Protein 6XTU (pdb70)

Radius of gyration: 32.55 Å; Cα contacts (8 Å, |Δi|>4): 1025; chains: 2; bounding box: 68×89×87 Å

Organism: Corynebacterium glutamicum (strain ATCC 13032 / DSM 20300 / JCM 1318 / BCRC 11384 / CCUG 27702 / LMG 3730 / NBRC 12168 / NCIMB 10025 / NRRL B-2784 / 534) (NCBI:txid196627)

Solvent-accessible surface area: 28899 Å² total; per-residue (Å²): 167,28,61,61,95,30,30,73,0,3,15,11,0,32,86,91,12,18,47,119,16,0,8,130,55,60,102,39,59,92,77,30,1,56,108,66,5,114,43,2,5,44,104,15,5,26,2,1,0,8,81,36,138,109,11,129,14,31,80,4,0,17,13,0,4,8,9,7,52,11,50,69,13,5,15,41,9,9,151,13,57,22,56,63,175,123,50,106,10,88,1,39,0,0,1,38,19,39,0,47,30,24,10,0,49,74,1,88,112,86,8,83,86,23,31,32,24,78,43,64,50,86,93,48,81,48,68,108,5,26,26,11,0,70,58,4,53,0,7,0,0,3,2,134,54,48,107,79,12,20,8,8,49,44,48,114,12,5,21,7,52,28,24,3,0,0,9,44,82,19,68,81,70,57,83,79,150,78,158,26,56,26,20,41,0,24,3,3,78,91,31,173,105,212,18,4,114,87,50,48,149,40,144,47,52,240,37,177,70,29,80,36,99,50,8,107,21,24,1,64,10,0,78,174,22,94,0,1,0,47,0,2,45,75,29,0,52,84,15,52,191,66,47,60,2,40,66,24,34,146,121,47,67,66,29,61,5,31,0,0,22,11,98,6,83,4,122,20,0,48,125,0,16,88,8,0,35,86,8,0,112,151,38,26,93,163,139,16,64,44,93,28,3,65,0,1,15,13,0,37,77,94,14,16,36,111,21,0,5,134,58,58,103,34,57,85,63,24,0,52,121,64,2,130,46,0,14,144,116,34,58,117,98,0,0,36,125,95,139,109,13,157,18,47,159,8,0,94,25,0,2,62,8,2,112,29,19,79,75,10,73,59,53,17,138,70,56,14,73,34,29,34,73,115,17,36,9,32,0,0,0,43,20,39,0,49,28,19,8,0,49,68,0,87,109,90,7,80,85,28,78,68,38,68,40,52,49,92,94,40,80,41,70,105,2,39,24,13,0,134,80,5,55,0,16,0,0,5,2,130,63,48,108,80,25,89,39,12,40,37,46,109,10,7,23,6,52,31,20,1,0,0,12,44,83,18,67,83,72,42,75,94,148,76,155,21,68,23,20,28,0,26,2,2,76,89,28,174,106,206,16,3,112,88,41,48,148,40,146,51,54,230,41,151,74,32,81,35,98,52,9,108,22,21,1,64,11,0,80,174,25,96,0,0,0,44,0,2,46,66,28,0,55,86,18,52,192,67,47,62,1,40,63,23,30,139,116,48,71,72,34,58,8,32,0,0,32,10,128,13,130,10,212,38,4,51,126,2,9,86,6,0,34,85,6,0,117,150,28,21,100,165

Foldseek 3Di:
DADVVLLVLLLQLQVQQALVSSCVVVVHDSVVSVVSQVVNCVVVVHRAWDRDGRIDGDLVNLQSQLVNVLVVQVVQVVCCVVVPAFRAAEAEEEEAQQCVPFLQCLLVVLQVPGGNYHYDYHHDDQPVRLVCCSSNVHFKYKHLDQDARPQKDKDWQAKWKWFWKAAPVQQVVQQDPNAGDQLAFEAEDQDDPVVCVVPDDDDRDHHHYDHDNHLVVSLVCRLVGVGIYTHTCRSCVVSVVVSSMDTPDPDIDMGIMMMMGGPHPHPVRVSSVVSRSVSSVVTHHD/DQDLVLLLLLLQLQVQQALVSSCVVVVHDSVVSVVSQVVRCVVVVHRFWDNDGRIDGDPVNVVSNVVSVVVVVVVVVVVVVVVVVVQVDAAEEEEAQQCVPFLQCLLVVLQVPDDNHHHHYDHDDQVVRLVCCQVVVHQKYKHLDQDAHPQKDKDWQAKWKWFWKAFPVQQVVQQDPNAGPVLAFEEEAQDDPVPCVVPDDDDGDDHHYDHDNHLVVSLVCRLVGVGIYTHTCRSCVVCVVVSSMDTPDPDMDMGTMMMMGGDDPDPVVVSSVVSSSVSSVVTHHD

Sequence (572 aa):
HMNPIQLDTLLSIIDEGSFEGASLALSISPSAVSQRVKALEHHVGRVLVSRTQPAKATEAGEVLVQAARKMVLLQAETKAQLSGRLAEIPLTIAINADSLSTWFPPVFNEVASWGGATLTLRLEDEAHTLSLLRRGDVLGAVTREANPVAGCEVVELGTMRHLAIATPSLRDAYMVDGKLDWAAMPVLRFGPDRDLDGRVDGPVGRRRVSIVPSAEGFGEAIRRGLGWGLLPETQAAPMLKAGEVILLDEIPIDTPMYWQRWRLESRSLARLTDAVVDAAIEGLRPHMNPIQLDTLLSIIDEGSFEGASLALSISPSAVSQRVKALEHHVGRVLVSRTQPAKATEAGEVLVQAARKMVLLQAETKAQLSGRLAEIPLTIAINADSLSTWFPPVFNEVASWGGATLTLRLEDEAHTLSLLRRGDVLGAVTREANPVAGCEVVELGTMRHLAIATPSLRDAYMVDGKLDWAAMPVLRFGPDRDLDGRVDGPVGRRRVSIVPSAEGFGEAIRRGLGWGLLPETQAAPMLKAGEVILLDEIPIDTPMYWQRWRLESRSLARLTDAVVDAAIEGLRP

Nearest PDB structures (foldseek):
  6xtv-assembly1_A  TM=9.964E-01  e=2.925E-62  Corynebacterium glutamicum MB001
  6xtu-assembly1_B  TM=7.069E-01  e=3.561E-59  Corynebacterium glutamicum MB001
  6xtv-assembly1_B  TM=7.007E-01  e=4.066E-56  Corynebacterium glutamicum MB001
  3fd3-assembly1_A-2  TM=9.189E-01  e=1.446E-21  Agrobacterium fabrum str. C58
  7d98-assembly1_P  TM=4.976E-01  e=1.369E-15  Cupriavidus necator

B-factor: mean 71.28, std 19.48, range [39.67, 160.09]

Structure (mmCIF, N/CA/C/O backbone):
data_6XTU
#
_entry.id   6XTU
#
_cell.length_a   124.980
_cell.length_b   124.980
_cell.length_c   111.230
_cell.angle_alpha   90.000
_cell.angle_beta   90.000
_cell.angle_gamma   90.000
#
_symmetry.space_group_name_H-M   'P 41 21 2'
#
loop_
_entity.id
_entity.type
_entity.pdbx_description
1 polymer 'Lysine export transcriptional regulatory protein LysG'
2 water water
#
loop_
_atom_site.group_PDB
_atom_site.id
_atom_site.type_symbol
_atom_site.label_atom_id
_atom_site.label_alt_id
_atom_site.label_comp_id
_atom_site.label_asym_id
_atom_site.label_entity_id
_atom_site.label_seq_id
_atom_site.pdbx_PDB_ins_code
_atom_site.Cartn_x
_atom_site.Cartn_y
_atom_site.Cartn_z
_atom_site.occupancy
_atom_site.B_iso_or_equiv
_atom_site.auth_seq_id
_atom_site.auth_comp_id
_atom_site.auth_asym_id
_atom_site.auth_atom_id
_atom_site.pdbx_PDB_model_num
ATOM 1 N N . HIS A 1 20 ? 48.98900 -6.96498 -0.80983 1.000 109.76980 0 HIS A N 1
ATOM 2 C CA . HIS A 1 20 ? 48.32297 -6.57765 -2.05440 1.000 111.19156 0 HIS A CA 1
ATOM 3 C C . HIS A 1 20 ? 46.80305 -6.65821 -1.95207 1.000 102.10198 0 HIS A C 1
ATOM 4 O O . HIS A 1 20 ? 46.27215 -7.44341 -1.16742 1.000 104.17429 0 HIS A O 1
ATOM 11 N N . MET A 1 21 ? 46.10893 -5.87716 -2.78281 1.000 99.86573 1 MET A N 1
ATOM 12 C CA . MET A 1 21 ? 44.64893 -5.81447 -2.77309 1.000 90.63853 1 MET A CA 1
ATOM 13 C C . MET A 1 21 ? 44.03869 -6.79247 -3.77127 1.000 91.66183 1 MET A C 1
ATOM 14 O O . MET A 1 21 ? 44.36207 -6.75670 -4.96173 1.000 91.76733 1 MET A O 1
ATOM 19 N N . ASN A 1 22 ? 43.11366 -7.61433 -3.29799 1.000 84.39035 2 ASN A N 1
ATOM 20 C CA . ASN A 1 22 ? 42.51110 -8.64364 -4.14319 1.000 80.09576 2 ASN A CA 1
ATOM 21 C C . ASN A 1 22 ? 41.69158 -8.02154 -5.26697 1.000 73.66060 2 ASN A C 1
ATOM 22 O O . ASN A 1 22 ? 40.69689 -7.34126 -4.98883 1.000 73.46872 2 ASN A O 1
ATOM 27 N N . PRO A 1 23 ? 42.04413 -8.23145 -6.53662 1.000 68.51475 3 PRO A N 1
ATOM 28 C CA . PRO A 1 23 ? 41.26435 -7.58390 -7.60353 1.000 66.96407 3 PRO A CA 1
ATOM 29 C C . PRO A 1 23 ? 39.83929 -8.10213 -7.69247 1.000 67.62348 3 PRO A C 1
ATOM 30 O O . PRO A 1 23 ? 38.94279 -7.35236 -8.09752 1.000 66.57610 3 PRO A O 1
ATOM 34 N N . ILE A 1 24 ? 39.58840 -9.34699 -7.29302 1.000 74.56052 4 ILE A N 1
ATOM 35 C CA . ILE A 1 24 ? 38.21705 -9.84059 -7.27085 1.000 78.17835 4 ILE A CA 1
ATOM 36 C C . ILE A 1 24 ? 37.37633 -8.99352 -6.33085 1.000 74.98104 4 ILE A C 1
ATOM 37 O O . ILE A 1 24 ? 36.26528 -8.57337 -6.66838 1.000 76.37884 4 ILE A O 1
ATOM 47 N N . GLN A 1 25 ? 37.90018 -8.71710 -5.13850 1.000 70.85666 5 GLN A N 1
ATOM 48 C CA . GLN A 1 25 ? 37.15395 -7.90829 -4.18226 1.000 63.78961 5 GLN A CA 1
ATOM 49 C C . GLN A 1 25 ? 36.89573 -6.49359 -4.71130 1.000 62.74184 5 GLN A C 1
ATOM 50 O O . GLN A 1 25 ? 35.81022 -5.93883 -4.50332 1.000 62.51824 5 GLN A O 1
ATOM 56 N N . LEU A 1 26 ? 37.87868 -5.87966 -5.37837 1.000 61.39383 6 LEU A N 1
ATOM 57 C CA . LEU A 1 26 ? 37.62750 -4.57033 -5.98282 1.000 61.85477 6 LEU A CA 1
ATOM 58 C C . LEU A 1 26 ? 36.49245 -4.62925 -6.99335 1.000 58.92500 6 LEU A C 1
ATOM 59 O O . LEU A 1 26 ? 35.64952 -3.72498 -7.03889 1.000 57.12660 6 LEU A O 1
ATOM 64 N N . ASP A 1 27 ? 36.46293 -5.68366 -7.81835 1.000 60.95561 7 ASP A N 1
ATOM 65 C CA . ASP A 1 27 ? 35.37339 -5.86175 -8.77099 1.000 63.43987 7 ASP A CA 1
ATOM 66 C C . ASP A 1 27 ? 34.03908 -5.91596 -8.05200 1.000 59.31928 7 ASP A C 1
ATOM 67 O O . ASP A 1 27 ? 33.04255 -5.35693 -8.52179 1.000 58.98918 7 ASP A O 1
ATOM 72 N N . THR A 1 28 ? 34.00059 -6.60387 -6.91459 1.000 56.66825 8 THR A N 1
ATOM 73 C CA . THR A 1 28 ? 32.75844 -6.73146 -6.17118 1.000 54.92855 8 THR A CA 1
ATOM 74 C C . THR A 1 28 ? 32.29473 -5.38275 -5.63134 1.000 53.05328 8 THR A C 1
ATOM 75 O O . THR A 1 28 ? 31.11170 -5.03215 -5.74156 1.000 53.89832 8 THR A O 1
ATOM 82 N N . LEU A 1 29 ? 33.20355 -4.62322 -5.01377 1.000 50.49046 9 LEU A N 1
ATOM 83 C CA . LEU A 1 29 ? 32.83141 -3.29090 -4.55227 1.000 47.71296 9 LEU A CA 1
ATOM 84 C C . LEU A 1 29 ? 32.30497 -2.45248 -5.70678 1.000 51.24333 9 LEU A C 1
ATOM 85 O O . LEU A 1 29 ? 31.27283 -1.78768 -5.57930 1.000 52.84015 9 LEU A O 1
ATOM 90 N N . LEU A 1 30 ? 32.97721 -2.49541 -6.85698 1.000 53.09766 10 LEU A N 1
ATOM 91 C CA . LEU A 1 30 ? 32.50426 -1.70301 -7.98594 1.000 54.01962 10 LEU A CA 1
ATOM 92 C C . LEU A 1 30 ? 31.12025 -2.16465 -8.41017 1.000 56.28834 10 LEU A C 1
ATOM 93 O O . LEU A 1 30 ? 30.24267 -1.34358 -8.70186 1.000 58.43599 10 LEU A O 1
ATOM 98 N N . SER A 1 31 ? 30.89047 -3.47738 -8.40706 1.000 54.13855 11 SER A N 1
ATOM 99 C CA . SER A 1 31 ? 29.58720 -3.98811 -8.81107 1.000 54.95430 11 SER A CA 1
ATOM 100 C C . SER A 1 31 ? 28.48808 -3.51577 -7.86852 1.000 53.34503 11 SER A C 1
ATOM 101 O O . SER A 1 31 ? 27.38922 -3.15270 -8.31193 1.000 54.28594 11 SER A O 1
ATOM 104 N N . ILE A 1 32 ? 28.76775 -3.50696 -6.56521 1.000 52.29371 12 ILE A N 1
ATOM 105 C CA . ILE A 1 32 ? 27.79089 -3.01845 -5.60212 1.000 54.17639 12 ILE A CA 1
ATOM 106 C C . ILE A 1 32 ? 27.36498 -1.60962 -5.97283 1.000 56.07139 12 ILE A C 1
ATOM 107 O O . ILE A 1 32 ? 26.17033 -1.28002 -5.99348 1.000 57.90750 12 ILE A O 1
ATOM 117 N N . ILE A 1 33 ? 28.34201 -0.76600 -6.29765 1.000 58.56672 13 ILE A N 1
ATOM 118 C CA . ILE A 1 33 ? 28.05699 0.62395 -6.61696 1.000 60.51154 13 ILE A CA 1
ATOM 119 C C . ILE A 1 33 ? 27.31214 0.73566 -7.94614 1.000 63.27584 13 ILE A C 1
ATOM 120 O O . ILE A 1 33 ? 26.31258 1.45504 -8.05241 1.000 64.95325 13 ILE A O 1
ATOM 130 N N . ASP A 1 34 ? 27.79269 0.04064 -8.98263 1.000 61.70450 14 ASP A N 1
ATOM 131 C CA . ASP A 1 34 ? 27.15817 0.13388 -10.29699 1.000 63.77882 14 ASP A CA 1
ATOM 132 C C . ASP A 1 34 ? 25.73543 -0.40400 -10.27213 1.000 62.00724 14 ASP A C 1
ATOM 133 O O . ASP A 1 34 ? 24.85573 0.13096 -10.95246 1.000 65.20096 14 ASP A O 1
ATOM 138 N N . GLU A 1 35 ? 25.48998 -1.46866 -9.50599 1.000 60.77260 15 GLU A N 1
ATOM 139 C CA . GLU A 1 35 ? 24.17365 -2.09250 -9.45140 1.000 61.96353 15 GLU A CA 1
ATOM 140 C C . GLU A 1 35 ? 23.27089 -1.46621 -8.40651 1.000 61.44688 15 GLU A C 1
ATOM 141 O O . GLU A 1 35 ? 22.04876 -1.63570 -8.48329 1.000 64.27703 15 GLU A O 1
ATOM 147 N N . GLY A 1 36 ? 23.84199 -0.77981 -7.42312 1.000 56.71983 16 GLY A N 1
ATOM 148 C CA . GLY A 1 36 ? 23.08542 -0.01940 -6.46014 1.000 57.44048 16 GLY A CA 1
ATOM 149 C C . GLY A 1 36 ? 22.88391 -0.69047 -5.11909 1.000 57.67059 16 GLY A C 1
ATOM 150 O O . GLY A 1 36 ? 22.47066 -0.01449 -4.17224 1.000 60.72887 16 GLY A O 1
ATOM 151 N N . SER A 1 37 ? 23.17153 -1.98117 -4.99309 1.000 56.04270 17 SER A N 1
ATOM 152 C CA . SER A 1 37 ? 22.96626 -2.66181 -3.72073 1.000 56.07649 17 SER A CA 1
ATOM 153 C C . SER A 1 37 ? 23.83404 -3.90750 -3.67854 1.000 56.37339 17 SER A C 1
ATOM 154 O O . SER A 1 37 ? 24.42017 -4.31439 -4.68457 1.000 56.04056 17 SER A O 1
ATOM 157 N N . PHE A 1 38 ? 23.91157 -4.50608 -2.48608 1.000 58.54648 18 PHE A N 1
ATOM 158 C CA . PHE A 1 38 ? 24.60838 -5.78094 -2.34623 1.000 59.81642 18 PHE A CA 1
ATOM 159 C C . PHE A 1 38 ? 23.90561 -6.87086 -3.14419 1.000 64.28187 18 PHE A C 1
ATOM 160 O O . PHE A 1 38 ? 24.56112 -7.70959 -3.77777 1.000 64.74279 18 PHE A O 1
ATOM 168 N N . GLU A 1 39 ? 22.56889 -6.88120 -3.12252 1.000 66.95307 19 GLU A N 1
ATOM 169 C CA . GLU A 1 39 ? 21.84684 -7.90389 -3.86856 1.000 71.20097 19 GLU A CA 1
ATOM 170 C C . GLU A 1 39 ? 22.07438 -7.75029 -5.36065 1.000 68.54137 19 GLU A C 1
ATOM 171 O O . GLU A 1 39 ? 22.19631 -8.74650 -6.08464 1.000 68.30284 19 GLU A O 1
ATOM 177 N N . GLY A 1 40 ? 22.15626 -6.50536 -5.83483 1.000 65.75182 20 GLY A N 1
ATOM 178 C CA . GLY A 1 40 ? 22.42798 -6.27883 -7.24279 1.000 64.00749 20 GLY A CA 1
ATOM 179 C C . GLY A 1 40 ? 23.76548 -6.84635 -7.67026 1.000 60.18282 20 GLY A C 1
ATOM 180 O O . GLY A 1 40 ? 23.88135 -7.45585 -8.73729 1.000 61.05798 20 GLY A O 1
ATOM 181 N N . ALA A 1 41 ? 24.79665 -6.65530 -6.84420 1.000 57.71040 21 ALA A N 1
ATOM 182 C CA . ALA A 1 41 ? 26.08967 -7.24739 -7.15848 1.000 55.87395 21 ALA A CA 1
ATOM 183 C C . ALA A 1 41 ? 25.98813 -8.76501 -7.16456 1.000 59.48232 21 ALA A C 1
ATOM 184 O O . ALA A 1 41 ? 26.58295 -9.43779 -8.01596 1.000 59.45137 21 ALA A O 1
ATOM 186 N N . SER A 1 42 ? 25.20446 -9.31875 -6.23912 1.000 63.66933 22 SER A N 1
ATOM 187 C CA . SER A 1 42 ? 24.99113 -10.75847 -6.21363 1.000 67.53374 22 SER A CA 1
ATOM 188 C C . SER A 1 42 ? 24.46511 -11.23771 -7.55813 1.000 70.18849 22 SER A C 1
ATOM 189 O O . SER A 1 42 ? 25.05519 -12.11624 -8.19463 1.000 71.49479 22 SER A O 1
ATOM 192 N N . LEU A 1 43 ? 23.35415 -10.65423 -8.01739 1.000 70.42823 23 LEU A N 1
ATOM 193 C CA . LEU A 1 43 ? 22.77331 -11.08672 -9.28601 1.000 71.03172 23 LEU A CA 1
ATOM 194 C C . LEU A 1 43 ? 23.71360 -10.80557 -10.45231 1.000 67.61841 23 LEU A C 1
ATOM 195 O O . LEU A 1 43 ? 23.90164 -11.65679 -11.32838 1.000 69.81370 23 LEU A O 1
ATOM 200 N N . ALA A 1 44 ? 24.32556 -9.62216 -10.47313 1.000 62.31027 24 ALA A N 1
ATOM 201 C CA . ALA A 1 44 ? 25.19310 -9.26043 -11.58915 1.000 60.49773 24 ALA A CA 1
ATOM 202 C C . ALA A 1 44 ? 26.39998 -10.18820 -11.69862 1.000 63.36353 24 ALA A C 1
ATOM 203 O O . ALA A 1 44 ? 26.84297 -10.50424 -12.80938 1.000 65.33790 24 ALA A O 1
ATOM 205 N N . LEU A 1 45 ? 26.96597 -10.61578 -10.56478 1.000 63.68623 25 LEU A N 1
ATOM 206 C CA . LEU A 1 45 ? 28.19001 -11.40665 -10.58654 1.000 63.51002 25 LEU A CA 1
ATOM 207 C C . LEU A 1 45 ? 27.93893 -12.90894 -10.52034 1.000 69.31398 25 LEU A C 1
ATOM 208 O O . LEU A 1 45 ? 28.89745 -13.67993 -10.61779 1.000 70.57413 25 LEU A O 1
ATOM 213 N N . SER A 1 46 ? 26.69006 -13.34330 -10.35340 1.000 69.60539 26 SER A N 1
ATOM 214 C CA . SER A 1 46 ? 26.36622 -14.76074 -10.17216 1.000 73.55488 26 SER A CA 1
ATOM 215 C C . SER A 1 46 ? 27.15529 -15.37823 -9.01535 1.000 70.81086 26 SER A C 1
ATOM 216 O O . SER A 1 46 ? 27.81615 -16.40704 -9.16251 1.000 72.69111 26 SER A O 1
ATOM 219 N N . ILE A 1 47 ? 27.08534 -14.73582 -7.84664 1.000 68.98690 27 ILE A N 1
ATOM 220 C CA . ILE A 1 47 ? 27.63577 -15.29448 -6.61853 1.000 67.78076 27 ILE A CA 1
ATOM 221 C C . ILE A 1 47 ? 26.60832 -15.11812 -5.50668 1.000 66.52133 27 ILE A C 1
ATOM 222 O O . ILE A 1 47 ? 25.72077 -14.26678 -5.57251 1.000 67.36093 27 ILE A O 1
ATOM 232 N N . SER A 1 48 ? 26.72984 -15.95654 -4.48190 1.000 63.17355 28 SER A N 1
ATOM 233 C CA . SER A 1 48 ? 25.80969 -15.90117 -3.36909 1.000 61.41336 28 SER A CA 1
ATOM 234 C C . SER A 1 48 ? 25.88543 -14.54466 -2.67391 1.000 57.80379 28 SER A C 1
ATOM 235 O O . SER A 1 48 ? 26.90263 -13.84255 -2.74110 1.000 57.16901 28 SER A O 1
ATOM 238 N N . PRO A 1 49 ? 24.81611 -14.15588 -1.98433 1.000 57.92660 29 PRO A N 1
ATOM 239 C CA . PRO A 1 49 ? 24.92013 -12.96764 -1.12073 1.000 54.60663 29 PRO A CA 1
ATOM 240 C C . PRO A 1 49 ? 26.01843 -13.09719 -0.07998 1.000 52.82640 29 PRO A C 1
ATOM 241 O O . PRO A 1 49 ? 26.69527 -12.11181 0.24462 1.000 51.18425 29 PRO A O 1
ATOM 245 N N . SER A 1 50 ? 26.23966 -14.30641 0.43400 1.000 56.90553 30 SER A N 1
ATOM 246 C CA . SER A 1 50 ? 27.30380 -14.49652 1.41292 1.000 56.54381 30 SER A CA 1
ATOM 247 C C . SER A 1 50 ? 28.66318 -14.17105 0.81295 1.000 56.72649 30 SER A C 1
ATOM 248 O O . SER A 1 50 ? 29.49277 -13.51253 1.45298 1.000 55.93162 30 SER A O 1
ATOM 251 N N . ALA A 1 51 ? 28.90099 -14.60707 -0.42440 1.000 55.74678 31 ALA A N 1
ATOM 252 C CA . ALA A 1 51 ? 30.15733 -14.28806 -1.08816 1.000 53.48215 31 ALA A CA 1
ATOM 253 C C . ALA A 1 51 ? 30.34656 -12.77722 -1.23450 1.000 53.27055 31 ALA A C 1
ATOM 254 O O . ALA A 1 51 ? 31.44202 -12.26435 -0.98018 1.000 54.21295 31 ALA A O 1
ATOM 256 N N . VAL A 1 52 ? 29.29684 -12.04660 -1.64360 1.000 52.72251 32 VAL A N 1
ATOM 257 C CA . VAL A 1 52 ? 29.37313 -10.58085 -1.71461 1.000 50.13714 32 VAL A CA 1
ATOM 258 C C . VAL A 1 52 ? 29.76293 -9.99626 -0.35818 1.000 48.34176 32 VAL A C 1
ATOM 259 O O . VAL A 1 52 ? 30.70974 -9.20372 -0.24282 1.000 45.60685 32 VAL A O 1
ATOM 269 N N . SER A 1 53 ? 29.02563 -10.37380 0.68823 1.000 49.69146 33 SER A N 1
ATOM 270 C CA . SER A 1 53 ? 29.31710 -9.87818 2.02639 1.000 51.49654 33 SER A CA 1
ATOM 271 C C . SER A 1 53 ? 30.73402 -10.24318 2.45886 1.000 52.14376 33 SER A C 1
ATOM 272 O O . SER A 1 53 ? 31.46430 -9.39847 2.99220 1.000 52.91804 33 SER A O 1
ATOM 275 N N . GLN A 1 54 ? 31.13813 -11.50424 2.25024 1.000 51.23404 34 GLN A N 1
ATOM 276 C CA . GLN A 1 54 ? 32.48650 -11.92273 2.63539 1.000 50.74665 34 GLN A CA 1
ATOM 277 C C . GLN A 1 54 ? 33.54922 -11.10900 1.90753 1.000 51.15299 34 GLN A C 1
ATOM 278 O O . GLN A 1 54 ? 34.54754 -10.69344 2.50948 1.000 52.14222 34 GLN A O 1
ATOM 284 N N . ARG A 1 55 ? 33.36126 -10.87969 0.60827 1.000 50.08333 35 ARG A N 1
ATOM 285 C CA . ARG A 1 55 ? 34.35458 -10.12323 -0.14444 1.000 49.12160 35 ARG A CA 1
ATOM 286 C C . ARG A 1 55 ? 34.45622 -8.68667 0.35735 1.000 50.46166 35 ARG A C 1
ATOM 287 O O . ARG A 1 55 ? 35.56106 -8.13855 0.46387 1.000 51.70576 35 ARG A O 1
ATOM 295 N N . VAL A 1 56 ? 33.31444 -8.05189 0.64459 1.000 49.73048 36 VAL A N 1
ATOM 296 C CA . VAL A 1 56 ? 33.33658 -6.69913 1.19074 1.000 49.74966 36 VAL A CA 1
ATOM 297 C C . VAL A 1 56 ? 34.01611 -6.69815 2.55175 1.000 49.01424 36 VAL A C 1
ATOM 298 O O . VAL A 1 56 ? 34.87484 -5.85257 2.83638 1.000 47.13919 36 VAL A O 1
ATOM 308 N N . LYS A 1 57 ? 33.61595 -7.62767 3.42593 1.000 50.58183 37 LYS A N 1
ATOM 309 C CA . LYS A 1 57 ? 34.24794 -7.72569 4.73701 1.000 52.87261 37 LYS A CA 1
ATOM 310 C C . LYS A 1 57 ? 35.76357 -7.79502 4.59944 1.000 50.49410 37 LYS A C 1
ATOM 311 O O . LYS A 1 57 ? 36.48966 -7.02655 5.23412 1.000 52.90985 37 LYS A O 1
ATOM 317 N N . ALA A 1 58 ? 36.25846 -8.68110 3.73345 1.000 49.85519 38 ALA A N 1
ATOM 318 C CA . ALA A 1 58 ? 37.70325 -8.81393 3.55549 1.000 48.45884 38 ALA A CA 1
ATOM 319 C C . ALA A 1 58 ? 38.31835 -7.51016 3.05525 1.000 50.77724 38 ALA A C 1
ATOM 320 O O . ALA A 1 58 ? 39.31558 -7.02515 3.60509 1.000 50.36019 38 ALA A O 1
ATOM 322 N N . LEU A 1 59 ? 37.75023 -6.93761 1.99441 1.000 50.89772 39 LEU A N 1
ATOM 323 C CA . LEU A 1 59 ? 38.30648 -5.69785 1.46624 1.000 53.13019 39 LEU A CA 1
ATOM 324 C C . LEU A 1 59 ? 38.31560 -4.59932 2.53179 1.000 54.23960 39 LEU A C 1
ATOM 325 O O . LEU A 1 59 ? 39.29517 -3.85564 2.66067 1.000 55.69551 39 LEU A O 1
ATOM 330 N N . GLU A 1 60 ? 37.23229 -4.47914 3.30399 1.000 54.21430 40 GLU A N 1
ATOM 331 C CA . GLU A 1 60 ? 37.18099 -3.46401 4.35293 1.000 52.64899 40 GLU A CA 1
ATOM 332 C C . GLU A 1 60 ? 38.21830 -3.73510 5.43546 1.000 57.99993 40 GLU A C 1
ATOM 333 O O . GLU A 1 60 ? 38.86416 -2.80498 5.93658 1.000 57.89795 40 GLU A O 1
ATOM 339 N N . HIS A 1 61 ? 38.38675 -4.99701 5.82167 1.000 60.21469 41 HIS A N 1
ATOM 340 C CA . HIS A 1 61 ? 39.38626 -5.30906 6.83565 1.000 69.45178 41 HIS A CA 1
ATOM 341 C C . HIS A 1 61 ? 40.79654 -5.06450 6.30911 1.000 60.93053 41 HIS A C 1
ATOM 342 O O . HIS A 1 61 ? 41.69250 -4.69559 7.07900 1.000 57.73790 41 HIS A O 1
ATOM 349 N N . HIS A 1 62 ? 41.01034 -5.25067 5.00394 1.000 60.06005 42 HIS A N 1
ATOM 350 C CA . HIS A 1 62 ? 42.30267 -4.92432 4.41212 1.000 64.63617 42 HIS A CA 1
ATOM 351 C C . HIS A 1 62 ? 42.58088 -3.42754 4.48661 1.000 58.46828 42 HIS A C 1
ATOM 352 O O . HIS A 1 62 ? 43.70518 -3.00440 4.78178 1.000 59.60966 42 HIS A O 1
ATOM 359 N N . VAL A 1 63 ? 41.55929 -2.61149 4.24352 1.000 57.93844 43 VAL A N 1
ATOM 360 C CA . VAL A 1 63 ? 41.75657 -1.17311 4.26066 1.000 57.06829 43 VAL A CA 1
ATOM 361 C C . VAL A 1 63 ? 41.71025 -0.62058 5.67722 1.000 54.27474 43 VAL A C 1
ATOM 362 O O . VAL A 1 63 ? 42.41493 0.34117 5.98497 1.000 54.93483 43 VAL A O 1
ATOM 372 N N . GLY A 1 64 ? 40.88352 -1.18545 6.55000 1.000 53.32996 44 GLY A N 1
ATOM 373 C CA . GLY A 1 64 ? 40.66792 -0.62439 7.87143 1.000 53.19729 44 GLY A CA 1
ATOM 374 C C . GLY A 1 64 ? 39.57840 0.42309 7.93413 1.000 53.67928 44 GLY A C 1
ATOM 375 O O . GLY A 1 64 ? 39.51127 1.17426 8.91517 1.000 54.19305 44 GLY A O 1
ATOM 376 N N . ARG A 1 65 ? 38.71851 0.49467 6.91856 1.000 52.74487 45 ARG A N 1
ATOM 377 C CA . ARG A 1 65 ? 37.63203 1.45556 6.88117 1.000 54.29604 45 ARG A CA 1
ATOM 378 C C . ARG A 1 65 ? 36.42964 0.82312 6.21059 1.000 54.29775 45 ARG A C 1
ATOM 379 O O . ARG A 1 65 ? 36.56167 -0.09163 5.39346 1.000 53.26511 45 ARG A O 1
ATOM 387 N N . VAL A 1 66 ? 35.25111 1.32821 6.55927 1.000 55.83112 46 VAL A N 1
ATOM 388 C CA . VAL A 1 66 ? 34.06015 0.96736 5.81552 1.000 56.69882 46 VAL A CA 1
ATOM 389 C C . VAL A 1 66 ? 34.16529 1.57313 4.42453 1.000 56.98619 46 VAL A C 1
ATOM 390 O O . VAL A 1 66 ? 34.52125 2.74913 4.26447 1.000 58.63755 46 VAL A O 1
ATOM 400 N N . LEU A 1 67 ? 33.86500 0.77184 3.40879 1.000 54.56011 47 LEU A N 1
ATOM 401 C CA . LEU A 1 67 ? 34.08577 1.18883 2.03216 1.000 51.12554 47 LEU A CA 1
ATOM 402 C C . LEU A 1 67 ? 32.81384 1.59147 1.31079 1.000 52.41796 47 LEU A C 1
ATOM 403 O O . LEU A 1 67 ? 32.86649 2.44896 0.42296 1.000 53.88648 47 LEU A O 1
ATOM 408 N N . VAL A 1 68 ? 31.67166 1.02156 1.67844 1.000 49.53924 48 VAL A N 1
ATOM 409 C CA . VAL A 1 68 ? 30.42275 1.27986 0.97510 1.000 51.34930 48 VAL A CA 1
ATOM 410 C C . VAL A 1 68 ? 29.27244 1.29833 1.97881 1.000 51.16266 48 VAL A C 1
ATOM 411 O O . VAL A 1 68 ? 29.27921 0.57025 2.97579 1.000 49.62461 48 VAL A O 1
ATOM 421 N N . SER A 1 69 ? 28.27039 2.13535 1.70072 1.000 55.76380 49 SER A N 1
ATOM 422 C CA . SER A 1 69 ? 27.10622 2.23036 2.57769 1.000 61.43088 49 SER A CA 1
ATOM 423 C C . SER A 1 69 ? 26.22753 0.98839 2.46242 1.000 63.99403 49 SER A C 1
ATOM 424 O O . SER A 1 69 ? 26.07246 0.40629 1.38567 1.000 64.08385 49 SER A O 1
ATOM 427 N N . ARG A 1 70 ? 25.65824 0.57444 3.58664 1.000 68.31369 50 ARG A N 1
ATOM 428 C CA . ARG A 1 70 ? 24.76712 -0.57557 3.61343 1.000 68.58232 50 ARG A CA 1
ATOM 429 C C . ARG A 1 70 ? 23.33392 -0.19935 3.26859 1.000 78.06082 50 ARG A C 1
ATOM 430 O O . ARG A 1 70 ? 22.40971 -0.97046 3.54302 1.000 81.47163 50 ARG A O 1
ATOM 438 N N . THR A 1 71 ? 23.13405 0.97989 2.70987 1.000 75.30573 51 THR A N 1
ATOM 439 C CA . THR A 1 71 ? 21.84429 1.45787 2.25597 1.000 80.58534 51 THR A CA 1
ATOM 440 C C . THR A 1 71 ? 21.73857 1.34036 0.73832 1.000 76.21655 51 THR A C 1
ATOM 441 O O . THR A 1 71 ? 22.65760 0.90017 0.04981 1.000 73.84017 51 THR A O 1
ATOM 448 N N . GLN A 1 72 ? 20.59416 1.75117 0.20827 1.000 81.93099 52 GLN A N 1
ATOM 449 C CA . GLN A 1 72 ? 20.35893 1.68396 -1.21817 1.000 82.86409 52 GLN A CA 1
ATOM 450 C C . GLN A 1 72 ? 19.79301 3.02765 -1.65824 1.000 80.39359 52 GLN A C 1
ATOM 451 O O . GLN A 1 72 ? 18.84190 3.52750 -1.03650 1.000 84.00903 52 GLN A O 1
ATOM 457 N N . PRO A 1 73 ? 20.34167 3.65319 -2.70825 1.000 72.47620 53 PRO A N 1
ATOM 458 C CA . PRO A 1 73 ? 21.46809 3.14565 -3.50116 1.000 67.55067 53 PRO A CA 1
ATOM 459 C C . PRO A 1 73 ? 22.77399 3.14949 -2.72342 1.000 64.65837 53 PRO A C 1
ATOM 460 O O . PRO A 1 73 ? 23.01584 4.06404 -1.93142 1.000 66.21439 53 PRO A O 1
ATOM 464 N N . ALA A 1 74 ? 23.60962 2.14393 -2.97393 1.000 63.66355 54 ALA A N 1
ATOM 465 C CA . ALA A 1 74 ? 24.87329 2.01253 -2.26852 1.000 60.53480 54 ALA A CA 1
ATOM 466 C C . ALA A 1 74 ? 25.79833 3.16319 -2.64385 1.000 62.81273 54 ALA A C 1
ATOM 467 O O . ALA A 1 74 ? 25.91059 3.52694 -3.82044 1.000 62.87921 54 ALA A O 1
ATOM 469 N N . LYS A 1 75 ? 26.42206 3.76832 -1.63601 1.000 62.71103 55 LYS A N 1
ATOM 470 C CA . LYS A 1 75 ? 27.35547 4.86457 -1.83331 1.000 63.98322 55 LYS A CA 1
ATOM 471 C C . LYS A 1 75 ? 28.71446 4.51036 -1.24091 1.000 58.90493 55 LYS A C 1
ATOM 472 O O . LYS A 1 75 ? 28.80248 3.93030 -0.15371 1.000 57.89737 55 LYS A O 1
ATOM 478 N N . ALA A 1 76 ? 29.77259 4.83990 -1.97290 1.000 56.92921 56 ALA A N 1
ATOM 479 C CA . ALA A 1 76 ? 31.12119 4.67659 -1.44880 1.000 55.25348 56 ALA A CA 1
ATOM 480 C C . ALA A 1 76 ? 31.41902 5.72354 -0.37910 1.000 56.46592 56 ALA A C 1
ATOM 481 O O . ALA A 1 76 ? 31.08987 6.90840 -0.52685 1.000 57.50096 56 ALA A O 1
ATOM 483 N N . THR A 1 77 ? 32.05652 5.28399 0.70291 1.000 55.53451 57 THR A N 1
ATOM 484 C CA . THR A 1 77 ? 32.56860 6.22621 1.68097 1.000 55.92250 57 THR A CA 1
ATOM 485 C C . THR A 1 77 ? 33.69294 7.06095 1.07768 1.000 58.21377 57 THR A C 1
ATOM 486 O O . THR A 1 77 ? 34.08221 6.90699 -0.09176 1.000 55.24109 57 THR A O 1
ATOM 493 N N . GLU A 1 78 ? 34.23600 7.95295 1.90841 1.000 60.76740 58 GLU A N 1
ATOM 494 C CA . GLU A 1 78 ? 35.37404 8.74861 1.47475 1.000 65.03690 58 GLU A CA 1
ATOM 495 C C . GLU A 1 78 ? 36.54990 7.84059 1.14016 1.000 59.38144 58 GLU A C 1
ATOM 496 O O . GLU A 1 78 ? 37.14745 7.94628 0.06362 1.000 60.05987 58 GLU A O 1
ATOM 502 N N . ALA A 1 79 ? 36.86540 6.90291 2.03492 1.000 57.55789 59 ALA A N 1
ATOM 503 C CA . ALA A 1 79 ? 37.92237 5.94389 1.73723 1.000 54.37023 59 ALA A CA 1
ATOM 504 C C . ALA A 1 79 ? 37.54514 5.06645 0.55117 1.000 54.37706 59 ALA A C 1
ATOM 505 O O . ALA A 1 79 ? 38.38988 4.76890 -0.30632 1.000 53.94438 59 ALA A O 1
ATOM 507 N N . GLY A 1 80 ? 36.27056 4.65942 0.47751 1.000 54.90220 60 GLY A N 1
ATOM 508 C CA . GLY A 1 80 ? 35.82711 3.80505 -0.61134 1.000 53.64235 60 GLY A CA 1
ATOM 509 C C . GLY A 1 80 ? 35.93586 4.45471 -1.97590 1.000 55.72247 60 GLY A C 1
ATOM 510 O O . GLY A 1 80 ? 36.19757 3.77568 -2.97344 1.000 53.34433 60 GLY A O 1
ATOM 511 N N . GLU A 1 81 ? 35.75722 5.77427 -2.04186 1.000 57.84807 61 GLU A N 1
ATOM 512 C CA . GLU A 1 81 ? 35.86386 6.46113 -3.32260 1.000 61.93990 61 GLU A CA 1
ATOM 513 C C . GLU A 1 81 ? 37.21678 6.21106 -3.98079 1.000 58.39628 61 GLU A C 1
ATOM 514 O O . GLU A 1 81 ? 37.30288 6.10263 -5.21026 1.000 57.65925 61 GLU A O 1
ATOM 520 N N . VAL A 1 82 ? 38.28569 6.11396 -3.18707 1.000 57.78463 62 VAL A N 1
ATOM 521 C CA . VAL A 1 82 ? 39.59357 5.81686 -3.76368 1.000 57.46275 62 VAL A CA 1
ATOM 522 C C . VAL A 1 82 ? 39.53194 4.52287 -4.55933 1.000 58.78572 62 VAL A C 1
ATOM 523 O O . VAL A 1 82 ? 39.92304 4.46818 -5.73326 1.000 57.77498 62 VAL A O 1
ATOM 533 N N . LEU A 1 83 ? 39.06369 3.45067 -3.91994 1.000 56.97483 63 LEU A N 1
ATOM 534 C CA . LEU A 1 83 ? 39.05652 2.15613 -4.59009 1.000 56.57465 63 LEU A CA 1
ATOM 535 C C . LEU A 1 83 ? 38.14836 2.18097 -5.81167 1.000 55.33603 63 LEU A C 1
ATOM 536 O O . LEU A 1 83 ? 38.49878 1.64200 -6.87048 1.000 55.69686 63 LEU A O 1
ATOM 541 N N . VAL A 1 84 ? 36.99630 2.84029 -5.69744 1.000 53.87902 64 VAL A N 1
ATOM 542 C CA . VAL A 1 84 ? 36.07662 2.90301 -6.82612 1.000 54.19723 64 VAL A CA 1
ATOM 543 C C . VAL A 1 84 ? 36.73639 3.59311 -8.00940 1.000 52.52398 64 VAL A C 1
ATOM 544 O O . VAL A 1 84 ? 36.69925 3.09455 -9.14261 1.000 50.52440 64 VAL A O 1
ATOM 554 N N . GLN A 1 85 ? 37.32534 4.76968 -7.76685 1.000 50.73235 65 GLN A N 1
ATOM 555 C CA . GLN A 1 85 ? 38.05625 5.46138 -8.82141 1.000 50.60704 65 GLN A CA 1
ATOM 556 C C . GLN A 1 85 ? 39.09537 4.53161 -9.44424 1.000 49.73114 65 GLN A C 1
ATOM 557 O O . GLN A 1 85 ? 39.15879 4.38130 -10.67039 1.000 50.29676 65 GLN A O 1
ATOM 563 N N . ALA A 1 86 ? 39.88619 3.85626 -8.60357 1.000 48.83758 66 ALA A N 1
ATOM 564 C CA . ALA A 1 86 ? 40.87430 2.90793 -9.11705 1.000 48.32804 66 ALA A CA 1
ATOM 565 C C . ALA A 1 86 ? 40.21945 1.82241 -9.96925 1.000 49.36148 66 ALA A C 1
ATOM 566 O O . ALA A 1 86 ? 40.74046 1.46181 -11.03371 1.000 51.92847 66 ALA A O 1
ATOM 568 N N . ALA A 1 87 ? 39.07244 1.29489 -9.52770 1.000 47.30974 67 ALA A N 1
ATOM 569 C CA . ALA A 1 87 ? 38.41589 0.23404 -10.28528 1.000 48.31119 67 ALA A CA 1
ATOM 570 C C . ALA A 1 87 ? 37.96954 0.72262 -11.66233 1.000 50.90126 67 ALA A C 1
ATOM 571 O O . ALA A 1 87 ? 38.11600 0.00461 -12.65726 1.000 53.53385 67 ALA A O 1
ATOM 573 N N . ARG A 1 88 ? 37.42190 1.93791 -11.74819 1.000 52.98719 68 ARG A N 1
ATOM 574 C CA . ARG A 1 88 ? 37.03017 2.45846 -13.05674 1.000 54.85801 68 ARG A CA 1
ATOM 575 C C . ARG A 1 88 ? 38.23669 2.72563 -13.95078 1.000 55.31222 68 ARG A C 1
ATOM 576 O O . ARG A 1 88 ? 38.11981 2.65712 -15.18275 1.000 55.90608 68 ARG A O 1
ATOM 584 N N . LYS A 1 89 ? 39.38008 3.08439 -13.36018 1.000 54.49628 69 LYS A N 1
ATOM 585 C CA . LYS A 1 89 ? 40.60593 3.19289 -14.14194 1.000 56.53806 69 LYS A CA 1
ATOM 586 C C . LYS A 1 89 ? 40.95037 1.85161 -14.77751 1.000 59.29470 69 LYS A C 1
ATOM 587 O O . LYS A 1 89 ? 41.27052 1.77604 -15.97152 1.000 59.70598 69 LYS A O 1
ATOM 593 N N . MET A 1 90 ? 40.87582 0.77227 -13.99095 1.000 59.52932 70 MET A N 1
ATOM 594 C CA . MET A 1 90 ? 41.20237 -0.53892 -14.53390 1.000 61.38647 70 MET A CA 1
ATOM 595 C C . MET A 1 90 ? 40.22764 -0.92882 -15.63559 1.000 62.17611 70 MET A C 1
ATOM 596 O O . MET A 1 90 ? 40.62348 -1.56072 -16.62687 1.000 63.85450 70 MET A O 1
ATOM 601 N N . VAL A 1 91 ? 38.96308 -0.52050 -15.50686 1.000 58.34144 71 VAL A N 1
ATOM 602 C CA . VAL A 1 91 ? 37.98882 -0.81107 -16.55327 1.000 59.82578 71 VAL A CA 1
ATOM 603 C C . VAL A 1 91 ? 38.38973 -0.12305 -17.85742 1.000 57.75122 71 VAL A C 1
ATOM 604 O O . VAL A 1 91 ? 38.24365 -0.69357 -18.94989 1.000 59.95204 71 VAL A O 1
ATOM 614 N N . LEU A 1 92 ? 38.88532 1.12001 -17.76461 1.000 55.54046 72 LEU A N 1
ATOM 615 C CA . LEU A 1 92 ? 39.33648 1.83892 -18.95443 1.000 53.94684 72 LEU A CA 1
ATOM 616 C C . LEU A 1 92 ? 40.54438 1.15822 -19.59598 1.000 55.20569 72 LEU A C 1
ATOM 617 O O . LEU A 1 92 ? 40.60456 1.01584 -20.82510 1.000 55.42967 72 LEU A O 1
ATOM 622 N N . LEU A 1 93 ? 41.52254 0.73513 -18.78903 1.000 56.57087 73 LEU A N 1
ATOM 623 C CA . LEU A 1 93 ? 42.64859 -0.00247 -19.35443 1.000 59.09008 73 LEU A CA 1
ATOM 624 C C . LEU A 1 93 ? 42.16238 -1.25381 -20.06831 1.000 62.10733 73 LEU A C 1
ATOM 625 O O . LEU A 1 93 ? 42.56554 -1.53268 -21.20543 1.000 62.18739 73 LEU A O 1
ATOM 630 N N . GLN A 1 94 ? 41.27659 -2.01556 -19.41681 1.000 59.55425 74 GLN A N 1
ATOM 631 C CA . GLN A 1 94 ? 40.81734 -3.26966 -20.00374 1.000 63.23756 74 GLN A CA 1
ATOM 632 C C . GLN A 1 94 ? 40.14539 -3.02941 -21.35293 1.000 60.13065 74 GLN A C 1
ATOM 633 O O . GLN A 1 94 ? 40.37194 -3.78206 -22.31035 1.000 61.50908 74 GLN A O 1
ATOM 639 N N . ALA A 1 95 ? 39.32870 -1.97477 -21.45848 1.000 59.75939 75 ALA A N 1
ATOM 640 C CA . ALA A 1 95 ? 38.66611 -1.68869 -22.72919 1.000 61.25415 75 ALA A CA 1
ATOM 641 C C . ALA A 1 95 ? 39.67011 -1.29207 -23.80719 1.000 64.72823 75 ALA A C 1
ATOM 642 O O . ALA A 1 95 ? 39.55891 -1.73706 -24.95662 1.000 67.53837 75 ALA A O 1
ATOM 644 N N . GLU A 1 96 ? 40.65360 -0.45107 -23.46637 1.000 63.26550 76 GLU A N 1
ATOM 645 C CA . GLU A 1 96 ? 41.66274 -0.08842 -24.45739 1.000 64.15258 76 GLU A CA 1
ATOM 646 C C . GLU A 1 96 ? 42.44265 -1.31879 -24.89933 1.000 64.69587 76 GLU A C 1
ATOM 647 O O . GLU A 1 96 ? 42.76536 -1.46843 -26.08608 1.000 66.19431 76 GLU A O 1
ATOM 653 N N . THR A 1 97 ? 42.76211 -2.20771 -23.94919 1.000 64.22029 77 THR A N 1
ATOM 654 C CA . THR A 1 97 ? 43.48010 -3.43620 -24.27894 1.000 65.60899 77 THR A CA 1
ATOM 655 C C . THR A 1 97 ? 42.64693 -4.32533 -25.19425 1.000 67.90336 77 THR A C 1
ATOM 656 O O . THR A 1 97 ? 43.10592 -4.74317 -26.26622 1.000 69.38724 77 THR A O 1
ATOM 663 N N . LYS A 1 98 ? 41.41081 -4.62360 -24.78565 1.000 67.96079 78 LYS A N 1
ATOM 664 C CA . LYS A 1 98 ? 40.52331 -5.40019 -25.64155 1.000 72.10959 78 LYS A CA 1
ATOM 665 C C . LYS A 1 98 ? 40.42963 -4.77888 -27.02754 1.000 71.38467 78 LYS A C 1
ATOM 666 O O . LYS A 1 98 ? 40.46089 -5.48727 -28.03960 1.000 74.19720 78 LYS A O 1
ATOM 672 N N . ALA A 1 99 ? 40.36502 -3.44764 -27.09518 1.000 70.42107 79 ALA A N 1
ATOM 673 C CA . ALA A 1 99 ? 40.24108 -2.78412 -28.38825 1.000 70.54276 79 ALA A CA 1
ATOM 674 C C . ALA A 1 99 ? 41.49032 -2.97500 -29.24192 1.000 74.77098 79 ALA A C 1
ATOM 675 O O . ALA A 1 99 ? 41.38624 -3.15468 -30.46124 1.000 77.01237 79 ALA A O 1
ATOM 677 N N . GLN A 1 100 ? 42.67792 -2.94400 -28.62844 1.000 74.12454 80 GLN A N 1
ATOM 678 C CA . GLN A 1 100 ? 43.90908 -3.11929 -29.39664 1.000 78.51142 80 GLN A CA 1
ATOM 679 C C . GLN A 1 100 ? 43.98419 -4.51128 -30.01196 1.000 78.62894 80 GLN A C 1
ATOM 680 O O . GLN A 1 100 ? 44.27926 -4.65843 -31.20298 1.000 80.08423 80 GLN A O 1
ATOM 686 N N . LEU A 1 101 ? 43.74730 -5.55003 -29.20674 1.000 78.44998 81 LEU A N 1
ATOM 687 C CA . LEU A 1 101 ? 43.74772 -6.91303 -29.73782 1.000 83.72324 81 LEU A CA 1
ATOM 688 C C . LEU A 1 101 ? 42.67379 -7.09286 -30.80333 1.000 91.98380 81 LEU A C 1
ATOM 689 O O . LEU A 1 101 ? 42.89483 -7.76179 -31.81982 1.000 93.44817 81 LEU A O 1
ATOM 694 N N . SER A 1 102 ? 41.50364 -6.49420 -30.57805 1.000 98.51237 82 SER A N 1
ATOM 695 C CA . SER A 1 102 ? 40.34286 -6.69583 -31.43714 1.000 106.87344 82 SER A CA 1
ATOM 696 C C . SER A 1 102 ? 40.62341 -6.37931 -32.90240 1.000 111.69758 82 SER A C 1
ATOM 697 O O . SER A 1 102 ? 40.05447 -7.02142 -33.79135 1.000 115.94059 82 SER A O 1
ATOM 700 N N . GLY A 1 103 ? 41.46921 -5.39655 -33.18229 1.000 101.82512 83 GLY A N 1
ATOM 701 C CA . GLY A 1 103 ? 41.61309 -4.94573 -34.55202 1.000 98.58075 83 GLY A CA 1
ATOM 702 C C . GLY A 1 103 ? 40.46141 -4.06122 -34.98285 1.000 90.25276 83 GLY A C 1
ATOM 703 O O . GLY A 1 103 ? 39.93282 -4.22418 -36.09262 1.000 90.63335 83 GLY A O 1
ATOM 704 N N . ARG A 1 104 ? 40.03744 -3.14184 -34.11441 1.000 85.33632 84 ARG A N 1
ATOM 705 C CA . ARG A 1 104 ? 38.95779 -2.21533 -34.40738 1.000 84.17333 84 ARG A CA 1
ATOM 706 C C . ARG A 1 104 ? 39.14512 -0.97895 -33.54689 1.000 74.68752 84 ARG A C 1
ATOM 707 O O . ARG A 1 104 ? 39.81078 -1.01284 -32.50775 1.000 72.24905 84 ARG A O 1
ATOM 715 N N . LEU A 1 105 ? 38.56191 0.12250 -34.00760 1.000 76.05769 85 LEU A N 1
ATOM 716 C CA . LEU A 1 105 ? 38.63401 1.36648 -33.26776 1.000 73.21011 85 LEU A CA 1
ATOM 717 C C . LEU A 1 105 ? 38.01757 1.16535 -31.88661 1.000 76.21300 85 LEU A C 1
ATOM 718 O O . LEU A 1 105 ? 37.05532 0.41094 -31.71616 1.000 75.31394 85 LEU A O 1
ATOM 723 N N . ALA A 1 106 ? 38.58173 1.85693 -30.89232 1.000 79.14085 86 ALA A N 1
ATOM 724 C CA . ALA A 1 106 ? 38.24909 1.56833 -29.49791 1.000 82.50833 86 ALA A CA 1
ATOM 725 C C . ALA A 1 106 ? 36.77016 1.78546 -29.18314 1.000 89.80555 86 ALA A C 1
ATOM 726 O O . ALA A 1 106 ? 36.10489 0.88729 -28.65420 1.000 90.98584 86 ALA A O 1
ATOM 728 N N . GLU A 1 107 ? 36.22472 2.95110 -29.52985 1.000 92.53856 87 GLU A N 1
ATOM 729 C CA . GLU A 1 107 ? 34.84161 3.28053 -29.17440 1.000 95.80945 87 GLU A CA 1
ATOM 730 C C . GLU A 1 107 ? 34.61244 3.36947 -27.66313 1.000 91.13945 87 GLU A C 1
ATOM 731 O O . GLU A 1 107 ? 33.83319 2.59172 -27.10237 1.000 92.71650 87 GLU A O 1
ATOM 737 N N . ILE A 1 108 ? 35.30523 4.28373 -27.00304 1.000 83.56092 88 ILE A N 1
ATOM 738 C CA . ILE A 1 108 ? 35.31776 4.42012 -25.54556 1.000 78.64873 88 ILE A CA 1
ATOM 739 C C . ILE A 1 108 ? 34.54199 5.68595 -25.16376 1.000 69.05118 88 ILE A C 1
ATOM 740 O O . ILE A 1 108 ? 34.82482 6.75371 -25.71395 1.000 66.02985 88 ILE A O 1
ATOM 750 N N . PRO A 1 109 ? 33.56540 5.61153 -24.25703 1.000 69.75029 89 PRO A N 1
ATOM 751 C CA . PRO A 1 109 ? 32.86366 6.84305 -23.84763 1.000 66.88105 89 PRO A CA 1
ATOM 752 C C . PRO A 1 109 ? 33.71974 7.63019 -22.86168 1.000 67.45458 89 PRO A C 1
ATOM 753 O O . PRO A 1 109 ? 34.15138 7.09835 -21.83573 1.000 69.85610 89 PRO A O 1
ATOM 757 N N . LEU A 1 110 ? 33.93929 8.91020 -23.15734 1.000 63.77083 90 LEU A N 1
ATOM 758 C CA . LEU A 1 110 ? 34.67693 9.80580 -22.27432 1.000 61.26521 90 LEU A CA 1
ATOM 759 C C . LEU A 1 110 ? 33.73457 10.73328 -21.51784 1.000 63.47724 90 LEU A C 1
ATOM 760 O O . LEU A 1 110 ? 32.97448 11.48219 -22.13859 1.000 63.81237 90 LEU A O 1
ATOM 765 N N . THR A 1 111 ? 33.82741 10.73658 -20.19079 1.000 67.91029 91 THR A N 1
ATOM 766 C CA . THR A 1 111 ? 32.97295 11.57827 -19.36023 1.000 69.63788 91 THR A CA 1
ATOM 767 C C . THR A 1 111 ? 33.79677 12.70621 -18.75128 1.000 67.11589 91 THR A C 1
ATOM 768 O O . THR A 1 111 ? 34.78181 12.46176 -18.04534 1.000 67.77355 91 THR A O 1
ATOM 77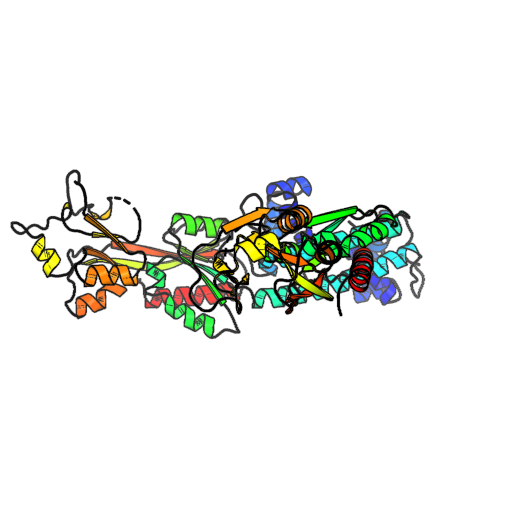5 N N . ILE A 1 112 ? 33.34413 13.93016 -18.97683 1.000 63.62689 92 ILE A N 1
ATOM 776 C CA . ILE A 1 112 ? 34.07345 15.14353 -18.64694 1.000 59.23327 92 ILE A CA 1
ATOM 777 C C . ILE A 1 112 ? 33.15788 16.05400 -17.85234 1.000 54.95311 92 ILE A C 1
ATOM 778 O O . ILE A 1 112 ? 31.97278 16.18840 -18.17754 1.000 55.77205 92 ILE A O 1
ATOM 788 N N . ALA A 1 113 ? 33.70771 16.69053 -16.82245 1.000 50.31526 93 ALA A N 1
ATOM 789 C CA . ALA A 1 113 ? 33.05101 17.81330 -16.17446 1.000 47.19904 93 ALA A CA 1
ATOM 790 C C . ALA A 1 113 ? 33.68803 19.09803 -16.68393 1.000 48.33193 93 ALA A C 1
ATOM 791 O O . ALA A 1 113 ? 34.91922 19.21031 -16.75746 1.000 46.05689 93 ALA A O 1
ATOM 793 N N . ILE A 1 114 ? 32.84407 20.06197 -17.03120 1.000 50.99134 94 ILE A N 1
ATOM 794 C CA . ILE A 1 114 ? 33.28032 21.31272 -17.62673 1.000 54.38463 94 ILE A CA 1
ATOM 795 C C . ILE A 1 114 ? 32.36015 22.40477 -17.09127 1.000 53.03074 94 ILE A C 1
ATOM 796 O O . ILE A 1 114 ? 31.23820 22.14472 -16.65208 1.000 54.27897 94 ILE A O 1
ATOM 806 N N . ASN A 1 115 ? 32.84692 23.63342 -17.11200 1.000 49.73177 95 ASN A N 1
ATOM 807 C CA . ASN A 1 115 ? 32.02164 24.76677 -16.73173 1.000 46.90554 95 ASN A CA 1
ATOM 808 C C . ASN A 1 115 ? 31.46550 25.43353 -17.98398 1.000 46.71763 95 ASN A C 1
ATOM 809 O O . ASN A 1 115 ? 32.02551 25.31656 -19.07801 1.000 46.64116 95 ASN A O 1
ATOM 814 N N . ALA A 1 116 ? 30.33476 26.12637 -17.80773 1.000 44.06190 96 ALA A N 1
ATOM 815 C CA . ALA A 1 116 ? 29.63599 26.73230 -18.93775 1.000 44.20978 96 ALA A CA 1
ATOM 816 C C . ALA A 1 116 ? 30.51143 27.73200 -19.68287 1.000 46.42217 96 ALA A C 1
ATOM 817 O O . ALA A 1 116 ? 30.41581 27.84808 -20.90743 1.000 46.81553 96 ALA A O 1
ATOM 819 N N . ASP A 1 117 ? 31.37586 28.45402 -18.97752 1.000 52.38790 97 ASP A N 1
ATOM 820 C CA . ASP A 1 117 ? 32.19300 29.46667 -19.64151 1.000 57.73689 97 ASP A CA 1
ATOM 821 C C . ASP A 1 117 ? 33.22749 28.84148 -20.57819 1.000 54.92847 97 ASP A C 1
ATOM 822 O O . ASP A 1 117 ? 33.52394 29.40303 -21.64167 1.000 54.96011 97 ASP A O 1
ATOM 827 N N . SER A 1 118 ? 33.78957 27.68296 -20.20808 1.000 53.47468 98 SER A N 1
ATOM 828 C CA . SER A 1 118 ? 34.72107 27.00690 -21.10922 1.000 52.34000 98 SER A CA 1
ATOM 829 C C . SER A 1 118 ? 33.99116 26.41532 -22.31094 1.000 52.19811 98 SER A C 1
ATOM 830 O O . SER A 1 118 ? 34.44284 26.56150 -23.45918 1.000 51.08096 98 SER A O 1
ATOM 833 N N . LEU A 1 119 ? 32.83488 25.78429 -22.06365 1.000 49.85988 99 LEU A N 1
ATOM 834 C CA . LEU A 1 119 ? 32.09140 25.12994 -23.13474 1.000 47.62737 99 LEU A CA 1
ATOM 835 C C . LEU A 1 119 ? 31.64090 26.12564 -24.19865 1.000 50.71138 99 LEU A C 1
ATOM 836 O O . LEU A 1 119 ? 31.63258 25.80697 -25.39413 1.000 52.15404 99 LEU A O 1
ATOM 841 N N . SER A 1 120 ? 31.28209 27.34135 -23.78997 1.000 49.28585 100 SER A N 1
ATOM 842 C CA . SER A 1 120 ? 30.76670 28.33640 -24.71907 1.000 50.58368 100 SER A CA 1
ATOM 843 C C . SER A 1 120 ? 31.85313 29.17604 -25.38725 1.000 50.29883 100 SER A C 1
ATOM 844 O O . SER A 1 120 ? 31.53237 29.97058 -26.27015 1.000 53.68193 100 SER A O 1
ATOM 847 N N . THR A 1 121 ? 33.11721 29.04807 -24.99537 1.000 48.95038 101 THR A N 1
ATOM 848 C CA . THR A 1 121 ? 34.15033 29.85171 -25.64712 1.000 48.71179 101 THR A CA 1
ATOM 849 C C . THR A 1 121 ? 35.16404 28.97479 -26.38178 1.000 49.10416 101 THR A C 1
ATOM 850 O O . THR A 1 121 ? 35.01258 28.73127 -27.58439 1.000 51.55684 101 THR A O 1
ATOM 857 N N . TRP A 1 122 ? 36.19122 28.48651 -25.68170 1.000 46.17974 102 TRP A N 1
ATOM 858 C CA . TRP A 1 122 ? 37.32574 27.85515 -26.34723 1.000 47.18036 102 TRP A CA 1
ATOM 859 C C . TRP A 1 122 ? 37.17926 26.35175 -26.54774 1.000 47.40465 102 TRP A C 1
ATOM 860 O O . TRP A 1 122 ? 37.93125 25.77978 -27.34800 1.000 51.14216 102 TRP A O 1
ATOM 871 N N . PHE A 1 123 ? 36.22401 25.69876 -25.89309 1.000 48.46793 103 PHE A N 1
ATOM 872 C CA . PHE A 1 123 ? 36.24691 24.23583 -25.87609 1.000 45.92268 103 PHE A CA 1
ATOM 873 C C . PHE A 1 123 ? 35.76373 23.56670 -27.16511 1.000 47.54161 103 PHE A C 1
ATOM 874 O O . PHE A 1 123 ? 36.27373 22.49579 -27.51533 1.000 47.35380 103 PHE A O 1
ATOM 882 N N . PRO A 1 124 ? 34.77535 24.11648 -27.87215 1.000 44.91919 104 PRO A N 1
ATOM 883 C CA . PRO A 1 124 ? 34.10948 23.35156 -28.96617 1.000 44.12132 104 PRO A CA 1
ATOM 884 C C . PRO A 1 124 ? 35.07601 22.72881 -29.96520 1.000 45.57157 104 PRO A C 1
ATOM 885 O O . PRO A 1 124 ? 34.76744 21.66965 -30.53084 1.000 47.43738 104 PRO A O 1
ATOM 889 N N . PRO A 1 125 ? 36.24176 23.34468 -30.26113 1.000 47.05859 105 PRO A N 1
ATOM 890 C CA . PRO A 1 125 ? 37.16463 22.69404 -31.21409 1.000 46.06433 105 PRO A CA 1
ATOM 891 C C . PRO A 1 125 ? 37.52145 21.25784 -30.83690 1.000 49.29784 105 PRO A C 1
ATOM 892 O O . PRO A 1 125 ? 37.85336 20.43802 -31.70210 1.000 51.30714 105 PRO A O 1
ATOM 896 N N . VAL A 1 126 ? 37.43623 20.92882 -29.54985 1.000 46.84812 106 VAL A N 1
ATOM 897 C CA . VAL A 1 126 ? 37.64662 19.54818 -29.12400 1.000 49.17292 106 VAL A CA 1
ATOM 898 C C . VAL A 1 126 ? 36.66728 18.60036 -29.81366 1.000 49.85675 106 VAL A C 1
ATOM 899 O O . VAL A 1 126 ? 36.99023 17.43017 -30.05858 1.000 49.94106 106 VAL A O 1
ATOM 909 N N . PHE A 1 127 ? 35.44038 19.06250 -30.08436 1.000 50.18601 107 PHE A N 1
ATOM 910 C CA . PHE A 1 127 ? 34.46276 18.21214 -30.75934 1.000 51.39058 107 PHE A CA 1
ATOM 911 C C . PHE A 1 127 ? 35.00815 17.68262 -32.08316 1.000 54.59822 107 PHE A C 1
ATOM 912 O O . PHE A 1 127 ? 34.83147 16.50066 -32.40710 1.000 56.43637 107 PHE A O 1
ATOM 920 N N . ASN A 1 128 ? 35.64476 18.54897 -32.88042 1.000 54.73118 108 ASN A N 1
ATOM 921 C CA . ASN A 1 128 ? 36.21113 18.09539 -34.14821 1.000 56.31565 108 ASN A CA 1
ATOM 922 C C . ASN A 1 128 ? 37.18771 16.96056 -33.91565 1.000 59.65714 108 ASN A C 1
ATOM 923 O O . ASN A 1 128 ? 37.09401 15.90438 -34.55520 1.000 60.70363 108 ASN A O 1
ATOM 928 N N . GLU A 1 129 ? 38.10726 17.14616 -32.95887 1.000 58.74290 109 GLU A N 1
ATOM 929 C CA . GLU A 1 129 ? 39.14201 16.14536 -32.71357 1.000 63.21716 109 GLU A CA 1
ATOM 930 C C . GLU A 1 129 ? 38.53599 14.81161 -32.31700 1.000 61.01943 109 GLU A C 1
ATOM 931 O O . GLU A 1 129 ? 38.87057 13.76896 -32.89568 1.000 62.13489 109 GLU A O 1
ATOM 937 N N . VAL A 1 130 ? 37.63695 14.82495 -31.33188 1.000 61.69675 110 VAL A N 1
ATOM 938 C CA . VAL A 1 130 ? 37.00566 13.58396 -30.89749 1.000 62.16716 110 VAL A CA 1
ATOM 939 C C . VAL A 1 130 ? 36.28160 12.92163 -32.05904 1.000 65.18775 110 VAL A C 1
ATOM 940 O O . VAL A 1 130 ? 36.35780 11.69994 -32.24080 1.000 66.49950 110 VAL A O 1
ATOM 950 N N . ALA A 1 131 ? 35.58742 13.71428 -32.87771 1.000 63.49672 111 ALA A N 1
ATOM 951 C CA . ALA A 1 131 ? 34.84051 13.13083 -33.98634 1.000 63.31512 111 ALA A CA 1
ATOM 952 C C . ALA A 1 131 ? 35.75491 12.34320 -34.91115 1.000 67.51524 111 ALA A C 1
ATOM 953 O O . ALA A 1 131 ? 35.37497 11.27572 -35.40601 1.000 70.18660 111 ALA A O 1
ATOM 955 N N . SER A 1 132 ? 36.97770 12.82911 -35.13273 1.000 66.48270 112 SER A N 1
ATOM 956 C CA . SER A 1 132 ? 37.83956 12.17510 -36.11095 1.000 68.50047 112 SER A CA 1
ATOM 957 C C . SER A 1 132 ? 38.35263 10.81824 -35.64739 1.000 73.00266 112 SER A C 1
ATOM 958 O O . SER A 1 132 ? 38.85630 10.06000 -36.48153 1.000 75.61660 112 SER A O 1
ATOM 961 N N . TRP A 1 133 ? 38.22467 10.48289 -34.36237 1.000 71.85444 113 TRP A N 1
ATOM 962 C CA . TRP A 1 133 ? 38.76198 9.22213 -33.86179 1.000 76.46704 113 TRP A CA 1
ATOM 963 C C . TRP A 1 133 ? 37.93350 8.04648 -34.35680 1.000 81.39798 113 TRP A C 1
ATOM 964 O O . TRP A 1 133 ? 37.13235 8.19858 -35.28213 1.000 83.35756 113 TRP A O 1
ATOM 975 N N . GLY A 1 134 ? 38.10393 6.87710 -33.75077 1.000 89.92183 114 GLY A N 1
ATOM 976 C CA . GLY A 1 134 ? 37.27917 5.73942 -34.11282 1.000 96.61243 114 GLY A CA 1
ATOM 977 C C . GLY A 1 134 ? 35.79844 5.96923 -33.87872 1.000 100.25039 114 GLY A C 1
ATOM 978 O O . GLY A 1 134 ? 35.09609 6.50314 -34.74097 1.000 101.11922 114 GLY A O 1
ATOM 979 N N . GLY A 1 135 ? 35.30553 5.53767 -32.72395 1.000 101.57728 115 GLY A N 1
ATOM 980 C CA . GLY A 1 135 ? 33.93200 5.80725 -32.35973 1.000 100.64593 115 GLY A CA 1
ATOM 981 C C . GLY A 1 135 ? 33.79502 6.23448 -30.91389 1.000 99.35929 115 GLY A C 1
ATOM 982 O O . GLY A 1 135 ? 32.89711 5.77430 -30.20089 1.000 99.38635 115 GLY A O 1
ATOM 983 N N . ALA A 1 136 ? 34.66885 7.13657 -30.47820 1.000 90.58184 116 ALA A N 1
ATOM 984 C CA . ALA A 1 136 ? 34.60822 7.61665 -29.10997 1.000 85.19667 116 ALA A CA 1
ATOM 985 C C . ALA A 1 136 ? 33.43964 8.58668 -28.96872 1.000 76.01182 116 ALA A C 1
ATOM 986 O O . ALA A 1 136 ? 32.99035 9.20191 -29.93946 1.000 77.21197 116 ALA A O 1
ATOM 988 N N . THR A 1 137 ? 32.91695 8.69535 -27.75577 1.000 73.21318 117 THR A N 1
ATOM 989 C CA . THR A 1 137 ? 31.81464 9.60340 -27.49497 1.000 69.18494 117 THR A CA 1
ATOM 990 C C . THR A 1 137 ? 32.16850 10.45527 -26.29628 1.000 64.61021 117 THR A C 1
ATOM 991 O O . THR A 1 137 ? 32.92216 10.02902 -25.41540 1.000 65.19275 117 THR A O 1
ATOM 998 N N . LEU A 1 138 ? 31.59126 11.65251 -26.26640 1.000 61.12271 118 LEU A N 1
ATOM 999 C CA . LEU A 1 138 ? 31.72381 12.57160 -25.15332 1.000 56.24867 118 LEU A CA 1
ATOM 1000 C C . LEU A 1 138 ? 30.42366 12.60655 -24.37445 1.000 53.29182 118 LEU A C 1
ATOM 1001 O O . LEU A 1 138 ? 29.33648 12.65908 -24.95153 1.000 55.37534 118 LEU A O 1
ATOM 1006 N N . THR A 1 139 ? 30.54905 12.61200 -23.06211 1.000 54.13658 119 THR A N 1
ATOM 1007 C CA . THR A 1 139 ? 29.45765 12.92517 -22.15655 1.000 53.28911 119 THR A CA 1
ATOM 1008 C C . THR A 1 139 ? 29.95076 14.11498 -21.35631 1.000 53.01165 119 THR A C 1
ATOM 1009 O O . THR A 1 139 ? 30.83878 13.96385 -20.51215 1.000 51.63458 119 THR A O 1
ATOM 1016 N N . LEU A 1 140 ? 29.41491 15.29689 -21.64984 1.000 54.07361 120 LEU A N 1
ATOM 1017 C CA . LEU A 1 140 ? 29.80474 16.50419 -20.94249 1.000 53.73172 120 LEU A CA 1
ATOM 1018 C C . LEU A 1 140 ? 28.84644 16.73547 -19.78854 1.000 54.98400 120 LEU A C 1
ATOM 1019 O O . LEU A 1 140 ? 27.62665 16.67653 -19.96352 1.000 56.82310 120 LEU A O 1
ATOM 1024 N N . ARG A 1 141 ? 29.40169 16.98240 -18.61066 1.000 53.33879 121 ARG A N 1
ATOM 1025 C CA . ARG A 1 141 ? 28.62245 17.36076 -17.44454 1.000 55.17870 121 ARG A CA 1
ATOM 1026 C C . ARG A 1 141 ? 28.97146 18.79108 -17.07110 1.000 55.80373 121 ARG A C 1
ATOM 1027 O O . ARG A 1 141 ? 30.15097 19.11803 -16.87966 1.000 56.09533 121 ARG A O 1
ATOM 1035 N N . LEU A 1 142 ? 27.95151 19.64476 -17.02987 1.000 53.96855 122 LEU A N 1
ATOM 1036 C CA . LEU A 1 142 ? 28.08650 21.02308 -16.57781 1.000 53.26596 122 LEU A CA 1
ATOM 1037 C C . LEU A 1 142 ? 27.87761 21.05718 -15.06394 1.000 60.56395 122 LEU A C 1
ATOM 1038 O O . LEU A 1 142 ? 26.76952 20.80961 -14.57874 1.000 60.56074 122 LEU A O 1
ATOM 1043 N N . GLU A 1 143 ? 28.93161 21.37353 -14.31538 1.000 65.44286 123 GLU A N 1
ATOM 1044 C CA . GLU A 1 143 ? 28.89353 21.25852 -12.86493 1.000 72.07658 123 GLU A CA 1
ATOM 1045 C C . GLU A 1 143 ? 29.54206 22.47118 -12.21818 1.000 72.61375 123 GLU A C 1
ATOM 1046 O O . GLU A 1 143 ? 30.44323 23.09104 -12.79253 1.000 70.55100 123 GLU A O 1
ATOM 1052 N N . ASP A 1 144 ? 29.08492 22.79362 -11.00580 1.000 71.28901 124 ASP A N 1
ATOM 1053 C CA . ASP A 1 144 ? 29.78220 23.79428 -10.21434 1.000 72.86966 124 ASP A CA 1
ATOM 1054 C C . ASP A 1 144 ? 31.10670 23.21232 -9.72141 1.000 68.88557 124 ASP A C 1
ATOM 1055 O O . ASP A 1 144 ? 31.38192 22.01686 -9.85750 1.000 69.11869 124 ASP A O 1
ATOM 1060 N N . GLU A 1 145 ? 31.92366 24.07046 -9.11701 1.000 70.43734 125 GLU A N 1
ATOM 1061 C CA . GLU A 1 145 ? 33.27807 23.66640 -8.76200 1.000 69.47187 125 GLU A CA 1
ATOM 1062 C C . GLU A 1 145 ? 33.28111 22.49058 -7.78087 1.000 60.98398 125 GLU A C 1
ATOM 1063 O O . GLU A 1 145 ? 34.09877 21.56908 -7.90657 1.000 59.82519 125 GLU A O 1
ATOM 1069 N N . ALA A 1 146 ? 32.36614 22.49057 -6.80641 1.000 57.68039 126 ALA A N 1
ATOM 1070 C CA . ALA A 1 146 ? 32.41222 21.47329 -5.75759 1.000 53.70853 126 ALA A CA 1
ATOM 1071 C C . ALA A 1 146 ? 32.02598 20.09848 -6.29255 1.000 57.67673 126 ALA A C 1
ATOM 1072 O O . ALA A 1 146 ? 32.75123 19.11887 -6.07904 1.000 57.51980 126 ALA A O 1
ATOM 1074 N N . HIS A 1 147 ? 30.88104 19.99756 -6.98268 1.000 61.87984 127 HIS A N 1
ATOM 1075 C CA . HIS A 1 147 ? 30.46356 18.70537 -7.52874 1.000 68.91388 127 HIS A CA 1
ATOM 1076 C C . HIS A 1 147 ? 31.46660 18.19781 -8.55187 1.000 61.35572 127 HIS A C 1
ATOM 1077 O O . HIS A 1 147 ? 31.73934 16.99380 -8.62225 1.000 60.58950 127 HIS A O 1
ATOM 1084 N N . THR A 1 148 ? 32.02621 19.10675 -9.35140 1.000 59.92411 128 THR A N 1
ATOM 1085 C CA . THR A 1 148 ? 33.02541 18.72733 -10.34006 1.000 57.04246 128 THR A CA 1
ATOM 1086 C C . THR A 1 148 ? 34.15755 17.94015 -9.69685 1.000 56.84322 128 THR A C 1
ATOM 1087 O O . THR A 1 148 ? 34.54538 16.87377 -10.18310 1.000 57.30009 128 THR A O 1
ATOM 1094 N N . LEU A 1 149 ? 34.71229 18.46562 -8.60607 1.000 55.18860 129 LEU A N 1
ATOM 1095 C CA . LEU A 1 149 ? 35.79772 17.77084 -7.92835 1.000 53.08012 129 LEU A CA 1
ATOM 1096 C C . LEU A 1 149 ? 35.31028 16.44725 -7.34909 1.000 56.78191 129 LEU A C 1
ATOM 1097 O O . LEU A 1 149 ? 36.03194 15.44124 -7.38170 1.000 56.67289 129 LEU A O 1
ATOM 1102 N N . SER A 1 150 ? 34.07789 16.42291 -6.82552 1.000 57.43064 130 SER A N 1
ATOM 1103 C CA . SER A 1 150 ? 33.52720 15.17284 -6.31257 1.000 60.31166 130 SER A CA 1
ATOM 1104 C C . SER A 1 150 ? 33.42121 14.11665 -7.40873 1.000 56.56921 130 SER A C 1
ATOM 1105 O O . SER A 1 150 ? 33.76547 12.95102 -7.18699 1.000 58.84545 130 SER A O 1
ATOM 1108 N N . LEU A 1 151 ? 32.93216 14.49855 -8.59427 1.000 53.82778 131 LEU A N 1
ATOM 1109 C CA . LEU A 1 151 ? 32.84851 13.55089 -9.70492 1.000 50.92909 131 LEU A CA 1
ATOM 1110 C C . LEU A 1 151 ? 34.22032 12.96923 -10.02979 1.000 50.58337 131 LEU A C 1
ATOM 1111 O O . LEU A 1 151 ? 34.37373 11.75174 -10.17978 1.000 47.67248 131 LEU A O 1
ATOM 1116 N N . LEU A 1 152 ? 35.23266 13.83642 -10.11395 1.000 51.44793 132 LEU A N 1
ATOM 1117 C CA . LEU A 1 152 ? 36.60702 13.39783 -10.33111 1.000 54.11493 132 LEU A CA 1
ATOM 1118 C C . LEU A 1 152 ? 37.05645 12.42442 -9.23969 1.000 57.17746 132 LEU A C 1
ATOM 1119 O O . LEU A 1 152 ? 37.59210 11.34689 -9.53487 1.000 58.07358 132 LEU A O 1
ATOM 1124 N N . ARG A 1 153 ? 36.87781 12.81081 -7.96883 1.000 56.22710 133 ARG A N 1
ATOM 1125 C CA . ARG A 1 153 ? 37.29686 11.98422 -6.83627 1.000 58.38988 133 ARG A CA 1
ATOM 1126 C C . ARG A 1 153 ? 36.73672 10.56343 -6.92260 1.000 59.20922 133 ARG A C 1
ATOM 1127 O O . ARG A 1 153 ? 37.47152 9.57939 -6.77142 1.000 57.59041 133 ARG A O 1
ATOM 1135 N N . ARG A 1 154 ? 35.42109 10.43481 -7.12172 1.000 61.77575 134 ARG A N 1
ATOM 1136 C CA . ARG A 1 154 ? 34.79870 9.11469 -7.08540 1.000 66.38630 134 ARG A CA 1
ATOM 1137 C C . ARG A 1 154 ? 34.91649 8.36449 -8.40568 1.000 62.57217 134 ARG A C 1
ATOM 1138 O O . ARG A 1 154 ? 34.50932 7.19971 -8.47464 1.000 64.00287 134 ARG A O 1
ATOM 1146 N N . GLY A 1 155 ? 35.43479 9.00378 -9.45082 1.000 60.11417 135 GLY A N 1
ATOM 1147 C CA . GLY A 1 155 ? 35.61112 8.36051 -10.73427 1.000 57.42965 135 GLY A CA 1
ATOM 1148 C C . GLY A 1 155 ? 34.45374 8.48722 -11.69393 1.000 56.59869 135 GLY A C 1
ATOM 1149 O O . GLY A 1 155 ? 34.48805 7.84832 -12.75397 1.000 54.51049 135 GLY A O 1
ATOM 1150 N N . ASP A 1 156 ? 33.43896 9.30390 -11.36634 1.000 57.51977 136 ASP A N 1
ATOM 1151 C CA . ASP A 1 156 ? 32.27948 9.49071 -12.23727 1.000 58.79578 136 ASP A CA 1
ATOM 1152 C C . ASP A 1 156 ? 32.60663 10.31082 -13.47400 1.000 58.02514 136 ASP A C 1
ATOM 1153 O O . ASP A 1 156 ? 31.85779 10.24343 -14.44943 1.000 60.41301 136 ASP A O 1
ATOM 1158 N N . VAL A 1 157 ? 33.69972 11.07258 -13.46013 1.000 54.19677 137 VAL A N 1
ATOM 1159 C CA . VAL A 1 157 ? 34.28279 11.63552 -14.66979 1.000 51.78656 137 VAL A CA 1
ATOM 1160 C C . VAL A 1 157 ? 35.76758 11.30445 -14.64192 1.000 51.62189 137 VAL A C 1
ATOM 1161 O O . VAL A 1 157 ? 36.36092 11.16322 -13.56730 1.000 54.94787 137 VAL A O 1
ATOM 1171 N N . LEU A 1 158 ? 36.35866 11.12684 -15.82913 1.000 50.52781 138 LEU A N 1
ATOM 1172 C CA . LEU A 1 158 ? 37.78906 10.86864 -15.93872 1.000 49.35895 138 LEU A CA 1
ATOM 1173 C C . LEU A 1 158 ? 38.60260 12.13731 -16.19237 1.000 50.93919 138 LEU A C 1
ATOM 1174 O O . LEU A 1 158 ? 39.83618 12.10654 -16.06036 1.000 52.56449 138 LEU A O 1
ATOM 1179 N N . GLY A 1 159 ? 37.94927 13.23647 -16.56893 1.000 49.83354 139 GLY A N 1
ATOM 1180 C CA . GLY A 1 159 ? 38.62949 14.50694 -16.73540 1.000 48.99300 139 GLY A CA 1
ATOM 1181 C C . GLY A 1 159 ? 37.70005 15.64483 -16.37042 1.000 48.64133 139 GLY A C 1
ATOM 1182 O O . GLY A 1 159 ? 36.47479 15.47943 -16.30536 1.000 48.51471 139 GLY A O 1
ATOM 1183 N N . ALA A 1 160 ? 38.29482 16.81099 -16.12356 1.000 48.15477 140 ALA A N 1
ATOM 1184 C CA . ALA A 1 160 ? 37.47899 17.96283 -15.77059 1.000 49.14905 140 ALA A CA 1
ATOM 1185 C C . ALA A 1 160 ? 38.25129 19.24950 -16.01612 1.000 48.77194 140 ALA A C 1
ATOM 1186 O O . ALA A 1 160 ? 39.44394 19.34298 -15.70990 1.000 47.51550 140 ALA A O 1
ATOM 1188 N N . VAL A 1 161 ? 37.55373 20.23103 -16.57169 1.000 49.27231 141 VAL A N 1
ATOM 1189 C CA . VAL A 1 161 ? 38.03721 21.60221 -16.63187 1.000 50.47910 141 VAL A CA 1
ATOM 1190 C C . VAL A 1 161 ? 37.61942 22.30213 -15.34474 1.000 54.35030 141 VAL A C 1
ATOM 1191 O O . VAL A 1 161 ? 36.44695 22.27375 -14.97124 1.000 55.89909 141 VAL A O 1
ATOM 1201 N N . THR A 1 162 ? 38.56316 22.94916 -14.67021 1.000 54.15331 142 THR A N 1
ATOM 1202 C CA . THR A 1 162 ? 38.29623 23.43619 -13.32293 1.000 56.44062 142 THR A CA 1
ATOM 1203 C C . THR A 1 162 ? 39.18104 24.63665 -12.99682 1.000 53.77974 142 THR A C 1
ATOM 1204 O O . THR A 1 162 ? 40.27294 24.79291 -13.55147 1.000 52.45940 142 THR A O 1
ATOM 1211 N N . ARG A 1 163 ? 38.69171 25.48305 -12.08136 1.000 53.10715 143 ARG A N 1
ATOM 1212 C CA . ARG A 1 163 ? 39.47709 26.54864 -11.46432 1.000 56.08876 143 ARG A CA 1
ATOM 1213 C C . ARG A 1 163 ? 40.40378 26.04954 -10.35878 1.000 54.16434 143 ARG A C 1
ATOM 1214 O O . ARG A 1 163 ? 41.22639 26.82572 -9.86139 1.000 53.64973 143 ARG A O 1
ATOM 1222 N N . GLU A 1 164 ? 40.26592 24.79715 -9.93755 1.000 54.67874 144 GLU A N 1
ATOM 1223 C CA . GLU A 1 164 ? 41.05180 24.25336 -8.83932 1.000 59.01418 144 GLU A CA 1
ATOM 1224 C C . GLU A 1 164 ? 42.43285 23.82666 -9.33115 1.000 57.83306 144 GLU A C 1
ATOM 1225 O O . GLU A 1 164 ? 42.54697 22.99713 -10.23914 1.000 58.01234 144 GLU A O 1
ATOM 1231 N N . ALA A 1 165 ? 43.48212 24.36943 -8.72075 1.000 59.64296 145 ALA A N 1
ATOM 1232 C CA . ALA A 1 165 ? 44.83828 24.02545 -9.12603 1.000 58.75350 145 ALA A CA 1
ATOM 1233 C C . ALA A 1 165 ? 45.37437 22.78979 -8.41200 1.000 65.73870 145 ALA A C 1
ATOM 1234 O O . ALA A 1 165 ? 46.23669 22.09507 -8.96531 1.000 64.07189 145 ALA A O 1
ATOM 1236 N N . ASN A 1 166 ? 44.87856 22.47893 -7.20766 1.000 69.47991 146 ASN A N 1
ATOM 1237 C CA . ASN A 1 166 ? 45.42460 21.33520 -6.48528 1.000 77.46470 146 ASN A CA 1
ATOM 1238 C C . ASN A 1 166 ? 44.81195 20.04383 -7.01348 1.000 66.26298 146 ASN A C 1
ATOM 1239 O O . ASN A 1 166 ? 43.59110 19.96146 -7.18341 1.000 66.49579 146 ASN A O 1
ATOM 1244 N N . PRO A 1 167 ? 45.61738 19.02165 -7.27651 1.000 60.37428 147 PRO A N 1
ATOM 1245 C CA . PRO A 1 167 ? 45.08569 17.80818 -7.91410 1.000 54.91968 147 PRO A CA 1
ATOM 1246 C C . PRO A 1 167 ? 44.23810 17.00318 -6.94519 1.000 54.98179 147 PRO A C 1
ATOM 1247 O O . PRO A 1 167 ? 44.65620 16.72854 -5.81749 1.000 56.04712 147 PRO A O 1
ATOM 1251 N N . VAL A 1 168 ? 43.06253 16.57619 -7.40394 1.000 54.28881 148 VAL A N 1
ATOM 1252 C CA . VAL A 1 168 ? 42.28293 15.67768 -6.57100 1.000 54.67047 148 VAL A CA 1
ATOM 1253 C C . VAL A 1 168 ? 42.97286 14.31763 -6.56703 1.000 54.65968 148 VAL A C 1
ATOM 1254 O O . VAL A 1 168 ? 43.70867 13.96474 -7.49936 1.000 53.77824 148 VAL A O 1
ATOM 1264 N N . ALA A 1 169 ? 42.78512 13.57516 -5.47536 1.000 54.05908 149 ALA A N 1
ATOM 1265 C CA . ALA A 1 169 ? 43.40543 12.26597 -5.32307 1.000 52.49488 149 ALA A CA 1
ATOM 1266 C C . ALA A 1 169 ? 43.18156 11.41112 -6.55970 1.000 53.15334 149 ALA A C 1
ATOM 1267 O O . ALA A 1 169 ? 42.06265 11.31794 -7.06797 1.000 50.08324 149 ALA A O 1
ATOM 1269 N N . GLY A 1 170 ? 44.25959 10.79495 -7.05168 1.000 54.61959 150 GLY A N 1
ATOM 1270 C CA . GLY A 1 170 ? 44.18438 9.93431 -8.21524 1.000 56.37556 150 GLY A CA 1
ATOM 1271 C C . GLY A 1 170 ? 44.32173 10.63817 -9.54828 1.000 56.68380 150 GLY A C 1
ATOM 1272 O O . GLY A 1 170 ? 44.25877 9.97743 -10.59039 1.000 58.27338 150 GLY A O 1
ATOM 1273 N N . CYS A 1 171 ? 44.48884 11.94929 -9.55648 1.000 56.16548 151 CYS A N 1
ATOM 1274 C CA . CYS A 1 171 ? 44.50715 12.72523 -10.78518 1.000 56.03746 151 CYS A CA 1
ATOM 1275 C C . CYS A 1 171 ? 45.78971 13.53621 -10.87632 1.000 56.62229 151 CYS A C 1
ATOM 1276 O O . CYS A 1 171 ? 46.49450 13.74301 -9.88541 1.000 57.85475 151 CYS A O 1
ATOM 1279 N N . GLU A 1 172 ? 46.10371 13.94448 -12.09997 1.000 58.43655 152 GLU A N 1
ATOM 1280 C CA . GLU A 1 172 ? 47.18003 14.87559 -12.39014 1.000 61.34602 152 GLU A CA 1
ATOM 1281 C C . GLU A 1 172 ? 46.56004 16.13685 -12.95896 1.000 54.78329 152 GLU A C 1
ATOM 1282 O O . GLU A 1 172 ? 45.43630 16.11364 -13.46592 1.000 53.15156 152 GLU A O 1
ATOM 1288 N N . VAL A 1 173 ? 47.27723 17.24922 -12.82642 1.000 54.36551 153 VAL A N 1
ATOM 1289 C CA . VAL A 1 173 ? 46.74341 18.54847 -13.20982 1.000 54.88731 153 VAL A CA 1
ATOM 1290 C C . VAL A 1 173 ? 47.59831 19.15596 -14.30911 1.000 53.83947 153 VAL A C 1
ATOM 1291 O O . VAL A 1 173 ? 48.82096 19.00050 -14.35034 1.000 54.48893 153 VAL A O 1
ATOM 1301 N N . VAL A 1 174 ? 46.94064 19.91131 -15.16945 1.000 54.95242 154 VAL A N 1
ATOM 1302 C CA . VAL A 1 174 ? 47.58581 20.63639 -16.24789 1.000 56.53796 154 VAL A CA 1
ATOM 1303 C C . VAL A 1 174 ? 47.01723 22.04335 -16.24029 1.000 57.53673 154 VAL A C 1
ATOM 1304 O O . VAL A 1 174 ? 45.79833 22.22494 -16.14700 1.000 55.86923 154 VAL A O 1
ATOM 1314 N N . GLU A 1 175 ? 47.89027 23.03719 -16.30328 1.000 59.12509 155 GLU A N 1
ATOM 1315 C CA . GLU A 1 175 ? 47.41909 24.40866 -16.41747 1.000 61.55715 155 GLU A CA 1
ATOM 1316 C C . GLU A 1 175 ? 47.04146 24.67085 -17.87139 1.000 55.11127 155 GLU A C 1
ATOM 1317 O O . GLU A 1 175 ? 47.79243 24.33734 -18.78675 1.000 53.24395 155 GLU A O 1
ATOM 1323 N N . LEU A 1 176 ? 45.85432 25.21592 -18.09247 1.000 53.71100 156 LEU A N 1
ATOM 1324 C CA . LEU A 1 176 ? 45.40948 25.47600 -19.45085 1.000 51.25194 156 LEU A CA 1
ATOM 1325 C C . LEU A 1 176 ? 45.65062 26.90937 -19.88724 1.000 53.37992 156 LEU A C 1
ATOM 1326 O O . LEU A 1 176 ? 45.77049 27.16946 -21.08795 1.000 55.15521 156 LEU A O 1
ATOM 1331 N N . GLY A 1 177 ? 45.72674 27.83305 -18.95485 1.000 53.39387 157 GLY A N 1
ATOM 1332 C CA . GLY A 1 177 ? 45.73580 29.23265 -19.27927 1.000 53.34078 157 GLY A CA 1
ATOM 1333 C C . GLY A 1 177 ? 44.67509 29.94924 -18.48863 1.000 52.29269 157 GLY A C 1
ATOM 1334 O O . GLY A 1 177 ? 44.03703 29.38886 -17.58901 1.000 52.57275 157 GLY A O 1
ATOM 1335 N N . THR A 1 178 ? 44.47431 31.20931 -18.83250 1.000 50.48029 158 THR A N 1
ATOM 1336 C CA . THR A 1 178 ? 43.70107 32.12092 -18.01689 1.000 49.98232 158 THR A CA 1
ATOM 1337 C C . THR A 1 178 ? 42.47739 32.55609 -18.79332 1.000 48.12202 158 THR A C 1
ATOM 1338 O O . THR A 1 178 ? 42.57393 32.88301 -19.97842 1.000 48.60201 158 THR A O 1
ATOM 1345 N N . MET A 1 179 ? 41.33733 32.53571 -18.11966 1.000 48.73103 159 MET A N 1
ATOM 1346 C CA . MET A 1 179 ? 40.07612 33.03456 -18.63970 1.000 49.01859 159 MET A CA 1
ATOM 1347 C C . MET A 1 179 ? 39.86148 34.44423 -18.10743 1.000 48.84900 159 MET A C 1
ATOM 1348 O O . MET A 1 179 ? 39.95377 34.67342 -16.89610 1.000 48.83726 159 MET A O 1
ATOM 1353 N N . ARG A 1 180 ? 39.57104 35.38210 -19.00096 1.000 49.69113 160 ARG A N 1
ATOM 1354 C CA . ARG A 1 180 ? 39.37433 36.77017 -18.61766 1.000 50.50980 160 ARG A CA 1
ATOM 1355 C C . ARG A 1 180 ? 37.90229 37.13179 -18.71914 1.000 53.92487 160 ARG A C 1
ATOM 1356 O O . ARG A 1 180 ? 37.26771 36.88773 -19.75331 1.000 53.80452 160 ARG A O 1
ATOM 1364 N N . HIS A 1 181 ? 37.36941 37.71027 -17.64111 1.000 52.93400 161 HIS A N 1
ATOM 1365 C CA . HIS A 1 181 ? 36.01274 38.23621 -17.60353 1.000 51.90787 161 HIS A CA 1
ATOM 1366 C C . HIS A 1 181 ? 36.05162 39.75415 -17.58618 1.000 51.91429 161 HIS A C 1
ATOM 1367 O O . HIS A 1 181 ? 36.90566 40.35320 -16.92469 1.000 51.40728 161 HIS A O 1
ATOM 1374 N N . LEU A 1 182 ? 35.10427 40.36969 -18.28676 1.000 52.30893 162 LEU A N 1
ATOM 1375 C CA . LEU A 1 182 ? 34.97369 41.81944 -18.33269 1.000 52.93809 162 LEU A CA 1
ATOM 1376 C C . LEU A 1 182 ? 33.65264 42.23079 -17.70163 1.000 53.04434 162 LEU A C 1
ATOM 1377 O O . LEU A 1 182 ? 32.63885 41.53486 -17.84067 1.000 51.09603 162 LEU A O 1
ATOM 1382 N N . ALA A 1 183 ? 33.67219 43.36656 -17.00798 1.000 53.16328 163 ALA A N 1
ATOM 1383 C CA . ALA A 1 183 ? 32.46613 43.93078 -16.42180 1.000 55.10853 163 ALA A CA 1
ATOM 1384 C C . ALA A 1 183 ? 31.83503 44.84267 -17.46596 1.000 56.49167 163 ALA A C 1
ATOM 1385 O O . ALA A 1 183 ? 32.39525 45.89409 -17.80446 1.000 58.55512 163 ALA A O 1
ATOM 1387 N N . ILE A 1 184 ? 30.68599 44.43142 -18.00065 1.000 57.98894 164 ILE A N 1
ATOM 1388 C CA . ILE A 1 184 ? 30.08462 45.13790 -19.11933 1.000 59.53482 164 ILE A CA 1
ATOM 1389 C C . ILE A 1 184 ? 28.62085 45.43763 -18.82965 1.000 60.22222 164 ILE A C 1
ATOM 1390 O O . ILE A 1 184 ? 27.95859 44.75691 -18.04148 1.000 60.17142 164 ILE A O 1
ATOM 1400 N N . ALA A 1 185 ? 28.11705 46.46010 -19.51607 1.000 50.01380 165 ALA A N 1
ATOM 1401 C CA . ALA A 1 185 ? 26.70295 46.80883 -19.48505 1.000 50.57562 165 ALA A CA 1
ATOM 1402 C C . ALA A 1 185 ? 26.39508 47.63244 -20.72433 1.000 53.91126 165 ALA A C 1
ATOM 1403 O O . ALA A 1 185 ? 27.30078 48.15187 -21.38276 1.000 56.47193 165 ALA A O 1
ATOM 1405 N N . THR A 1 186 ? 25.11241 47.76011 -21.03703 1.000 53.06840 166 THR A N 1
ATOM 1406 C CA . THR A 1 186 ? 24.76071 48.65540 -22.12583 1.000 56.27113 166 THR A CA 1
ATOM 1407 C C . THR A 1 186 ? 24.96448 50.09979 -21.68263 1.000 57.99178 166 THR A C 1
ATOM 1408 O O . THR A 1 186 ? 24.80246 50.42446 -20.50175 1.000 57.97489 166 THR A O 1
ATOM 1415 N N . PRO A 1 187 ? 25.33144 50.98388 -22.60839 1.000 62.06856 167 PRO A N 1
ATOM 1416 C CA . PRO A 1 187 ? 25.40233 52.40992 -22.25210 1.000 65.64002 167 PRO A CA 1
ATOM 1417 C C . PRO A 1 187 ? 24.12489 52.91654 -21.60543 1.000 66.65853 167 PRO A C 1
ATOM 1418 O O . PRO A 1 187 ? 24.19731 53.61412 -20.58701 1.000 69.78923 167 PRO A O 1
ATOM 1422 N N . SER A 1 188 ? 22.95379 52.55712 -22.13970 1.000 67.90679 168 SER A N 1
ATOM 1423 C CA . SER A 1 188 ? 21.71406 53.05618 -21.55637 1.000 68.85609 168 SER A CA 1
ATOM 1424 C C . SER A 1 188 ? 21.55990 52.57307 -20.12151 1.000 64.92394 168 SER A C 1
ATOM 1425 O O . SER A 1 188 ? 21.19574 53.34979 -19.23101 1.000 65.89680 168 SER A O 1
ATOM 1428 N N . LEU A 1 189 ? 21.87544 51.30531 -19.86407 1.000 59.91308 169 LEU A N 1
ATOM 1429 C CA . LEU A 1 189 ? 21.74830 50.80024 -18.50295 1.000 56.84791 169 LEU A CA 1
ATOM 1430 C C . LEU A 1 189 ? 22.69271 51.54093 -17.56067 1.000 57.65111 169 LEU A C 1
ATOM 1431 O O . LEU A 1 189 ? 22.27285 52.03802 -16.50595 1.000 56.92472 169 LEU A O 1
ATOM 1436 N N . ARG A 1 190 ? 23.96838 51.66412 -17.94495 1.000 57.12283 170 ARG A N 1
ATOM 1437 C CA . ARG A 1 190 ? 24.90726 52.43551 -17.13623 1.000 59.76710 170 ARG A CA 1
ATOM 1438 C C . ARG A 1 190 ? 24.37699 53.84639 -16.86233 1.000 62.29633 170 ARG A C 1
ATOM 1439 O O . ARG A 1 190 ? 24.36088 54.30851 -15.71412 1.000 63.58172 170 ARG A O 1
ATOM 1447 N N . ASP A 1 191 ? 23.95156 54.55566 -17.91145 1.000 62.37407 171 ASP A N 1
ATOM 1448 C CA . ASP A 1 191 ? 23.44462 55.91024 -17.70721 1.000 66.17797 171 ASP A CA 1
ATOM 1449 C C . ASP A 1 191 ? 22.26774 55.93377 -16.74335 1.000 66.04760 171 ASP A C 1
ATOM 1450 O O . ASP A 1 191 ? 22.12519 56.88510 -15.96698 1.000 69.15974 171 ASP A O 1
ATOM 1455 N N . ALA A 1 192 ? 21.43502 54.88802 -16.75058 1.000 63.70260 172 ALA A N 1
ATOM 1456 C CA . ALA A 1 192 ? 20.27295 54.87197 -15.86743 1.000 64.35132 172 ALA A CA 1
ATOM 1457 C C . ALA A 1 192 ? 20.67597 54.82758 -14.40067 1.000 67.54803 172 ALA A C 1
ATOM 1458 O O . ALA A 1 192 ? 19.92907 55.30959 -13.54198 1.000 70.47909 172 ALA A O 1
ATOM 1460 N N . TYR A 1 193 ? 21.85224 54.28305 -14.08924 1.000 69.03573 173 TYR A N 1
ATOM 1461 C CA . TYR A 1 193 ? 22.29923 54.15485 -12.70763 1.000 71.44319 173 TYR A CA 1
ATOM 1462 C C . TYR A 1 193 ? 23.47833 55.07272 -12.39639 1.000 77.14472 173 TYR A C 1
ATOM 1463 O O . TYR A 1 193 ? 24.16111 54.89142 -11.38163 1.000 78.85625 173 TYR A O 1
ATOM 1472 N N . MET A 1 194 ? 23.70593 56.07624 -13.24095 1.000 78.94313 174 MET A N 1
ATOM 1473 C CA . MET A 1 194 ? 24.58261 57.18394 -12.89293 1.000 82.67150 174 MET A CA 1
ATOM 1474 C C . MET A 1 194 ? 23.81557 58.13345 -11.98817 1.000 85.01928 174 MET A C 1
ATOM 1475 O O . MET A 1 194 ? 22.67955 58.51350 -12.28866 1.000 86.02617 174 MET A O 1
ATOM 1480 N N . VAL A 1 195 ? 24.43150 58.51102 -10.87473 1.000 85.74744 175 VAL A N 1
ATOM 1481 C CA . VAL A 1 195 ? 23.80661 59.40948 -9.91649 1.000 87.49546 175 VAL A CA 1
ATOM 1482 C C . VAL A 1 195 ? 24.84078 60.44074 -9.50609 1.000 92.61263 175 VAL A C 1
ATOM 1483 O O . VAL A 1 195 ? 25.83614 60.10194 -8.85698 1.000 90.89614 175 VAL A O 1
ATOM 1493 N N . ASP A 1 196 ? 24.62242 61.69076 -9.89504 1.000 93.54368 176 ASP A N 1
ATOM 1494 C CA . ASP A 1 196 ? 25.50408 62.77346 -9.48758 1.000 99.61971 176 ASP A CA 1
ATOM 1495 C C . ASP A 1 196 ? 26.93371 62.53471 -9.96695 1.000 96.31520 176 ASP A C 1
ATOM 1496 O O . ASP A 1 196 ? 27.89832 62.89369 -9.28796 1.000 100.79290 176 ASP A O 1
ATOM 1501 N N . GLY A 1 197 ? 27.07429 61.90933 -11.13317 1.000 93.74540 177 GLY A N 1
ATOM 1502 C CA . GLY A 1 197 ? 28.37073 61.64698 -11.71585 1.000 92.07411 177 GLY A CA 1
ATOM 1503 C C . GLY A 1 197 ? 29.05456 60.39427 -11.22753 1.000 90.45874 177 GLY A C 1
ATOM 1504 O O . GLY A 1 197 ? 30.21543 60.16734 -11.58293 1.000 90.18001 177 GLY A O 1
ATOM 1505 N N . LYS A 1 198 ? 28.38837 59.58181 -10.41150 1.000 88.91357 178 LYS A N 1
ATOM 1506 C CA . LYS A 1 198 ? 28.97225 58.36035 -9.87319 1.000 88.10349 178 LYS A CA 1
ATOM 1507 C C . LYS A 1 198 ? 28.01505 57.19351 -10.09228 1.000 79.62688 178 LYS A C 1
ATOM 1508 O O . LYS A 1 198 ? 26.80766 57.32117 -9.87276 1.000 80.58492 178 LYS A O 1
ATOM 1514 N N . LEU A 1 199 ? 28.54787 56.05491 -10.51976 1.000 74.77359 179 LEU A N 1
ATOM 1515 C CA . LEU A 1 199 ? 27.70461 54.90671 -10.82533 1.000 69.20057 179 LEU A CA 1
ATOM 1516 C C . LEU A 1 199 ? 27.30684 54.19347 -9.53946 1.000 69.90663 179 LEU A C 1
ATOM 1517 O O . LEU A 1 199 ? 28.15444 53.92288 -8.68394 1.000 71.53634 179 LEU A O 1
ATOM 1522 N N . ASP A 1 200 ? 26.00639 53.91998 -9.39317 1.000 68.99973 180 ASP A N 1
ATOM 1523 C CA . ASP A 1 200 ? 25.46163 53.22860 -8.22087 1.000 70.75016 180 ASP A CA 1
ATOM 1524 C C . ASP A 1 200 ? 25.46685 51.72300 -8.48711 1.000 69.68868 180 ASP A C 1
ATOM 1525 O O . ASP A 1 200 ? 24.46991 51.11825 -8.88553 1.000 68.80106 180 ASP A O 1
ATOM 1530 N N . TRP A 1 201 ? 26.62109 51.10798 -8.23505 1.000 70.27564 181 TRP A N 1
ATOM 1531 C CA . TRP A 1 201 ? 26.79513 49.68383 -8.50926 1.000 68.33842 181 TRP A CA 1
ATOM 1532 C C . TRP A 1 201 ? 25.74494 48.83312 -7.79904 1.000 67.76770 181 TRP A C 1
ATOM 1533 O O . TRP A 1 201 ? 25.18288 47.90096 -8.38702 1.000 66.59117 181 TRP A O 1
ATOM 1544 N N . ALA A 1 202 ? 25.49448 49.11363 -6.51759 1.000 68.30928 182 ALA A N 1
ATOM 1545 C CA . ALA A 1 202 ? 24.57929 48.27423 -5.75136 1.000 65.34241 182 ALA A CA 1
ATOM 1546 C C . ALA A 1 202 ? 23.17059 48.30731 -6.33069 1.000 63.46181 182 ALA A C 1
ATOM 1547 O O . ALA A 1 202 ? 22.46869 47.29158 -6.32274 1.000 63.84637 182 ALA A O 1
ATOM 1549 N N . ALA A 1 203 ? 22.73400 49.46690 -6.82824 1.000 63.37429 183 ALA A N 1
ATOM 1550 C CA . ALA A 1 203 ? 21.37259 49.60039 -7.32754 1.000 61.67625 183 ALA A CA 1
ATOM 1551 C C . ALA A 1 203 ? 21.20588 49.04643 -8.73595 1.000 61.44600 183 ALA A C 1
ATOM 1552 O O . ALA A 1 203 ? 20.07795 48.75437 -9.15069 1.000 61.71291 183 ALA A O 1
ATOM 1554 N N . MET A 1 204 ? 22.29035 48.85661 -9.45921 1.000 61.16518 184 MET A N 1
ATOM 1555 C CA . MET A 1 204 ? 22.18471 48.42240 -10.84352 1.000 60.06278 184 MET A CA 1
ATOM 1556 C C . MET A 1 204 ? 21.81243 46.94521 -10.90880 1.000 57.30219 184 MET A C 1
ATOM 1557 O O . MET A 1 204 ? 22.46753 46.11397 -10.26307 1.000 55.78286 184 MET A O 1
ATOM 1562 N N . PRO A 1 205 ? 20.75029 46.57990 -11.62522 1.000 56.41059 185 PRO A N 1
ATOM 1563 C CA . PRO A 1 205 ? 20.42324 45.16374 -11.79720 1.000 52.91175 185 PRO A CA 1
ATOM 1564 C C . PRO A 1 205 ? 21.58085 44.41481 -12.43784 1.000 51.92694 185 PRO A C 1
ATOM 1565 O O . PRO A 1 205 ? 22.24880 44.92526 -13.33755 1.000 51.42427 185 PRO A O 1
ATOM 1569 N N . VAL A 1 206 ? 21.80630 43.18943 -11.97495 1.000 50.41461 186 VAL A N 1
ATOM 1570 C CA . VAL A 1 206 ? 22.94550 42.39251 -12.41131 1.000 50.38292 186 VAL A CA 1
ATOM 1571 C C . VAL A 1 206 ? 22.45225 41.03868 -12.92046 1.000 48.58154 186 VAL A C 1
ATOM 1572 O O . VAL A 1 206 ? 21.41359 40.53273 -12.48231 1.000 50.50019 186 VAL A O 1
ATOM 1582 N N . LEU A 1 207 ? 23.21342 40.44031 -13.84025 1.000 47.51998 187 LEU A N 1
ATOM 1583 C CA . LEU A 1 207 ? 22.92525 39.09682 -14.33625 1.000 47.95894 187 LEU A CA 1
ATOM 1584 C C . LEU A 1 207 ? 23.71055 38.04835 -13.55855 1.000 49.49425 187 LEU A C 1
ATOM 1585 O O . LEU A 1 207 ? 24.86423 38.27485 -13.18825 1.000 49.82659 187 LEU A O 1
ATOM 1590 N N . ARG A 1 208 ? 23.07192 36.90235 -13.30504 1.000 50.50395 188 ARG A N 1
ATOM 1591 C CA . ARG A 1 208 ? 23.70795 35.76967 -12.64383 1.000 51.38437 188 ARG A CA 1
ATOM 1592 C C . ARG A 1 208 ? 23.33036 34.49739 -13.38296 1.000 49.98197 188 ARG A C 1
ATOM 1593 O O . ARG A 1 208 ? 22.22810 34.38605 -13.92446 1.000 50.94584 188 ARG A O 1
ATOM 1601 N N . PHE A 1 209 ? 24.24731 33.52949 -13.37189 1.000 48.37695 189 PHE A N 1
ATOM 1602 C CA . PHE A 1 209 ? 24.02258 32.25765 -14.04625 1.000 48.60633 189 PHE A CA 1
ATOM 1603 C C . PHE A 1 209 ? 23.14681 31.32212 -13.21654 1.000 55.29052 189 PHE A C 1
ATOM 1604 O O . PHE A 1 209 ? 22.44454 30.47627 -13.78132 1.000 56.76465 189 PHE A O 1
ATOM 1612 N N . GLY A 1 210 ? 23.16038 31.46143 -11.89118 1.000 58.34653 190 GLY A N 1
ATOM 1613 C CA . GLY A 1 210 ? 22.33821 30.64874 -11.02649 1.000 64.40284 190 GLY A CA 1
ATOM 1614 C C . GLY A 1 210 ? 22.18088 31.28969 -9.66202 1.000 69.28276 190 GLY A C 1
ATOM 1615 O O . GLY A 1 210 ? 22.71282 32.37391 -9.39920 1.000 70.81588 190 GLY A O 1
ATOM 1616 N N . PRO A 1 211 ? 21.42831 30.63902 -8.76088 1.000 72.57786 191 PRO A N 1
ATOM 1617 C CA . PRO A 1 211 ? 21.30891 31.14598 -7.38931 1.000 73.33995 191 PRO A CA 1
ATOM 1618 C C . PRO A 1 211 ? 22.53564 30.79884 -6.54311 1.000 74.47139 191 PRO A C 1
ATOM 1619 O O . PRO A 1 211 ? 22.96567 31.63151 -5.74622 1.000 74.63373 191 PRO A O 1
ATOM 1623 N N . ASP A 1 217 ? 28.35205 38.31442 -2.25496 1.000 113.92057 197 ASP A N 1
ATOM 1624 C CA . ASP A 1 217 ? 28.29433 39.64895 -2.84879 1.000 108.43617 197 ASP A CA 1
ATOM 1625 C C . ASP A 1 217 ? 29.69202 40.07815 -3.31977 1.000 109.89920 197 ASP A C 1
ATOM 1626 O O . ASP A 1 217 ? 30.02949 41.26869 -3.34213 1.000 110.30870 197 ASP A O 1
ATOM 1631 N N . ARG A 1 218 ? 30.47792 39.07011 -3.71751 1.000 103.97372 198 ARG A N 1
ATOM 1632 C CA . ARG A 1 218 ? 31.87558 39.26277 -4.09634 1.000 103.34012 198 ARG A CA 1
ATOM 1633 C C . ARG A 1 218 ? 32.03755 40.22721 -5.26849 1.000 85.77108 198 ARG A C 1
ATOM 1634 O O . ARG A 1 218 ? 33.06047 40.91246 -5.37000 1.000 86.35082 198 ARG A O 1
ATOM 1642 N N . ASP A 1 219 ? 31.05859 40.28853 -6.17074 1.000 77.31713 199 ASP A N 1
ATOM 1643 C CA . ASP A 1 219 ? 31.25007 41.00341 -7.42971 1.000 68.80691 199 ASP A CA 1
ATOM 1644 C C . ASP A 1 219 ? 31.37527 42.51130 -7.26828 1.000 66.84444 199 ASP A C 1
ATOM 1645 O O . ASP A 1 219 ? 31.72837 43.17893 -8.24379 1.000 64.44758 199 ASP A O 1
ATOM 1650 N N . LEU A 1 220 ? 31.07515 43.07223 -6.09767 1.000 72.68676 200 LEU A N 1
ATOM 1651 C CA . LEU A 1 220 ? 31.23199 44.50436 -5.87418 1.000 73.10361 200 LEU A CA 1
ATOM 1652 C C . LEU A 1 220 ? 32.48808 44.85279 -5.08918 1.000 87.10309 200 LEU A C 1
ATOM 1653 O O . LEU A 1 220 ? 32.75808 46.03942 -4.88633 1.000 92.75891 200 LEU A O 1
ATOM 1658 N N . ASP A 1 221 ? 33.25606 43.86030 -4.63876 1.000 86.95989 201 ASP A N 1
ATOM 1659 C CA . ASP A 1 221 ? 34.49795 44.13869 -3.92824 1.000 94.82417 201 ASP A CA 1
ATOM 1660 C C . ASP A 1 221 ? 35.31777 45.17926 -4.67621 1.000 92.74352 201 ASP A C 1
ATOM 1661 O O . ASP A 1 221 ? 35.53207 45.06702 -5.88483 1.000 90.46034 201 ASP A O 1
ATOM 1666 N N . GLY A 1 222 ? 35.76687 46.20082 -3.95069 1.000 104.98924 202 GLY A N 1
ATOM 1667 C CA . GLY A 1 222 ? 36.51074 47.27906 -4.56902 1.000 108.46691 202 GLY A CA 1
ATOM 1668 C C . GLY A 1 222 ? 35.72206 48.15361 -5.51590 1.000 104.91326 202 GLY A C 1
ATOM 1669 O O . GLY A 1 222 ? 36.31648 48.99210 -6.19983 1.000 107.40962 202 GLY A O 1
ATOM 1670 N N . ARG A 1 223 ? 34.40182 47.99128 -5.57500 1.000 95.28196 203 ARG A N 1
ATOM 1671 C CA . ARG A 1 223 ? 33.52802 48.89706 -6.30687 1.000 84.84745 203 ARG A CA 1
ATOM 1672 C C . ARG A 1 223 ? 32.60733 49.68979 -5.39884 1.000 84.78837 203 ARG A C 1
ATOM 1673 O O . ARG A 1 223 ? 32.16958 50.77773 -5.77556 1.000 83.02541 203 ARG A O 1
ATOM 1681 N N . VAL A 1 224 ? 32.30041 49.16402 -4.21978 1.000 83.41761 204 VAL A N 1
ATOM 1682 C CA . VAL A 1 224 ? 31.49719 49.85639 -3.22832 1.000 88.38930 204 VAL A CA 1
ATOM 1683 C C . VAL A 1 224 ? 32.20928 49.73683 -1.89374 1.000 97.80646 204 VAL A C 1
ATOM 1684 O O . VAL A 1 224 ? 32.82491 48.70594 -1.60118 1.000 97.15827 204 VAL A O 1
ATOM 1694 N N . ASP A 1 225 ? 32.12694 50.79070 -1.08543 1.000 112.47281 205 ASP A N 1
ATOM 1695 C CA . ASP A 1 225 ? 32.74269 50.77614 0.23258 1.000 125.36460 205 ASP A CA 1
ATOM 1696 C C . ASP A 1 225 ? 31.77000 50.20333 1.25301 1.000 124.90166 205 ASP A C 1
ATOM 1697 O O . ASP A 1 225 ? 31.88863 49.03480 1.63654 1.000 126.07471 205 ASP A O 1
ATOM 1702 N N . GLY A 1 226 ? 30.78266 51.00281 1.67124 1.000 121.29397 206 GLY A N 1
ATOM 1703 C CA . GLY A 1 226 ? 29.96018 50.64166 2.78915 1.000 119.08461 206 GLY A CA 1
ATOM 1704 C C . GLY A 1 226 ? 29.11169 49.41097 2.51393 1.000 112.27579 206 GLY A C 1
ATOM 1705 O O . GLY A 1 226 ? 29.20093 48.78016 1.44876 1.000 104.52800 206 GLY A O 1
ATOM 1706 N N . PRO A 1 227 ? 28.27107 49.06019 3.48887 1.000 113.78940 207 PRO A N 1
ATOM 1707 C CA . PRO A 1 227 ? 27.41150 47.87786 3.34200 1.000 108.80240 207 PRO A CA 1
ATOM 1708 C C . PRO A 1 227 ? 26.47753 47.99662 2.15008 1.000 102.85302 207 PRO A C 1
ATOM 1709 O O . PRO A 1 227 ? 25.93691 49.06534 1.85885 1.000 102.67790 207 PRO A O 1
ATOM 1713 N N . VAL A 1 228 ? 26.29858 46.88181 1.45935 1.000 93.34848 208 VAL A N 1
ATOM 1714 C CA . VAL A 1 228 ? 25.49105 46.83095 0.24934 1.000 91.25978 208 VAL A CA 1
ATOM 1715 C C . VAL A 1 228 ? 24.08453 46.38580 0.62386 1.000 87.44864 208 VAL A C 1
ATOM 1716 O O . VAL A 1 228 ? 23.91036 45.40097 1.35058 1.000 87.19400 208 VAL A O 1
ATOM 1726 N N . GLY A 1 229 ? 23.07856 47.09467 0.12422 1.000 96.26868 209 GLY A N 1
ATOM 1727 C CA . GLY A 1 229 ? 21.71463 46.68248 0.36769 1.000 101.01219 209 GLY A CA 1
ATOM 1728 C C . GLY A 1 229 ? 21.36940 45.44307 -0.43900 1.000 100.55570 209 GLY A C 1
ATOM 1729 O O . GLY A 1 229 ? 22.22273 44.79317 -1.04597 1.000 98.51795 209 GLY A O 1
ATOM 1730 N N . ARG A 1 230 ? 20.07857 45.10508 -0.43349 1.000 93.86108 210 ARG A N 1
ATOM 1731 C CA . ARG A 1 230 ? 19.62738 44.08881 -1.36759 1.000 84.32094 210 ARG A CA 1
ATOM 1732 C C . ARG A 1 230 ? 20.00129 44.50949 -2.78210 1.000 76.27940 210 ARG A C 1
ATOM 1733 O O . ARG A 1 230 ? 20.30673 45.67181 -3.06282 1.000 78.61916 210 ARG A O 1
ATOM 1741 N N . ARG A 1 231 ? 19.98434 43.54762 -3.67766 1.000 67.56812 211 ARG A N 1
ATOM 1742 C CA . ARG A 1 231 ? 20.37259 43.79228 -5.04862 1.000 62.27828 211 ARG A CA 1
ATOM 1743 C C . ARG A 1 231 ? 19.34764 43.17986 -5.97151 1.000 61.83062 211 ARG A C 1
ATOM 1744 O O . ARG A 1 231 ? 18.67422 42.20765 -5.62227 1.000 63.69836 211 ARG A O 1
ATOM 1752 N N . ARG A 1 232 ? 19.21374 43.77952 -7.13985 1.000 62.17002 212 ARG A N 1
ATOM 1753 C CA . ARG A 1 232 ? 18.31097 43.26520 -8.15119 1.000 60.44729 212 ARG A CA 1
ATOM 1754 C C . ARG A 1 232 ? 19.09162 42.34547 -9.07513 1.000 59.36791 212 ARG A C 1
ATOM 1755 O O . ARG A 1 232 ? 20.12902 42.73105 -9.63792 1.000 58.63465 212 ARG A O 1
ATOM 1763 N N . VAL A 1 233 ? 18.62325 41.10505 -9.15387 1.000 55.87154 213 VAL A N 1
ATOM 1764 C CA . VAL A 1 233 ? 19.31833 40.01068 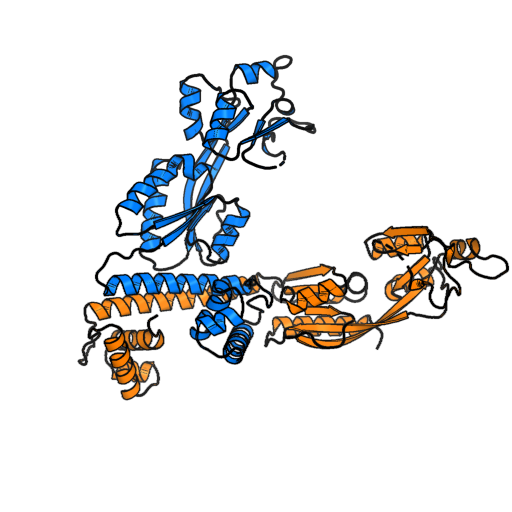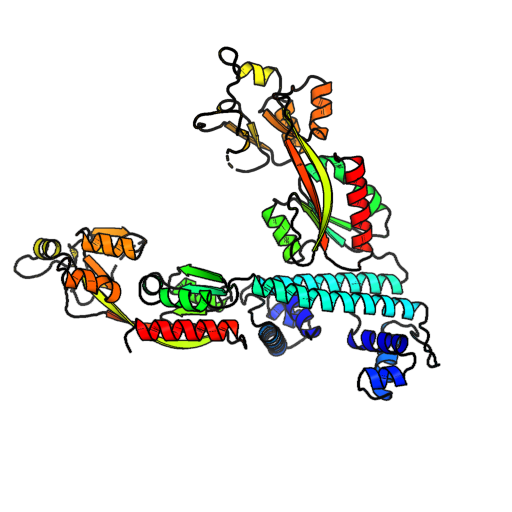-9.80627 1.000 52.32875 213 VAL A CA 1
ATOM 1765 C C . VAL A 1 233 ? 18.36520 39.36852 -10.79273 1.000 49.36588 213 VAL A C 1
ATOM 1766 O O . VAL A 1 233 ? 17.24237 39.00586 -10.42804 1.000 51.57533 213 VAL A O 1
ATOM 1776 N N . SER A 1 234 ? 18.82153 39.19800 -12.02591 1.000 51.38094 214 SER A N 1
ATOM 1777 C CA . SER A 1 234 ? 18.19096 38.28446 -12.96081 1.000 48.31625 214 SER A CA 1
ATOM 1778 C C . SER A 1 234 ? 19.08648 37.06252 -13.10648 1.000 51.42078 214 SER A C 1
ATOM 1779 O O . SER A 1 234 ? 20.32175 37.17067 -13.07471 1.000 49.75941 214 SER A O 1
ATOM 1782 N N . ILE A 1 235 ? 18.45393 35.90084 -13.23085 1.000 49.14800 215 ILE A N 1
ATOM 1783 C CA . ILE A 1 235 ? 19.14536 34.63082 -13.37013 1.000 48.56092 215 ILE A CA 1
ATOM 1784 C C . ILE A 1 235 ? 18.79176 34.04814 -14.72766 1.000 48.72840 215 ILE A C 1
ATOM 1785 O O . ILE A 1 235 ? 17.61612 33.77914 -15.00332 1.000 50.07079 215 ILE A O 1
ATOM 1795 N N . VAL A 1 236 ? 19.81038 33.81515 -15.55228 1.000 49.79852 216 VAL A N 1
ATOM 1796 C CA . VAL A 1 236 ? 19.65802 33.19050 -16.86485 1.000 52.73615 216 VAL A CA 1
ATOM 1797 C C . VAL A 1 236 ? 20.63320 32.02436 -16.92012 1.000 52.84413 216 VAL A C 1
ATOM 1798 O O . VAL A 1 236 ? 21.84737 32.23727 -17.03161 1.000 51.44721 216 VAL A O 1
ATOM 1808 N N . PRO A 1 237 ? 20.14982 30.77958 -16.81048 1.000 57.34568 217 PRO A N 1
ATOM 1809 C CA . PRO A 1 237 ? 21.05805 29.64440 -16.58438 1.000 55.56219 217 PRO A CA 1
ATOM 1810 C C . PRO A 1 237 ? 21.66828 29.07005 -17.85085 1.000 56.64167 217 PRO A C 1
ATOM 1811 O O . PRO A 1 237 ? 21.75239 27.84517 -17.99295 1.000 61.63382 217 PRO A O 1
ATOM 1815 N N . SER A 1 238 ? 22.04650 29.92088 -18.79743 1.000 48.63071 218 SER A N 1
ATOM 1816 C CA . SER A 1 238 ? 22.85803 29.47168 -19.91675 1.000 47.32842 218 SER A CA 1
ATOM 1817 C C . SER A 1 238 ? 23.85423 30.56385 -20.28214 1.000 44.91720 218 SER A C 1
ATOM 1818 O O . SER A 1 238 ? 23.55534 31.76152 -20.19074 1.000 44.90256 218 SER A O 1
ATOM 1821 N N . ALA A 1 239 ? 25.05764 30.14237 -20.65897 1.000 47.13014 219 ALA A N 1
ATOM 1822 C CA . ALA A 1 239 ? 26.09402 31.10797 -20.99051 1.000 45.82850 219 ALA A CA 1
ATOM 1823 C C . ALA A 1 239 ? 25.62239 32.06922 -22.07458 1.000 48.39602 219 ALA A C 1
ATOM 1824 O O . ALA A 1 239 ? 25.89480 33.27667 -22.01142 1.000 49.23746 219 ALA A O 1
ATOM 1826 N N . GLU A 1 240 ? 24.92014 31.55325 -23.08494 1.000 51.17457 220 GLU A N 1
ATOM 1827 C CA . GLU A 1 240 ? 24.53128 32.40539 -24.20084 1.000 52.84349 220 GLU A CA 1
ATOM 1828 C C . GLU A 1 240 ? 23.36389 33.30929 -23.82943 1.000 49.63000 220 GLU A C 1
ATOM 1829 O O . GLU A 1 240 ? 23.35376 34.48497 -24.20645 1.000 49.41361 220 GLU A O 1
ATOM 1835 N N . GLY A 1 241 ? 22.39103 32.80100 -23.06998 1.000 49.72386 221 GLY A N 1
ATOM 1836 C CA . GLY A 1 241 ? 21.30733 33.65917 -22.62196 1.000 49.93041 221 GLY A CA 1
ATOM 1837 C C . GLY A 1 241 ? 21.78827 34.71090 -21.63801 1.000 49.50401 221 GLY A C 1
ATOM 1838 O O . GLY A 1 241 ? 21.31699 35.85758 -21.64866 1.000 50.06936 221 GLY A O 1
ATOM 1839 N N . PHE A 1 242 ? 22.72274 34.32585 -20.76576 1.000 47.44897 222 PHE A N 1
ATOM 1840 C CA . PHE A 1 242 ? 23.39069 35.27389 -19.88707 1.000 47.89399 222 PHE A CA 1
ATOM 1841 C C . PHE A 1 242 ? 23.97653 36.43762 -20.68422 1.000 49.25241 222 PHE A C 1
ATOM 1842 O O . PHE A 1 242 ? 23.73127 37.61008 -20.37451 1.000 47.51409 222 PHE A O 1
ATOM 1850 N N . GLY A 1 243 ? 24.75426 36.12963 -21.72352 1.000 52.81770 223 GLY A N 1
ATOM 1851 C CA . GLY A 1 243 ? 25.29741 37.18846 -22.55463 1.000 55.64807 223 GLY A CA 1
ATOM 1852 C C . GLY A 1 243 ? 24.21199 38.00108 -23.23244 1.000 58.07520 223 GLY A C 1
ATOM 1853 O O . GLY A 1 243 ? 24.31380 39.22495 -23.33905 1.000 60.09490 223 GLY A O 1
ATOM 1854 N N . GLU A 1 244 ? 23.15857 37.32852 -23.70200 1.000 56.79688 224 GLU A N 1
ATOM 1855 C CA . GLU A 1 244 ? 22.06560 38.02615 -24.36685 1.000 57.70467 224 GLU A CA 1
ATOM 1856 C C . GLU A 1 244 ? 21.37021 39.00078 -23.42109 1.000 55.18358 224 GLU A C 1
ATOM 1857 O O . GLU A 1 244 ? 21.00482 40.11023 -23.82548 1.000 54.65677 224 GLU A O 1
ATOM 1863 N N . ALA A 1 245 ? 21.16560 38.59675 -22.16028 1.000 56.31347 225 ALA A N 1
ATOM 1864 C CA . ALA A 1 245 ? 20.51734 39.47416 -21.18438 1.000 55.48670 225 ALA A CA 1
ATOM 1865 C C . ALA A 1 245 ? 21.34849 40.72524 -20.91169 1.000 54.23385 225 ALA A C 1
ATOM 1866 O O . ALA A 1 245 ? 20.80313 41.82902 -20.79138 1.000 53.06612 225 ALA A O 1
ATOM 1868 N N . ILE A 1 246 ? 22.66794 40.57405 -20.79946 1.000 51.57294 226 ILE A N 1
ATOM 1869 C CA . ILE A 1 246 ? 23.53026 41.74136 -20.64226 1.000 51.69189 226 ILE A CA 1
ATOM 1870 C C . ILE A 1 246 ? 23.44591 42.60979 -21.88808 1.000 50.50979 226 ILE A C 1
ATOM 1871 O O . ILE A 1 246 ? 23.23998 43.83076 -21.82203 1.000 48.99034 226 ILE A O 1
ATOM 1881 N N . ARG A 1 247 ? 23.63167 41.97501 -23.04478 1.000 50.94902 227 ARG A N 1
ATOM 1882 C CA . ARG A 1 247 ? 23.58536 42.65210 -24.32718 1.000 52.78583 227 ARG A CA 1
ATOM 1883 C C . ARG A 1 247 ? 22.33220 43.50060 -24.47838 1.000 54.71034 227 ARG A C 1
ATOM 1884 O O . ARG A 1 247 ? 22.35809 44.54096 -25.14857 1.000 56.61806 227 ARG A O 1
ATOM 1892 N N . ARG A 1 248 ? 21.23497 43.08870 -23.84786 1.000 55.99594 228 ARG A N 1
ATOM 1893 C CA . ARG A 1 248 ? 19.93407 43.70707 -24.05258 1.000 56.26658 228 ARG A CA 1
ATOM 1894 C C . ARG A 1 248 ? 19.48341 44.57059 -22.87787 1.000 58.56447 228 ARG A C 1
ATOM 1895 O O . ARG A 1 248 ? 18.30272 44.92737 -22.80549 1.000 60.04935 228 ARG A O 1
ATOM 1903 N N . GLY A 1 249 ? 20.38072 44.89340 -21.94697 1.000 57.41266 229 GLY A N 1
ATOM 1904 C CA . GLY A 1 249 ? 20.09662 45.84470 -20.89505 1.000 58.00119 229 GLY A CA 1
ATOM 1905 C C . GLY A 1 249 ? 19.44584 45.29277 -19.63940 1.000 57.33585 229 GLY A C 1
ATOM 1906 O O . GLY A 1 249 ? 19.21205 46.06486 -18.70151 1.000 59.94521 229 GLY A O 1
ATOM 1907 N N . LEU A 1 250 ? 19.17270 43.98724 -19.56161 1.000 54.10516 230 LEU A N 1
ATOM 1908 C CA . LEU A 1 250 ? 18.51122 43.46526 -18.36705 1.000 52.26501 230 LEU A CA 1
ATOM 1909 C C . LEU A 1 250 ? 19.35807 43.64890 -17.11130 1.000 51.15901 230 LEU A C 1
ATOM 1910 O O . LEU A 1 250 ? 18.81342 43.69808 -16.00130 1.000 52.30326 230 LEU A O 1
ATOM 1915 N N . GLY A 1 251 ? 20.66422 43.78029 -17.26644 1.000 49.22751 231 GLY A N 1
ATOM 1916 C CA . GLY A 1 251 ? 21.55526 43.93288 -16.13608 1.000 48.31900 231 GLY A CA 1
ATOM 1917 C C . GLY A 1 251 ? 22.97871 43.96534 -16.64729 1.000 49.56401 231 GLY A C 1
ATOM 1918 O O . GLY A 1 251 ? 23.25551 43.63408 -17.80634 1.000 50.88331 231 GLY A O 1
ATOM 1919 N N . TRP A 1 252 ? 23.87062 44.42928 -15.78374 1.000 49.17685 232 TRP A N 1
ATOM 1920 C CA . TRP A 1 252 ? 25.27383 44.29341 -16.09997 1.000 48.28776 232 TRP A CA 1
ATOM 1921 C C . TRP A 1 252 ? 25.71775 42.89767 -15.69624 1.000 50.18261 232 TRP A C 1
ATOM 1922 O O . TRP A 1 252 ? 24.96415 42.14305 -15.07339 1.000 52.22307 232 TRP A O 1
ATOM 1933 N N . GLY A 1 253 ? 26.94114 42.54283 -16.06876 1.000 49.68175 233 GLY A N 1
ATOM 1934 C CA . GLY A 1 253 ? 27.47172 41.26088 -15.66610 1.000 49.39673 233 GLY A CA 1
ATOM 1935 C C . GLY A 1 253 ? 28.92658 41.12464 -16.03504 1.000 49.64304 233 GLY A C 1
ATOM 1936 O O . GLY A 1 253 ? 29.46373 41.89241 -16.84138 1.000 50.57984 233 GLY A O 1
ATOM 1937 N N . LEU A 1 254 ? 29.55957 40.13017 -15.41847 1.000 49.91489 234 LEU A N 1
ATOM 1938 C CA . LEU A 1 254 ? 30.91889 39.72113 -15.74001 1.000 47.73609 234 LEU A CA 1
ATOM 1939 C C . LEU A 1 254 ? 30.84633 38.65648 -16.82719 1.000 49.32592 234 LEU A C 1
ATOM 1940 O O . LEU A 1 254 ? 30.40423 37.53282 -16.57193 1.000 50.71024 234 LEU A O 1
ATOM 1945 N N . LEU A 1 255 ? 31.32509 38.99032 -18.02310 1.000 48.48490 235 LEU A N 1
ATOM 1946 C CA . LEU A 1 255 ? 31.19722 38.14276 -19.19809 1.000 46.90493 235 LEU A CA 1
ATOM 1947 C C . LEU A 1 255 ? 32.58288 37.82077 -19.75388 1.000 48.89839 235 LEU A C 1
ATOM 1948 O O . LEU A 1 255 ? 33.45864 38.69625 -19.76508 1.000 50.33259 235 LEU A O 1
ATOM 1953 N N . PRO A 1 256 ? 32.82475 36.58487 -20.20034 1.000 47.34842 236 PRO A N 1
ATOM 1954 C CA . PRO A 1 256 ? 34.14588 36.24928 -20.75911 1.000 48.82570 236 PRO A CA 1
ATOM 1955 C C . PRO A 1 256 ? 34.45911 37.14208 -21.94659 1.000 50.10757 236 PRO A C 1
ATOM 1956 O O . PRO A 1 256 ? 33.60832 37.36386 -22.81055 1.000 52.35450 236 PRO A O 1
ATOM 1960 N N . GLU A 1 257 ? 35.69707 37.64923 -21.99677 1.000 52.59624 237 GLU A N 1
ATOM 1961 C CA . GLU A 1 257 ? 36.03805 38.61832 -23.03626 1.000 54.93449 237 GLU A CA 1
ATOM 1962 C C . GLU A 1 257 ? 35.76402 38.07111 -24.43150 1.000 57.68647 237 GLU A C 1
ATOM 1963 O O . GLU A 1 257 ? 35.43843 38.83462 -25.34568 1.000 59.05696 237 GLU A O 1
ATOM 1969 N N . THR A 1 258 ? 35.89766 36.76171 -24.61948 1.000 60.70762 238 THR A N 1
ATOM 1970 C CA . THR A 1 258 ? 35.51436 36.15073 -25.88667 1.000 63.76353 238 THR A CA 1
ATOM 1971 C C . THR A 1 258 ? 34.05861 36.45738 -26.23723 1.000 64.72229 238 THR A C 1
ATOM 1972 O O . THR A 1 258 ? 33.74975 36.84639 -27.37006 1.000 66.06423 238 THR A O 1
ATOM 1979 N N . GLN A 1 259 ? 33.14093 36.24752 -25.28852 1.000 60.93882 239 GLN A N 1
ATOM 1980 C CA . GLN A 1 259 ? 31.73620 36.54168 -25.55585 1.000 60.62625 239 GLN A CA 1
ATOM 1981 C C . GLN A 1 259 ? 31.50584 38.03451 -25.70397 1.000 57.77512 239 GLN A C 1
ATOM 1982 O O . GLN A 1 259 ? 30.67027 38.46637 -26.50799 1.000 59.18109 239 GLN A O 1
ATOM 1988 N N . ALA A 1 260 ? 32.21010 38.83564 -24.91108 1.000 54.47332 240 ALA A N 1
ATOM 1989 C CA . ALA A 1 260 ? 31.90680 40.25370 -24.86165 1.000 53.87551 240 ALA A CA 1
ATOM 1990 C C . ALA A 1 260 ? 32.48697 40.99750 -26.05414 1.000 58.12222 240 ALA A C 1
ATOM 1991 O O . ALA A 1 260 ? 31.93488 42.02594 -26.47072 1.000 60.76434 240 ALA A O 1
ATOM 1993 N N . ALA A 1 261 ? 33.56998 40.48180 -26.63041 1.000 59.60363 241 ALA A N 1
ATOM 1994 C CA . ALA A 1 261 ? 34.28165 41.21217 -27.67751 1.000 61.97388 241 ALA A CA 1
ATOM 1995 C C . ALA A 1 261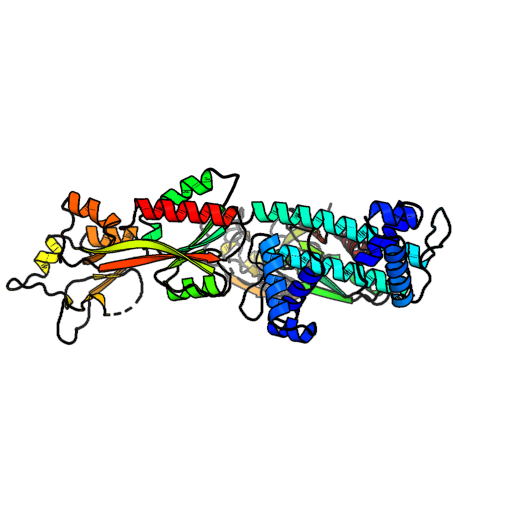 ? 33.37181 41.68605 -28.80177 1.000 62.61929 241 ALA A C 1
ATOM 1996 O O . ALA A 1 261 ? 33.40896 42.88288 -29.12958 1.000 65.47206 241 ALA A O 1
ATOM 1998 N N . PRO A 1 262 ? 32.51922 40.84686 -29.39667 1.000 61.11462 242 PRO A N 1
ATOM 1999 C CA . PRO A 1 262 ? 31.66108 41.34903 -30.48615 1.000 62.17658 242 PRO A CA 1
ATOM 2000 C C . PRO A 1 262 ? 30.68520 42.42593 -30.04095 1.000 61.64261 242 PRO A C 1
ATOM 2001 O O . PRO A 1 262 ? 30.46316 43.38680 -30.78517 1.000 64.00410 242 PRO A O 1
ATOM 2005 N N . MET A 1 263 ? 30.08338 42.29390 -28.85445 1.000 61.79554 243 MET A N 1
ATOM 2006 C CA . MET A 1 263 ? 29.17780 43.33505 -28.37950 1.000 62.09024 243 MET A CA 1
ATOM 2007 C C . MET A 1 263 ? 29.91498 44.65442 -28.19724 1.000 63.84745 243 MET A C 1
ATOM 2008 O O . MET A 1 263 ? 29.39003 45.72038 -28.54565 1.000 66.79831 243 MET A O 1
ATOM 2013 N N . LEU A 1 264 ? 31.13421 44.60900 -27.64684 1.000 59.63829 244 LEU A N 1
ATOM 2014 C CA . LEU A 1 264 ? 31.91327 45.83771 -27.50704 1.000 59.03405 244 LEU A CA 1
ATOM 2015 C C . LEU A 1 264 ? 32.23227 46.42858 -28.87178 1.000 61.07684 244 LEU A C 1
ATOM 2016 O O . LEU A 1 264 ? 32.13626 47.64598 -29.07161 1.000 63.49330 244 LEU A O 1
ATOM 2021 N N . LYS A 1 265 ? 32.60854 45.57994 -29.82843 1.000 62.84231 245 LYS A N 1
ATOM 2022 C CA . LYS A 1 265 ? 32.91296 46.07735 -31.16477 1.000 70.78783 245 LYS A CA 1
ATOM 2023 C C . LYS A 1 265 ? 31.67735 46.68412 -31.82140 1.000 74.26041 245 LYS A C 1
ATOM 2024 O O . LYS A 1 265 ? 31.77439 47.68528 -32.53986 1.000 78.96176 245 LYS A O 1
ATOM 2030 N N . ALA A 1 266 ? 30.50809 46.09838 -31.58499 1.000 77.27727 246 ALA A N 1
ATOM 2031 C CA . ALA A 1 266 ? 29.26670 46.63200 -32.12607 1.000 79.63383 246 ALA A CA 1
ATOM 2032 C C . ALA A 1 266 ? 28.74612 47.82743 -31.34339 1.000 80.55229 246 ALA A C 1
ATOM 2033 O O . ALA A 1 266 ? 27.70950 48.38561 -31.71695 1.000 82.52158 246 ALA A O 1
ATOM 2035 N N . GLY A 1 267 ? 29.42883 48.23481 -30.27634 1.000 74.72527 247 GLY A N 1
ATOM 2036 C CA . GLY A 1 267 ? 28.90985 49.29583 -29.43896 1.000 71.92097 247 GLY A CA 1
ATOM 2037 C C . GLY A 1 267 ? 27.66757 48.92833 -28.65794 1.000 68.86831 247 GLY A C 1
ATOM 2038 O O . GLY A 1 267 ? 27.03198 49.81164 -28.07718 1.000 68.68116 247 GLY A O 1
ATOM 2039 N N . GLU A 1 268 ? 27.30684 47.64531 -28.60514 1.000 67.29641 248 GLU A N 1
ATOM 2040 C CA . GLU A 1 268 ? 26.09562 47.25318 -27.89469 1.000 67.77322 248 GLU A CA 1
ATOM 2041 C C . GLU A 1 268 ? 26.27586 47.37250 -26.38703 1.000 64.28052 248 GLU A C 1
ATOM 2042 O O . GLU A 1 268 ? 25.33787 47.74143 -25.66944 1.000 64.16792 248 GLU A O 1
ATOM 2048 N N . VAL A 1 269 ? 27.47523 47.07986 -25.88934 1.000 64.76688 249 VAL A N 1
ATOM 2049 C CA . VAL A 1 269 ? 27.79120 47.22746 -24.47849 1.000 62.76052 249 VAL A CA 1
ATOM 2050 C C . VAL A 1 269 ? 29.07685 48.03150 -24.34680 1.000 62.64721 249 VAL A C 1
ATOM 2051 O O . VAL A 1 269 ? 29.81330 48.24344 -25.31018 1.000 64.73211 249 VAL A O 1
ATOM 2061 N N . ILE A 1 270 ? 29.34723 48.46540 -23.12132 1.000 58.87313 250 ILE A N 1
ATOM 2062 C CA . ILE A 1 270 ? 30.56308 49.19697 -22.81548 1.000 58.86168 250 ILE A CA 1
ATOM 2063 C C . ILE A 1 270 ? 31.22884 48.54311 -21.61509 1.000 58.50099 250 ILE A C 1
ATOM 2064 O O . ILE A 1 270 ? 30.62103 47.75882 -20.88060 1.000 57.40916 250 ILE A O 1
ATOM 2074 N N . LEU A 1 271 ? 32.50393 48.86345 -21.43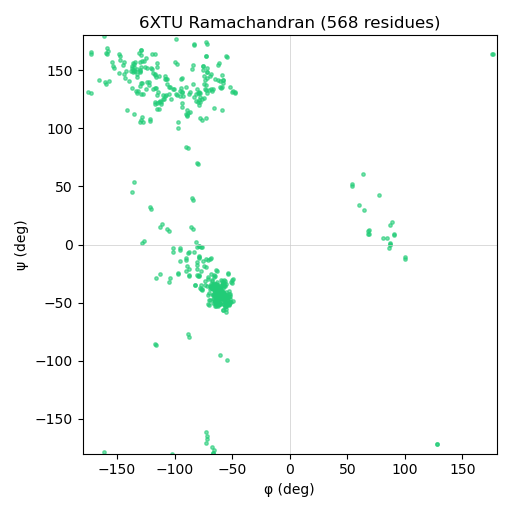592 1.000 60.13510 251 LEU A N 1
ATOM 2075 C CA . LEU A 1 271 ? 33.24233 48.43362 -20.26093 1.000 59.84040 251 LEU A CA 1
ATOM 2076 C C . LEU A 1 271 ? 32.85931 49.32577 -19.08927 1.000 62.14739 251 LEU A C 1
ATOM 2077 O O . LEU A 1 271 ? 32.99516 50.55066 -19.16420 1.000 64.42721 251 LEU A O 1
ATOM 2082 N N . LEU A 1 272 ? 32.37508 48.72001 -18.01271 1.000 61.58461 252 LEU A N 1
ATOM 2083 C CA . LEU A 1 272 ? 32.18928 49.45200 -16.76979 1.000 64.59470 252 LEU A CA 1
ATOM 2084 C C . LEU A 1 272 ? 33.49991 49.68307 -16.04130 1.000 70.84189 252 LEU A C 1
ATOM 2085 O O . LEU A 1 272 ? 33.51284 50.35418 -15.00459 1.000 73.19386 252 LEU A O 1
ATOM 2090 N N . ASP A 1 273 ? 34.60570 49.18041 -16.57331 1.000 76.26073 253 ASP A N 1
ATOM 2091 C CA . ASP A 1 273 ? 35.79847 49.01976 -15.76280 1.000 81.60042 253 ASP A CA 1
ATOM 2092 C C . ASP A 1 273 ? 36.95874 48.59148 -16.64580 1.000 82.63558 253 ASP A C 1
ATOM 2093 O O . ASP A 1 273 ? 36.82902 47.64837 -17.43203 1.000 80.55348 253 ASP A O 1
ATOM 2098 N N . GLU A 1 274 ? 38.09167 49.27769 -16.53070 1.000 82.99087 254 GLU A N 1
ATOM 2099 C CA . GLU A 1 274 ? 39.27673 48.89103 -17.28069 1.000 85.74129 254 GLU A CA 1
ATOM 2100 C C . GLU A 1 274 ? 40.03385 47.74168 -16.62212 1.000 77.70227 254 GLU A C 1
ATOM 2101 O O . GLU A 1 274 ? 41.01557 47.25373 -17.19180 1.000 78.21485 254 GLU A O 1
ATOM 2107 N N . ILE A 1 275 ? 39.57470 47.26963 -15.47117 1.000 74.17285 255 ILE A N 1
ATOM 2108 C CA . ILE A 1 275 ? 40.25849 46.22701 -14.70671 1.000 72.34849 255 ILE A CA 1
ATOM 2109 C C . ILE A 1 275 ? 39.61304 44.88892 -15.04414 1.000 69.14553 255 ILE A C 1
ATOM 2110 O O . ILE A 1 275 ? 38.49187 44.61198 -14.57238 1.000 65.65691 255 ILE A O 1
ATOM 2120 N N . PRO A 1 276 ? 40.25586 44.03390 -15.83336 1.000 68.33604 256 PRO A N 1
ATOM 2121 C CA . PRO A 1 276 ? 39.70173 42.70488 -16.08455 1.000 66.19242 256 PRO A CA 1
ATOM 2122 C C . PRO A 1 276 ? 39.83956 41.82550 -14.85394 1.000 64.10976 256 PRO A C 1
ATOM 2123 O O . PRO A 1 276 ? 40.62756 42.09809 -13.94214 1.000 68.89711 256 PRO A O 1
ATOM 2127 N N . ILE A 1 277 ? 39.05945 40.74917 -14.84884 1.000 60.98696 257 ILE A N 1
ATOM 2128 C CA . ILE A 1 277 ? 39.14579 39.70820 -13.83745 1.000 56.54767 257 ILE A CA 1
ATOM 2129 C C . ILE A 1 277 ? 39.62972 38.44642 -14.52392 1.000 54.78462 257 ILE A C 1
ATOM 2130 O O . ILE A 1 277 ? 38.95244 37.91698 -15.41616 1.000 52.41426 257 ILE A O 1
ATOM 2140 N N . ASP A 1 278 ? 40.80675 37.97531 -14.11873 1.000 57.74840 258 ASP A N 1
ATOM 2141 C CA . ASP A 1 278 ? 41.46034 36.82134 -14.72416 1.000 56.33745 258 ASP A CA 1
ATOM 2142 C C . ASP A 1 278 ? 41.34116 35.60606 -13.81088 1.000 56.73038 258 ASP A C 1
ATOM 2143 O O . ASP A 1 278 ? 41.55136 35.70133 -12.59673 1.000 58.75638 258 ASP A O 1
ATOM 2148 N N . THR A 1 279 ? 41.00574 34.46533 -14.40110 1.000 51.41169 259 THR A N 1
ATOM 2149 C CA . THR A 1 279 ? 40.81068 33.22187 -13.65916 1.000 49.82721 259 THR A CA 1
ATOM 2150 C C . THR A 1 279 ? 41.63818 32.10400 -14.28102 1.000 50.56696 259 THR A C 1
ATOM 2151 O O . THR A 1 279 ? 41.31128 31.64018 -15.39387 1.000 49.37022 259 THR A O 1
ATOM 2158 N N . PRO A 1 280 ? 42.69528 31.63666 -13.61955 1.000 52.12555 260 PRO A N 1
ATOM 2159 C CA . PRO A 1 280 ? 43.45113 30.50138 -14.16121 1.000 53.27993 260 PRO A CA 1
ATOM 2160 C C . PRO A 1 280 ? 42.57600 29.26470 -14.24945 1.000 54.88332 260 PRO A C 1
ATOM 2161 O O . PRO A 1 280 ? 41.76280 28.98962 -13.36391 1.000 56.93857 260 PRO A O 1
ATOM 2165 N N . MET A 1 281 ? 42.76589 28.50956 -15.32484 1.000 54.34375 261 MET A N 1
ATOM 2166 C CA . MET A 1 281 ? 42.01739 27.29258 -15.57019 1.000 53.90532 261 MET A CA 1
ATOM 2167 C C . MET A 1 281 ? 42.96163 26.09949 -15.64699 1.000 53.54590 261 MET A C 1
ATOM 2168 O O . MET A 1 281 ? 44.13651 26.22139 -16.03642 1.000 52.79539 261 MET A O 1
ATOM 2173 N N . TYR A 1 282 ? 42.42457 24.93922 -15.26692 1.000 52.34829 262 TYR A N 1
ATOM 2174 C CA . TYR A 1 282 ? 43.18946 23.70956 -15.19038 1.000 49.42554 262 TYR A CA 1
ATOM 2175 C C . TYR A 1 282 ? 42.39566 22.57308 -15.80998 1.000 49.06840 262 TYR A C 1
ATOM 2176 O O . TYR A 1 282 ? 41.15930 22.57793 -15.81242 1.000 48.67797 262 TYR A O 1
ATOM 2185 N N . TRP A 1 283 ? 43.13477 21.58787 -16.31448 1.000 47.55132 263 TRP A N 1
ATOM 2186 C CA . TRP A 1 283 ? 42.59680 20.32062 -16.78151 1.000 45.82417 263 TRP A CA 1
ATOM 2187 C C . TRP A 1 283 ? 43.09020 19.25253 -15.81603 1.000 45.74436 263 TRP A C 1
ATOM 2188 O O . TRP A 1 283 ? 44.29876 19.13227 -15.58459 1.000 47.47418 263 TRP A O 1
ATOM 2199 N N . GLN A 1 284 ? 42.15920 18.52836 -15.20361 1.000 46.45804 264 GLN A N 1
ATOM 2200 C CA . GLN A 1 284 ? 42.48300 17.45924 -14.26929 1.000 49.36455 264 GLN A CA 1
ATOM 2201 C C . GLN A 1 284 ? 42.02337 16.14808 -14.88007 1.000 50.78636 264 GLN A C 1
ATOM 2202 O O . GLN A 1 284 ? 40.88944 16.04793 -15.35686 1.000 50.41356 264 GLN A O 1
ATOM 2208 N N . ARG A 1 285 ? 42.90410 15.15441 -14.87740 1.000 53.93214 265 ARG A N 1
ATOM 2209 C CA . ARG A 1 285 ? 42.61351 13.86932 -15.49058 1.000 54.49920 265 ARG A CA 1
ATOM 2210 C C . ARG A 1 285 ? 43.09320 12.75198 -14.57353 1.000 56.78025 265 ARG A C 1
ATOM 2211 O O . ARG A 1 285 ? 44.03347 12.92396 -13.78804 1.000 57.41247 265 ARG A O 1
ATOM 2219 N N . TRP A 1 286 ? 42.44691 11.59645 -14.69727 1.000 54.74344 266 TRP A N 1
ATOM 2220 C CA . TRP A 1 286 ? 42.89925 10.40801 -13.99246 1.000 53.90459 266 TRP A CA 1
ATOM 2221 C C . TRP A 1 286 ? 44.37661 10.17283 -14.27164 1.000 53.20486 266 TRP A C 1
ATOM 2222 O O . TRP A 1 286 ? 44.82266 10.29453 -15.41426 1.000 51.20993 266 TRP A O 1
ATOM 2233 N N . ARG A 1 287 ? 45.14492 9.85682 -13.22405 1.000 53.40606 267 ARG A N 1
ATOM 2234 C CA . ARG A 1 287 ? 46.51893 9.39002 -13.40993 1.000 54.52108 267 ARG A CA 1
ATOM 2235 C C . ARG A 1 287 ? 46.44971 7.93399 -13.86800 1.000 54.25593 267 ARG A C 1
ATOM 2236 O O . ARG A 1 287 ? 46.08413 7.04973 -13.08858 1.000 54.75289 267 ARG A O 1
ATOM 2244 N N . LEU A 1 288 ? 46.74233 7.69683 -15.14706 1.000 55.21529 268 LEU A N 1
ATOM 2245 C CA . LEU A 1 288 ? 46.60352 6.39291 -15.78271 1.000 57.27279 268 LEU A CA 1
ATOM 2246 C C . LEU A 1 288 ? 47.34498 6.40937 -17.11797 1.000 61.78175 268 LEU A C 1
ATOM 2247 O O . LEU A 1 288 ? 47.30322 7.41248 -17.83503 1.000 62.33835 268 LEU A O 1
ATOM 2252 N N . GLU A 1 289 ? 47.99727 5.29814 -17.45798 1.000 64.51258 269 GLU A N 1
ATOM 2253 C CA . GLU A 1 289 ? 48.66066 5.14162 -18.75810 1.000 67.03337 269 GLU A CA 1
ATOM 2254 C C . GLU A 1 289 ? 47.61212 4.78055 -19.80845 1.000 63.99973 269 GLU A C 1
ATOM 2255 O O . GLU A 1 289 ? 47.60307 3.68535 -20.37927 1.000 65.83304 269 GLU A O 1
ATOM 2261 N N . SER A 1 290 ? 46.75848 5.76137 -20.09899 1.000 59.15874 270 SER A N 1
ATOM 2262 C CA . SER A 1 290 ? 45.60998 5.60518 -20.98145 1.000 57.70629 270 SER A CA 1
ATOM 2263 C C . SER A 1 290 ? 45.83816 6.37088 -22.27140 1.000 56.43117 270 SER A C 1
ATOM 2264 O O . SER A 1 290 ? 46.08376 7.58400 -22.24287 1.000 56.35077 270 SER A O 1
ATOM 2267 N N . ARG A 1 291 ? 45.72796 5.66895 -23.40054 1.000 57.69373 271 ARG A N 1
ATOM 2268 C CA . ARG A 1 291 ? 45.90574 6.33522 -24.68285 1.000 60.90886 271 ARG A CA 1
ATOM 2269 C C . ARG A 1 291 ? 44.70911 7.21519 -25.03860 1.000 56.22790 271 ARG A C 1
ATOM 2270 O O . ARG A 1 291 ? 44.87930 8.25111 -25.69358 1.000 55.88318 271 ARG A O 1
ATOM 2278 N N . SER A 1 292 ? 43.49956 6.84862 -24.60375 1.000 58.99169 272 SER A N 1
ATOM 2279 C CA . SER A 1 292 ? 42.36002 7.74531 -24.78859 1.000 58.96999 272 SER A CA 1
ATOM 2280 C C . SER A 1 292 ? 42.54057 9.01824 -23.98373 1.000 61.74133 272 SER A C 1
ATOM 2281 O O . SER A 1 292 ? 42.38102 10.12900 -24.50245 1.000 61.91750 272 SER A O 1
ATOM 2284 N N . LEU A 1 293 ? 42.86819 8.86111 -22.70350 1.000 63.67571 273 LEU A N 1
ATOM 2285 C CA . LEU A 1 293 ? 43.04347 9.99527 -21.81016 1.000 62.29497 273 LEU A CA 1
ATOM 2286 C C . LEU A 1 293 ? 44.15129 10.91663 -22.31149 1.000 61.94190 273 LEU A C 1
ATOM 2287 O O . LEU A 1 293 ? 43.99873 12.14220 -22.31617 1.000 61.71210 273 LEU A O 1
ATOM 2292 N N . ALA A 1 294 ? 45.27356 10.34279 -22.74784 1.000 59.76823 274 ALA A N 1
ATOM 2293 C CA . ALA A 1 294 ? 46.34239 11.15359 -23.32498 1.000 55.18200 274 ALA A CA 1
ATOM 2294 C C . ALA A 1 294 ? 45.84938 11.93075 -24.53705 1.000 53.03320 274 ALA A C 1
ATOM 2295 O O . ALA A 1 294 ? 46.18242 13.11023 -24.71101 1.000 52.73145 274 ALA A O 1
ATOM 2297 N N . ARG A 1 295 ? 45.08013 11.26968 -25.40288 1.000 53.75163 275 ARG A N 1
ATOM 2298 C CA . ARG A 1 295 ? 44.57912 11.89814 -26.62035 1.000 55.81415 275 ARG A CA 1
ATOM 2299 C C . ARG A 1 295 ? 43.59091 13.01352 -26.30819 1.000 54.48882 275 ARG A C 1
ATOM 2300 O O . ARG A 1 295 ? 43.66004 14.10237 -26.89125 1.000 53.53452 275 ARG A O 1
ATOM 2308 N N . LEU A 1 296 ? 42.63486 12.73906 -25.41758 1.000 55.45784 276 LEU A N 1
ATOM 2309 C CA . LEU A 1 296 ? 41.68133 13.76079 -25.01138 1.000 55.15309 276 LEU A CA 1
ATOM 2310 C C . LEU A 1 296 ? 42.40280 14.96026 -24.42276 1.000 54.41224 276 LEU A C 1
ATOM 2311 O O . LEU A 1 296 ? 42.09344 16.11033 -24.75148 1.000 55.62899 276 LEU A O 1
ATOM 2316 N N . THR A 1 297 ? 43.37225 14.70482 -23.54290 1.000 52.77904 277 THR A N 1
ATOM 2317 C CA . THR A 1 297 ? 44.13379 15.79099 -22.94581 1.000 51.03427 277 THR A CA 1
ATOM 2318 C C . THR A 1 297 ? 44.76793 16.66916 -24.02637 1.000 54.48745 277 THR A C 1
ATOM 2319 O O . THR A 1 297 ? 44.63969 17.90049 -23.99678 1.000 55.22977 277 THR A O 1
ATOM 2326 N N . ASP A 1 298 ? 45.45521 16.05556 -24.99431 1.000 54.98387 278 ASP A N 1
ATOM 2327 C CA . ASP A 1 298 ? 46.05244 16.83585 -26.07521 1.000 56.38086 278 ASP A CA 1
ATOM 2328 C C . ASP A 1 298 ? 45.02246 17.74096 -26.74638 1.000 53.75663 278 ASP A C 1
ATOM 2329 O O . ASP A 1 298 ? 45.28551 18.92269 -26.99509 1.000 54.28930 278 ASP A O 1
ATOM 2334 N N . ALA A 1 299 ? 43.83714 17.20303 -27.04833 1.000 48.88305 279 ALA A N 1
ATOM 2335 C CA . ALA A 1 299 ? 42.81744 18.01052 -27.70593 1.000 45.87643 279 ALA A CA 1
ATOM 2336 C C . ALA A 1 299 ? 42.41251 19.20542 -26.84432 1.000 46.97261 279 ALA A C 1
ATOM 2337 O O . ALA A 1 299 ? 42.25634 20.32735 -27.34909 1.000 47.58334 279 ALA A O 1
ATOM 2339 N N . VAL A 1 300 ? 42.23151 18.98247 -25.54283 1.000 46.26887 280 VAL A N 1
ATOM 2340 C CA . VAL A 1 300 ? 41.78562 20.05490 -24.66180 1.000 47.03964 280 VAL A CA 1
ATOM 2341 C C . VAL A 1 300 ? 42.86380 21.12628 -24.54729 1.000 46.62677 280 VAL A C 1
ATOM 2342 O O . VAL A 1 300 ? 42.59758 22.31952 -24.71986 1.000 46.11562 280 VAL A O 1
ATOM 2352 N N . VAL A 1 301 ? 44.09616 20.70545 -24.24536 1.000 47.21361 281 VAL A N 1
ATOM 2353 C CA . VAL A 1 301 ? 45.22831 21.62337 -24.13079 1.000 45.33187 281 VAL A CA 1
ATOM 2354 C C . VAL A 1 301 ? 45.39361 22.44201 -25.40699 1.000 46.84794 281 VAL A C 1
ATOM 2355 O O . VAL A 1 301 ? 45.62666 23.65548 -25.35835 1.000 44.15231 281 VAL A O 1
ATOM 2365 N N . ASP A 1 302 ? 45.30971 21.78767 -26.57175 1.000 51.28122 282 ASP A N 1
ATOM 2366 C CA . ASP A 1 302 ? 45.46287 22.51931 -27.82715 1.000 55.89717 282 ASP A CA 1
ATOM 2367 C C . ASP A 1 302 ? 44.36828 23.56292 -27.98630 1.000 52.85611 282 ASP A C 1
ATOM 2368 O O . ASP A 1 302 ? 44.63859 24.69954 -28.39812 1.000 54.04771 282 ASP A O 1
ATOM 2373 N N . ALA A 1 303 ? 43.13085 23.21053 -27.62493 1.000 49.88539 283 ALA A N 1
ATOM 2374 C CA . ALA A 1 303 ? 42.05184 24.18627 -27.69391 1.000 47.09534 283 ALA A CA 1
ATOM 2375 C C . ALA A 1 303 ? 42.30424 25.35290 -26.74473 1.000 45.20199 283 ALA A C 1
ATOM 2376 O O . ALA A 1 303 ? 42.07624 26.51397 -27.11152 1.000 47.59920 283 ALA A O 1
ATOM 2378 N N . ALA A 1 304 ? 42.77561 25.06600 -25.52033 1.000 43.82147 284 ALA A N 1
ATOM 2379 C CA . ALA A 1 304 ? 43.03760 26.13618 -24.56098 1.000 45.09093 284 ALA A CA 1
ATOM 2380 C C . ALA A 1 304 ? 44.21094 26.99802 -24.99744 1.000 48.74839 284 ALA A C 1
ATOM 2381 O O . ALA A 1 304 ? 44.23134 28.20475 -24.72991 1.000 48.95473 284 ALA A O 1
ATOM 2383 N N . ILE A 1 305 ? 45.19994 26.39355 -25.65362 1.000 51.76327 285 ILE A N 1
ATOM 2384 C CA . ILE A 1 305 ? 46.31131 27.16264 -26.19224 1.000 51.42028 285 ILE A CA 1
ATOM 2385 C C . ILE A 1 305 ? 45.79963 28.15179 -27.22640 1.000 54.01964 285 ILE A C 1
ATOM 2386 O O . ILE A 1 305 ? 46.27132 29.29536 -27.30966 1.000 56.74291 285 ILE A O 1
ATOM 2396 N N . GLU A 1 306 ? 44.83044 27.72754 -28.03770 1.000 52.29201 286 GLU A N 1
ATOM 2397 C CA . GLU A 1 306 ? 44.34532 28.59109 -29.10549 1.000 51.59799 286 GLU A CA 1
ATOM 2398 C C . GLU A 1 306 ? 43.35377 29.62889 -28.60872 1.000 52.31606 286 GLU A C 1
ATOM 2399 O O . GLU A 1 306 ? 43.17184 30.64580 -29.27790 1.000 54.84341 286 GLU A O 1
ATOM 2405 N N . GLY A 1 307 ? 42.72090 29.40521 -27.45727 1.000 52.49790 287 GLY A N 1
ATOM 2406 C CA . GLY A 1 307 ? 41.65441 30.28093 -27.01357 1.000 54.38623 287 GLY A CA 1
ATOM 2407 C C . GLY A 1 307 ? 41.73732 30.84536 -25.60580 1.000 55.88930 287 GLY A C 1
ATOM 2408 O O . GLY A 1 307 ? 40.84400 31.58785 -25.20546 1.000 59.85588 287 GLY A O 1
ATOM 2409 N N . LEU A 1 308 ? 42.78026 30.54209 -24.84479 1.000 53.26173 288 LEU A N 1
ATOM 2410 C CA . LEU A 1 308 ? 42.95215 31.13836 -23.52984 1.000 50.39239 288 LEU A CA 1
ATOM 2411 C C . LEU A 1 308 ? 44.22315 31.97638 -23.51224 1.000 53.20452 288 LEU A C 1
ATOM 2412 O O . LEU A 1 308 ? 45.08780 31.85942 -24.38600 1.000 54.28455 288 LEU A O 1
ATOM 2417 N N . ARG A 1 309 ? 44.31680 32.83291 -22.50107 1.000 51.58142 289 ARG A N 1
ATOM 2418 C CA . ARG A 1 309 ? 45.47230 33.68175 -22.30826 1.000 53.16526 289 ARG A CA 1
ATOM 2419 C C . ARG A 1 309 ? 46.56626 32.91688 -21.56714 1.000 54.19900 289 ARG A C 1
ATOM 2420 O O . ARG A 1 309 ? 46.28281 31.94659 -20.86094 1.000 53.01068 289 ARG A O 1
ATOM 2428 N N . PRO A 1 310 ? 47.83483 33.30830 -21.75590 1.000 56.96929 290 PRO A N 1
ATOM 2429 C CA . PRO A 1 310 ? 48.97744 32.68680 -21.08101 1.000 60.61898 290 PRO A CA 1
ATOM 2430 C C . PRO A 1 310 ? 48.67398 32.44435 -19.60271 1.000 66.17877 290 PRO A C 1
ATOM 2431 O O . PRO A 1 310 ? 48.62682 31.30384 -19.12548 1.000 68.01587 290 PRO A O 1
ATOM 2436 N N . HIS B 1 20 ? 36.61893 -9.54739 -18.61271 1.000 107.68270 0 HIS B N 1
ATOM 2437 C CA . HIS B 1 20 ? 37.96902 -9.08427 -18.31712 1.000 106.73531 0 HIS B CA 1
ATOM 2438 C C . HIS B 1 20 ? 38.99098 -10.21715 -18.44396 1.000 103.52935 0 HIS B C 1
ATOM 2439 O O . HIS B 1 20 ? 38.64322 -11.39764 -18.43153 1.000 104.62620 0 HIS B O 1
ATOM 2446 N N . MET B 1 21 ? 40.25087 -9.83620 -18.62408 1.000 103.76581 1 MET B N 1
ATOM 2447 C CA . MET B 1 21 ? 41.35148 -10.78136 -18.72732 1.000 102.02321 1 MET B CA 1
ATOM 2448 C C . MET B 1 21 ? 41.91018 -11.04767 -17.34262 1.000 96.14446 1 MET B C 1
ATOM 2449 O O . MET B 1 21 ? 42.10714 -10.11657 -16.55671 1.000 94.89393 1 MET B O 1
ATOM 2454 N N . ASN B 1 22 ? 42.16526 -12.31279 -17.04562 1.000 87.00273 2 ASN B N 1
ATOM 2455 C CA . ASN B 1 22 ? 42.66406 -12.66880 -15.72324 1.000 80.82486 2 ASN B CA 1
ATOM 2456 C C . ASN B 1 22 ? 43.98244 -11.94711 -15.44652 1.000 76.24315 2 ASN B C 1
ATOM 2457 O O . ASN B 1 22 ? 44.97567 -12.20097 -16.14115 1.000 76.59478 2 ASN B O 1
ATOM 2462 N N . PRO B 1 23 ? 44.04129 -11.05547 -14.45488 1.000 76.41184 3 PRO B N 1
ATOM 2463 C CA . PRO B 1 23 ? 45.28800 -10.30468 -14.23798 1.000 73.81431 3 PRO B CA 1
ATOM 2464 C C . PRO B 1 23 ? 46.42975 -11.17324 -13.74290 1.000 73.49683 3 PRO B C 1
ATOM 2465 O O . PRO B 1 23 ? 47.59647 -10.80663 -13.93256 1.000 74.01814 3 PRO B O 1
ATOM 2469 N N . ILE B 1 24 ? 46.13195 -12.29623 -13.08556 1.000 72.21633 4 ILE B N 1
ATOM 2470 C CA . ILE B 1 24 ? 47.18383 -13.23039 -12.69387 1.000 73.25866 4 ILE B CA 1
ATOM 2471 C C . ILE B 1 24 ? 47.90204 -13.75585 -13.92944 1.000 71.06253 4 ILE B C 1
ATOM 2472 O O . ILE B 1 24 ? 49.13632 -13.83779 -13.96990 1.000 72.05547 4 ILE B O 1
ATOM 2482 N N . GLN B 1 25 ? 47.13356 -14.14457 -14.94943 1.000 69.68215 5 GLN B N 1
ATOM 2483 C CA . GLN B 1 25 ? 47.73886 -14.62475 -16.18593 1.000 66.70205 5 GLN B CA 1
ATOM 2484 C C . GLN B 1 25 ? 48.58133 -13.54025 -16.85186 1.000 65.16546 5 GLN B C 1
ATOM 2485 O O . GLN B 1 25 ? 49.68823 -13.81144 -17.33614 1.000 64.31328 5 GLN B O 1
ATOM 2491 N N . LEU B 1 26 ? 48.08668 -12.30056 -16.86792 1.000 62.13436 6 LEU B N 1
ATOM 2492 C CA . LEU B 1 26 ? 48.88027 -11.21231 -17.42016 1.000 61.35457 6 LEU B CA 1
ATOM 2493 C C . LEU B 1 26 ? 50.21885 -11.09963 -16.70258 1.000 63.28566 6 LEU B C 1
ATOM 2494 O O . LEU B 1 26 ? 51.26004 -10.91868 -17.34953 1.000 63.43973 6 LEU B O 1
ATOM 2499 N N . ASP B 1 27 ? 50.21894 -11.23350 -15.36770 1.000 64.09544 7 ASP B N 1
ATOM 2500 C CA . ASP B 1 27 ? 51.47931 -11.23875 -14.62240 1.000 70.41851 7 ASP B CA 1
ATOM 2501 C C . ASP B 1 27 ? 52.39813 -12.35865 -15.08413 1.000 63.11884 7 ASP B C 1
ATOM 2502 O O . ASP B 1 27 ? 53.61641 -12.16759 -15.18992 1.000 62.92897 7 ASP B O 1
ATOM 2507 N N . THR B 1 28 ? 51.83524 -13.54034 -15.34280 1.000 60.08483 8 THR B N 1
ATOM 2508 C CA . THR B 1 28 ? 52.64840 -14.66745 -15.77870 1.000 59.26119 8 THR B CA 1
ATOM 2509 C C . THR B 1 28 ? 53.27515 -14.38314 -17.13676 1.000 59.93550 8 THR B C 1
ATOM 2510 O O . THR B 1 28 ? 54.48509 -14.55833 -17.32310 1.000 61.32004 8 THR B O 1
ATOM 2517 N N . LEU B 1 29 ? 52.46970 -13.91612 -18.09494 1.000 58.29160 9 LEU B N 1
ATOM 2518 C CA . LEU B 1 29 ? 53.02736 -13.51876 -19.38346 1.000 58.86242 9 LEU B CA 1
ATOM 2519 C C . LEU B 1 29 ? 54.10145 -12.45546 -19.20407 1.000 58.41292 9 LEU B C 1
ATOM 2520 O O . LEU B 1 29 ? 55.17385 -12.53630 -19.81292 1.000 59.42962 9 LEU B O 1
ATOM 2525 N N . LEU B 1 30 ? 53.83749 -11.45224 -18.36241 1.000 59.32081 10 LEU B N 1
ATOM 2526 C CA . LEU B 1 30 ? 54.83491 -10.40759 -18.14832 1.000 59.91902 10 LEU B CA 1
ATOM 2527 C C . LEU B 1 30 ? 56.09681 -10.98597 -17.52781 1.000 60.70622 10 LEU B C 1
ATOM 2528 O O . LEU B 1 30 ? 57.21237 -10.64463 -17.93792 1.000 64.20223 10 LEU B O 1
ATOM 2533 N N . SER B 1 31 ? 55.94138 -11.89410 -16.56262 1.000 56.56535 11 SER B N 1
ATOM 2534 C CA . SER B 1 31 ? 57.11635 -12.45503 -15.91003 1.000 56.43385 11 SER B CA 1
ATOM 2535 C C . SER B 1 31 ? 57.96033 -13.26868 -16.88697 1.000 58.41494 11 SER B C 1
ATOM 2536 O O . SER B 1 31 ? 59.19446 -13.22457 -16.83178 1.000 60.37289 11 SER B O 1
ATOM 2539 N N . ILE B 1 32 ? 57.31381 -14.02288 -17.78157 1.000 58.50973 12 ILE B N 1
ATOM 2540 C CA . ILE B 1 32 ? 58.04761 -14.78072 -18.79285 1.000 61.18741 12 ILE B CA 1
ATOM 2541 C C . ILE B 1 32 ? 58.93104 -13.84987 -19.61133 1.000 65.98445 12 ILE B C 1
ATOM 2542 O O . ILE B 1 32 ? 60.10441 -14.14360 -19.87593 1.000 66.24874 12 ILE B O 1
ATOM 2552 N N . ILE B 1 33 ? 58.37046 -12.72164 -20.04809 1.000 65.05126 13 ILE B N 1
ATOM 2553 C CA . ILE B 1 33 ? 59.14738 -11.79585 -20.86168 1.000 70.64697 13 ILE B CA 1
ATOM 2554 C C . ILE B 1 33 ? 60.22494 -11.13269 -20.01586 1.000 70.70944 13 ILE B C 1
ATOM 2555 O O . ILE B 1 33 ? 61.39677 -11.08740 -20.40358 1.000 70.93284 13 ILE B O 1
ATOM 2565 N N . ASP B 1 34 ? 59.85109 -10.63430 -18.83297 1.000 71.99722 14 ASP B N 1
ATOM 2566 C CA . ASP B 1 34 ? 60.82703 -9.94788 -17.99150 1.000 78.23046 14 ASP B CA 1
ATOM 2567 C C . ASP B 1 34 ? 61.95567 -10.88529 -17.57788 1.000 77.05116 14 ASP B C 1
ATOM 2568 O O . ASP B 1 34 ? 63.11233 -10.46277 -17.47085 1.000 78.42037 14 ASP B O 1
ATOM 2573 N N . GLU B 1 35 ? 61.64031 -12.15762 -17.32660 1.000 77.94518 15 GLU B N 1
ATOM 2574 C CA . GLU B 1 35 ? 62.65090 -13.10938 -16.88723 1.000 79.44992 15 GLU B CA 1
ATOM 2575 C C . GLU B 1 35 ? 63.33287 -13.82920 -18.04230 1.000 81.11461 15 GLU B C 1
ATOM 2576 O O . GLU B 1 35 ? 64.46855 -14.29233 -17.88179 1.000 83.78633 15 GLU B O 1
ATOM 2582 N N . GLY B 1 36 ? 62.69507 -13.91306 -19.20533 1.000 77.21492 16 GLY B N 1
ATOM 2583 C CA . GLY B 1 36 ? 63.34747 -14.44298 -20.38133 1.000 78.40619 16 GLY B CA 1
ATOM 2584 C C . GLY B 1 36 ? 63.01919 -15.88280 -20.71492 1.000 76.91112 16 GLY B C 1
ATOM 2585 O O . GLY B 1 36 ? 63.40329 -16.34927 -21.79370 1.000 78.79210 16 GLY B O 1
ATOM 2586 N N . SER B 1 37 ? 62.35721 -16.61056 -19.82067 1.000 73.69252 17 SER B N 1
ATOM 2587 C CA . SER B 1 37 ? 62.01410 -17.99710 -20.09905 1.000 76.15903 17 SER B CA 1
ATOM 2588 C C . SER B 1 37 ? 60.84074 -18.39713 -19.22212 1.000 74.31844 17 SER B C 1
ATOM 2589 O O . SER B 1 37 ? 60.49398 -17.71411 -18.25485 1.000 75.18894 17 SER B O 1
ATOM 2592 N N . PHE B 1 38 ? 60.24015 -19.53411 -19.56715 1.000 77.66812 18 PHE B N 1
ATOM 2593 C CA . PHE B 1 38 ? 59.17869 -20.07486 -18.73152 1.000 74.23977 18 PHE B CA 1
ATOM 2594 C C . PHE B 1 38 ? 59.70499 -20.46686 -17.36158 1.000 79.73920 18 PHE B C 1
ATOM 2595 O O . PHE B 1 38 ? 59.05797 -20.19424 -16.34411 1.000 75.57887 18 PHE B O 1
ATOM 2603 N N . GLU B 1 39 ? 60.88098 -21.10345 -17.30833 1.000 87.04752 19 GLU B N 1
ATOM 2604 C CA . GLU B 1 39 ? 61.41834 -21.48725 -16.00879 1.000 90.61763 19 GLU B CA 1
ATOM 2605 C C . GLU B 1 39 ? 61.78911 -20.26712 -15.17731 1.000 82.59452 19 GLU B C 1
ATOM 2606 O O . GLU B 1 39 ? 61.66556 -20.29941 -13.94767 1.000 82.42646 19 GLU B O 1
ATOM 2612 N N . GLY B 1 40 ? 62.25604 -19.19381 -15.81683 1.000 73.46155 20 GLY B N 1
ATOM 2613 C CA . GLY B 1 40 ? 62.51304 -17.97119 -15.07595 1.000 68.19095 20 GLY B CA 1
ATOM 2614 C C . GLY B 1 40 ? 61.26058 -17.41409 -14.42356 1.000 62.69596 20 GLY B C 1
ATOM 2615 O O . GLY B 1 40 ? 61.29130 -16.96728 -13.27326 1.000 61.03957 20 GLY B O 1
ATOM 2616 N N . ALA B 1 41 ? 60.13957 -17.42162 -15.14928 1.000 66.02003 21 ALA B N 1
ATOM 2617 C CA . ALA B 1 41 ? 58.88660 -16.96887 -14.55078 1.000 65.84907 21 ALA B CA 1
ATOM 2618 C C . ALA B 1 41 ? 58.47214 -17.87734 -13.40341 1.000 67.40918 21 ALA B C 1
ATOM 2619 O O . ALA B 1 41 ? 57.91575 -17.41198 -12.39854 1.000 67.58416 21 ALA B O 1
ATOM 2621 N N . SER B 1 42 ? 58.72302 -19.18022 -13.54361 1.000 66.44525 22 SER B N 1
ATOM 2622 C CA . SER B 1 42 ? 58.41687 -20.12358 -12.47577 1.000 64.32686 22 SER B CA 1
ATOM 2623 C C . SER B 1 42 ? 59.08554 -19.70886 -11.17187 1.000 67.25111 22 SER B C 1
ATOM 2624 O O . SER B 1 42 ? 58.41572 -19.47021 -10.16296 1.000 65.15385 22 SER B O 1
ATOM 2627 N N . LEU B 1 43 ? 60.41395 -19.59058 -11.18311 1.000 72.43933 23 LEU B N 1
ATOM 2628 C CA . LEU B 1 43 ? 61.12139 -19.23887 -9.95753 1.000 77.03639 23 LEU B CA 1
ATOM 2629 C C . LEU B 1 43 ? 60.72572 -17.84750 -9.47195 1.000 73.90441 23 LEU B C 1
ATOM 2630 O O . LEU B 1 43 ? 60.53902 -17.63605 -8.26787 1.000 74.98096 23 LEU B O 1
ATOM 2635 N N . ALA B 1 44 ? 60.57766 -16.88738 -10.38926 1.000 69.34821 24 ALA B N 1
ATOM 2636 C CA . ALA B 1 44 ? 60.21762 -15.53426 -9.97188 1.000 67.52218 24 ALA B CA 1
ATOM 2637 C C . ALA B 1 44 ? 58.87187 -15.51672 -9.25112 1.000 66.10534 24 ALA B C 1
ATOM 2638 O O . ALA B 1 44 ? 58.69173 -14.77549 -8.27837 1.000 66.04473 24 ALA B O 1
ATOM 2640 N N . LEU B 1 45 ? 57.92025 -16.33296 -9.70439 1.000 70.15046 25 LEU B N 1
ATOM 2641 C CA . LEU B 1 45 ? 56.56729 -16.36134 -9.16280 1.000 69.21576 25 LEU B CA 1
ATOM 2642 C C . LEU B 1 45 ? 56.35525 -17.44017 -8.10198 1.000 72.37125 25 LEU B C 1
ATOM 2643 O O . LEU B 1 45 ? 55.25984 -17.52229 -7.52983 1.000 72.33773 25 LEU B O 1
ATOM 2648 N N . SER B 1 46 ? 57.35722 -18.27059 -7.82562 1.000 71.88634 26 SER B N 1
ATOM 2649 C CA . SER B 1 46 ? 57.19513 -19.38891 -6.89598 1.000 72.01033 26 SER B CA 1
ATOM 2650 C C . SER B 1 46 ? 56.01633 -20.26813 -7.30349 1.000 70.43544 26 SER B C 1
ATOM 2651 O O . SER B 1 46 ? 55.14109 -20.59245 -6.49741 1.000 72.16438 26 SER B O 1
ATOM 2654 N N . ILE B 1 47 ? 55.99311 -20.65992 -8.57655 1.000 66.82415 27 ILE B N 1
ATOM 2655 C CA . ILE B 1 47 ? 54.99316 -21.59616 -9.06740 1.000 64.70211 27 ILE B CA 1
ATOM 2656 C C . ILE B 1 47 ? 55.67470 -22.61673 -9.96020 1.000 64.86410 27 ILE B C 1
ATOM 2657 O O . ILE B 1 47 ? 56.74615 -22.37591 -10.51880 1.000 64.57327 27 ILE B O 1
ATOM 2667 N N . SER B 1 48 ? 55.03543 -23.77181 -10.08303 1.000 70.62832 28 SER B N 1
ATOM 2668 C CA . SER B 1 48 ? 55.59083 -24.84324 -10.88832 1.000 74.95204 28 SER B CA 1
ATOM 2669 C C . SER B 1 48 ? 55.71582 -24.41434 -12.35111 1.000 73.36704 28 SER B C 1
ATOM 2670 O O . SER B 1 48 ? 54.98174 -23.53634 -12.81753 1.000 73.21848 28 SER B O 1
ATOM 2673 N N . PRO B 1 49 ? 56.63602 -25.02325 -13.10188 1.000 71.15540 29 PRO B N 1
ATOM 2674 C CA . PRO B 1 49 ? 56.63136 -24.81238 -14.55954 1.000 69.91106 29 PRO B CA 1
ATOM 2675 C C . PRO B 1 49 ? 55.30142 -25.19210 -15.18806 1.000 69.22828 29 PRO B C 1
ATOM 2676 O O . PRO B 1 49 ? 54.86826 -24.56890 -16.16957 1.000 66.46237 29 PRO B O 1
ATOM 2680 N N . SER B 1 50 ? 54.63679 -26.20830 -14.63404 1.000 73.67548 30 SER B N 1
ATOM 2681 C CA . SER B 1 50 ? 53.30006 -26.56849 -15.09048 1.000 75.30527 30 SER B CA 1
ATOM 2682 C C . SER B 1 50 ? 52.31399 -25.42263 -14.86605 1.000 73.09784 30 SER B C 1
ATOM 2683 O O . SER B 1 50 ? 51.50911 -25.09639 -15.74833 1.000 73.67373 30 SER B O 1
ATOM 2686 N N . ALA B 1 51 ? 52.37331 -24.78576 -13.69602 1.000 69.59380 31 ALA B N 1
ATOM 2687 C CA . ALA B 1 51 ? 51.48018 -23.66497 -13.42764 1.000 66.67741 31 ALA B CA 1
ATOM 2688 C C . ALA B 1 51 ? 51.69777 -22.53348 -14.42777 1.000 66.58247 31 ALA B C 1
ATOM 2689 O O . ALA B 1 51 ? 50.73377 -21.95536 -14.94455 1.000 65.65842 31 ALA B O 1
ATOM 2691 N N . VAL B 1 52 ? 52.95905 -22.20308 -14.71502 1.000 68.89441 32 VAL B N 1
ATOM 2692 C CA . VAL B 1 52 ? 53.24977 -21.18499 -15.72299 1.000 66.57814 32 VAL B CA 1
ATOM 2693 C C . VAL B 1 52 ? 52.59743 -21.55764 -17.04821 1.000 68.43635 32 VAL B C 1
ATOM 2694 O O . VAL B 1 52 ? 51.88439 -20.75175 -17.66328 1.000 67.72369 32 VAL B O 1
ATOM 2704 N N . SER B 1 53 ? 52.83325 -22.79242 -17.50219 1.000 67.13533 33 SER B N 1
ATOM 2705 C CA . SER B 1 53 ? 52.27778 -23.24603 -18.77190 1.000 68.33559 33 SER B CA 1
ATOM 2706 C C . SER B 1 53 ? 50.75298 -23.19426 -18.77623 1.000 68.52564 33 SER B C 1
ATOM 2707 O O . SER B 1 53 ? 50.14812 -22.76738 -19.76690 1.000 68.25026 33 SER B O 1
ATOM 2710 N N . GLN B 1 54 ? 50.11296 -23.64065 -17.68818 1.000 71.23535 34 GLN B N 1
ATOM 2711 C CA . GLN B 1 54 ? 48.65114 -23.62490 -17.61947 1.000 74.34961 34 GLN B CA 1
ATOM 2712 C C . GLN B 1 54 ? 48.10820 -22.21678 -17.81159 1.000 73.80876 34 GLN B C 1
ATOM 2713 O O . GLN B 1 54 ? 47.14955 -22.00237 -18.56522 1.000 75.83994 34 GLN B O 1
ATOM 2719 N N . ARG B 1 55 ? 48.71679 -21.23903 -17.13549 1.000 70.73957 35 ARG B N 1
ATOM 2720 C CA . ARG B 1 55 ? 48.24129 -19.86369 -17.22243 1.000 68.55214 35 ARG B CA 1
ATOM 2721 C C . ARG B 1 55 ? 48.43505 -19.29756 -18.62234 1.000 69.86072 35 ARG B C 1
ATOM 2722 O O . ARG B 1 55 ? 47.54246 -18.62958 -19.16382 1.000 70.78680 35 ARG B O 1
ATOM 2730 N N . VAL B 1 56 ? 49.59423 -19.55634 -19.22665 1.000 71.23189 36 VAL B N 1
ATOM 2731 C CA . VAL B 1 56 ? 49.84556 -19.04077 -20.56453 1.000 73.51599 36 VAL B CA 1
ATOM 2732 C C . VAL B 1 56 ? 48.84162 -19.62098 -21.54747 1.000 74.59862 36 VAL B C 1
ATOM 2733 O O . VAL B 1 56 ? 48.15978 -18.88599 -22.26929 1.000 74.30902 36 VAL B O 1
ATOM 2743 N N . LYS B 1 57 ? 48.72804 -20.95193 -21.58189 1.000 77.02417 37 LYS B N 1
ATOM 2744 C CA . LYS B 1 57 ? 47.77228 -21.58296 -22.48642 1.000 80.04049 37 LYS B CA 1
ATOM 2745 C C . LYS B 1 57 ? 46.36963 -21.02622 -22.26366 1.000 79.64975 37 LYS B C 1
ATOM 2746 O O . LYS B 1 57 ? 45.66171 -20.69981 -23.22415 1.000 82.58980 37 LYS B O 1
ATOM 2752 N N . ALA B 1 58 ? 45.95591 -20.89826 -20.99872 1.000 73.97804 38 ALA B N 1
ATOM 2753 C CA . ALA B 1 58 ? 44.64583 -20.33086 -20.69688 1.000 72.38594 38 ALA B CA 1
ATOM 2754 C C . ALA B 1 58 ? 44.51654 -18.92244 -21.27183 1.000 74.33198 38 ALA B C 1
ATOM 2755 O O . ALA B 1 58 ? 43.55308 -18.61206 -21.98431 1.000 75.67150 38 ALA B O 1
ATOM 2757 N N . LEU B 1 59 ? 45.48912 -18.05476 -20.97904 1.000 74.03843 39 LEU B N 1
ATOM 2758 C CA . LEU B 1 59 ? 45.45099 -16.69705 -21.51294 1.000 76.90638 39 LEU B CA 1
ATOM 2759 C C . LEU B 1 59 ? 45.38140 -16.69969 -23.03510 1.000 81.32149 39 LEU B C 1
ATOM 2760 O O . LEU B 1 59 ? 44.61620 -15.93143 -23.63027 1.000 83.85615 39 LEU B O 1
ATOM 2765 N N . GLU B 1 60 ? 46.16352 -17.56860 -23.68147 1.000 86.35439 40 GLU B N 1
ATOM 2766 C CA . GLU B 1 60 ? 46.20620 -17.59632 -25.14045 1.000 88.44850 40 GLU B CA 1
ATOM 2767 C C . GLU B 1 60 ? 44.85321 -17.96858 -25.73578 1.000 95.43377 40 GLU B C 1
ATOM 2768 O O . GLU B 1 60 ? 44.39118 -17.33322 -26.69182 1.000 96.24925 40 GLU B O 1
ATOM 2774 N N . HIS B 1 61 ? 44.20006 -18.99821 -25.19015 1.000 95.81267 41 HIS B N 1
ATOM 2775 C CA . HIS B 1 61 ? 42.90382 -19.38197 -25.73714 1.000 102.86244 41 HIS B CA 1
ATOM 2776 C C . HIS B 1 61 ? 41.81959 -18.36552 -25.41377 1.000 99.40648 41 HIS B C 1
ATOM 2777 O O . HIS B 1 61 ? 40.86434 -18.22831 -26.18520 1.000 100.31821 41 HIS B O 1
ATOM 2784 N N . HIS B 1 62 ? 41.93247 -17.65678 -24.28725 1.000 97.52108 42 HIS B N 1
ATOM 2785 C CA . HIS B 1 62 ? 40.98620 -16.58049 -24.00613 1.000 100.38636 42 HIS B CA 1
ATOM 2786 C C . HIS B 1 62 ? 41.08716 -15.48103 -25.05606 1.000 102.04146 42 HIS B C 1
ATOM 2787 O O . HIS B 1 62 ? 40.07583 -14.88705 -25.45150 1.000 104.26209 42 HIS B O 1
ATOM 2794 N N . VAL B 1 63 ? 42.30681 -15.19114 -25.50731 1.000 99.93616 43 VAL B N 1
ATOM 2795 C CA . VAL B 1 63 ? 42.53022 -14.15561 -26.50838 1.000 100.84010 43 VAL B CA 1
ATOM 2796 C C . VAL B 1 63 ? 42.28202 -14.68782 -27.91506 1.000 104.43861 43 VAL B C 1
ATOM 2797 O O . VAL B 1 63 ? 41.79016 -13.96109 -28.78521 1.000 106.33385 43 VAL B O 1
ATOM 2807 N N . GLY B 1 64 ? 42.61431 -15.95223 -28.16396 1.000 106.84472 44 GLY B N 1
ATOM 2808 C CA . GLY B 1 64 ? 42.58064 -16.48635 -29.50898 1.000 113.37068 44 GLY B CA 1
ATOM 2809 C C . GLY B 1 64 ? 43.86362 -16.30433 -30.28562 1.000 115.39956 44 GLY B C 1
ATOM 2810 O O . GLY B 1 64 ? 43.84088 -16.37647 -31.51903 1.000 120.13451 44 GLY B O 1
ATOM 2811 N N . ARG B 1 65 ? 44.98326 -16.06735 -29.60518 1.000 114.23529 45 ARG B N 1
ATOM 2812 C CA . ARG B 1 65 ? 46.26796 -15.83607 -30.24731 1.000 113.55113 45 ARG B CA 1
ATOM 2813 C C . ARG B 1 65 ? 47.36346 -16.48699 -29.42033 1.000 109.16578 45 ARG B C 1
ATOM 2814 O O . ARG B 1 65 ? 47.26061 -16.57615 -28.19445 1.000 106.51469 45 ARG B O 1
ATOM 2822 N N . VAL B 1 66 ? 48.42334 -16.92986 -30.09482 1.000 102.91710 46 VAL B N 1
ATOM 2823 C CA . VAL B 1 66 ? 49.64315 -17.29050 -29.38508 1.000 96.48131 46 VAL B CA 1
ATOM 2824 C C . VAL B 1 66 ? 50.32762 -16.01353 -28.91701 1.000 88.08150 46 VAL B C 1
ATOM 2825 O O . VAL B 1 66 ? 50.48105 -15.05472 -29.68573 1.000 88.18991 46 VAL B O 1
ATOM 2835 N N . LEU B 1 67 ? 50.75589 -15.99598 -27.65671 1.000 83.43747 47 LEU B N 1
ATOM 2836 C CA . LEU B 1 67 ? 51.26163 -14.77364 -27.04885 1.000 79.44387 47 LEU B CA 1
ATOM 2837 C C . LEU B 1 67 ? 52.77243 -14.72192 -26.89110 1.000 80.32171 47 LEU B C 1
ATOM 2838 O O . LEU B 1 67 ? 53.35115 -13.63595 -26.98874 1.000 78.89332 47 LEU B O 1
ATOM 2843 N N . VAL B 1 68 ? 53.43430 -15.85544 -26.67246 1.000 81.10123 48 VAL B N 1
ATOM 2844 C CA . VAL B 1 68 ? 54.87039 -15.84745 -26.42964 1.000 82.08172 48 VAL B CA 1
ATOM 2845 C C . VAL B 1 68 ? 55.47271 -17.13310 -26.98332 1.000 86.07634 48 VAL B C 1
ATOM 2846 O O . VAL B 1 68 ? 54.82282 -18.18263 -27.01681 1.000 85.84000 48 VAL B O 1
ATOM 2856 N N . SER B 1 69 ? 56.71587 -17.03994 -27.44812 1.000 88.51782 49 SER B N 1
ATOM 2857 C CA . SER B 1 69 ? 57.41756 -18.22630 -27.91998 1.000 92.99987 49 SER B CA 1
ATOM 2858 C C . SER B 1 69 ? 57.84591 -19.08629 -26.73569 1.000 94.08321 49 SER B C 1
ATOM 2859 O O . SER B 1 69 ? 58.19364 -18.57538 -25.66430 1.000 93.88921 49 SER B O 1
ATOM 2862 N N . ARG B 1 70 ? 57.81257 -20.40202 -26.92662 1.000 97.11975 50 ARG B N 1
ATOM 2863 C CA . ARG B 1 70 ? 58.27765 -21.31269 -25.89101 1.000 92.67509 50 ARG B CA 1
ATOM 2864 C C . ARG B 1 70 ? 59.79161 -21.50754 -25.94576 1.000 99.25853 50 ARG B C 1
ATOM 2865 O O . ARG B 1 70 ? 60.31554 -22.40488 -25.27797 1.000 100.20644 50 ARG B O 1
ATOM 2873 N N . THR B 1 71 ? 60.50271 -20.66746 -26.69961 1.000 96.29907 51 THR B N 1
ATOM 2874 C CA . THR B 1 71 ? 61.95246 -20.72062 -26.78554 1.000 96.95798 51 THR B CA 1
ATOM 2875 C C . THR B 1 71 ? 62.54607 -19.66869 -25.85403 1.000 97.51523 51 THR B C 1
ATOM 2876 O O . THR B 1 71 ? 61.83547 -18.86937 -25.24172 1.000 94.89356 51 THR B O 1
ATOM 2883 N N . GLN B 1 72 ? 63.87286 -19.63884 -25.78406 1.000 99.16690 52 GLN B N 1
ATOM 2884 C CA . GLN B 1 72 ? 64.57830 -18.76132 -24.86641 1.000 101.24518 52 GLN B CA 1
ATOM 2885 C C . GLN B 1 72 ? 65.69349 -18.02190 -25.59733 1.000 96.66006 52 GLN B C 1
ATOM 2886 O O . GLN B 1 72 ? 66.47174 -18.65158 -26.33312 1.000 102.22880 52 GLN B O 1
ATOM 2892 N N . PRO B 1 73 ? 65.80858 -16.69210 -25.43365 1.000 93.57596 53 PRO B N 1
ATOM 2893 C CA . PRO B 1 73 ? 64.93025 -15.87648 -24.57755 1.000 85.42605 53 PRO B CA 1
ATOM 2894 C C . PRO B 1 73 ? 63.50491 -15.76998 -25.12113 1.000 82.86825 53 PRO B C 1
ATOM 2895 O O . PRO B 1 73 ? 63.29076 -15.78739 -26.33634 1.000 84.58003 53 PRO B O 1
ATOM 2899 N N . ALA B 1 74 ? 62.53606 -15.69367 -24.21356 1.000 82.02881 54 ALA B N 1
ATOM 2900 C CA . ALA B 1 74 ? 61.13857 -15.62902 -24.61460 1.000 82.90068 54 ALA B CA 1
ATOM 2901 C C . ALA B 1 74 ? 60.85142 -14.30955 -25.32061 1.000 81.50783 54 ALA B C 1
ATOM 2902 O O . ALA B 1 74 ? 61.22724 -13.23700 -24.83666 1.000 82.26873 54 ALA B O 1
ATOM 2904 N N . LYS B 1 75 ? 60.17609 -14.38828 -26.46459 1.000 85.76886 55 LYS B N 1
ATOM 2905 C CA . LYS B 1 75 ? 59.79460 -13.21453 -27.23705 1.000 84.45308 55 LYS B CA 1
ATOM 2906 C C . LYS B 1 75 ? 58.28000 -13.15945 -27.33214 1.000 84.64299 55 LYS B C 1
ATOM 2907 O O . LYS B 1 75 ? 57.63142 -14.17291 -27.61388 1.000 84.99842 55 LYS B O 1
ATOM 2913 N N . ALA B 1 76 ? 57.72595 -11.97639 -27.09496 1.000 82.77233 56 ALA B N 1
ATOM 2914 C CA . ALA B 1 76 ? 56.29643 -11.77314 -27.25237 1.000 80.93441 56 ALA B CA 1
ATOM 2915 C C . ALA B 1 76 ? 55.93255 -11.69908 -28.72688 1.000 85.41018 56 ALA B C 1
ATOM 2916 O O . ALA B 1 76 ? 56.64407 -11.09066 -29.52669 1.000 89.17939 56 ALA B O 1
ATOM 2918 N N . THR B 1 77 ? 54.83327 -12.34852 -29.09192 1.000 88.27145 57 THR B N 1
ATOM 2919 C CA . THR B 1 77 ? 54.25609 -12.13493 -30.40701 1.000 93.41308 57 THR B CA 1
ATOM 2920 C C . THR B 1 77 ? 53.72380 -10.70826 -30.49354 1.000 94.13503 57 THR B C 1
ATOM 2921 O O . THR B 1 77 ? 53.80619 -9.92292 -29.54423 1.000 91.61810 57 THR B O 1
ATOM 2928 N N . GLU B 1 78 ? 53.14377 -10.36878 -31.64203 1.000 97.20000 58 GLU B N 1
ATOM 2929 C CA . GLU B 1 78 ? 52.54338 -9.04692 -31.78417 1.000 98.73377 58 GLU B CA 1
ATOM 2930 C C . GLU B 1 78 ? 51.42888 -8.84205 -30.76153 1.000 90.74634 58 GLU B C 1
ATOM 2931 O O . GLU B 1 78 ? 51.38875 -7.82299 -30.05958 1.000 87.25987 58 GLU B O 1
ATOM 2937 N N . ALA B 1 79 ? 50.51947 -9.81566 -30.65523 1.000 88.37475 59 ALA B N 1
ATOM 2938 C CA . ALA B 1 79 ? 49.46084 -9.74157 -29.65592 1.000 82.61141 59 ALA B CA 1
ATOM 2939 C C . ALA B 1 79 ? 50.03180 -9.80090 -28.24723 1.000 79.97103 59 ALA B C 1
ATOM 2940 O O . ALA B 1 79 ? 49.54915 -9.10270 -27.34589 1.000 77.61623 59 ALA B O 1
ATOM 2942 N N . GLY B 1 80 ? 51.04307 -10.64607 -28.03023 1.000 76.90414 60 GLY B N 1
ATOM 2943 C CA . GLY B 1 80 ? 51.64843 -10.73381 -26.71199 1.000 72.08788 60 GLY B CA 1
ATOM 2944 C C . GLY B 1 80 ? 52.32051 -9.44223 -26.29070 1.000 71.87193 60 GLY B C 1
ATOM 2945 O O . GLY B 1 80 ? 52.34385 -9.10582 -25.10593 1.000 68.08272 60 GLY B O 1
ATOM 2946 N N . GLU B 1 81 ? 52.89203 -8.70710 -27.24370 1.000 75.73345 61 GLU B N 1
ATOM 2947 C CA . GLU B 1 81 ? 53.45918 -7.40945 -26.90212 1.000 79.30911 61 GLU B CA 1
ATOM 2948 C C . GLU B 1 81 ? 52.38560 -6.48611 -26.33459 1.000 74.05957 61 GLU B C 1
ATOM 2949 O O . GLU B 1 81 ? 52.64618 -5.70333 -25.41211 1.000 72.15561 61 GLU B O 1
ATOM 2955 N N . VAL B 1 82 ? 51.16630 -6.57526 -26.87032 1.000 74.95541 62 VAL B N 1
ATOM 2956 C CA . VAL B 1 82 ? 50.04574 -5.78972 -26.35413 1.000 72.37917 62 VAL B CA 1
ATOM 2957 C C . VAL B 1 82 ? 49.81867 -6.08908 -24.87564 1.000 70.80283 62 VAL B C 1
ATOM 2958 O O . VAL B 1 82 ? 49.82119 -5.18558 -24.02931 1.000 68.31946 62 VAL B O 1
ATOM 2968 N N . LEU B 1 83 ? 49.60906 -7.37160 -24.54791 1.000 68.22893 63 LEU B N 1
ATOM 2969 C CA . LEU B 1 83 ? 49.28073 -7.74969 -23.17574 1.000 65.29329 63 LEU B CA 1
ATOM 2970 C C . LEU B 1 83 ? 50.41547 -7.40314 -22.22956 1.000 63.61706 63 LEU B C 1
ATOM 2971 O O . LEU B 1 83 ? 50.17800 -7.00998 -21.08266 1.000 61.69892 63 LEU B O 1
ATOM 2976 N N . VAL B 1 84 ? 51.65812 -7.56416 -22.68291 1.000 68.13027 64 VAL B N 1
ATOM 2977 C CA . VAL B 1 84 ? 52.79441 -7.16258 -21.86224 1.000 71.54794 64 VAL B CA 1
ATOM 2978 C C . VAL B 1 84 ? 52.71841 -5.67179 -21.56085 1.000 73.86184 64 VAL B C 1
ATOM 2979 O O . VAL B 1 84 ? 52.83279 -5.24600 -20.40665 1.000 71.57853 64 VAL B O 1
ATOM 2989 N N . GLN B 1 85 ? 52.53487 -4.85456 -22.60006 1.000 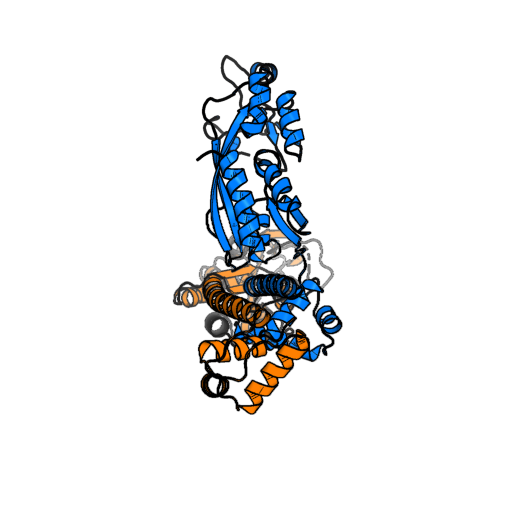81.40270 65 GLN B N 1
ATOM 2990 C CA . GLN B 1 85 ? 52.35662 -3.42246 -22.39510 1.000 85.38029 65 GLN B CA 1
ATOM 2991 C C . GLN B 1 85 ? 51.22903 -3.15968 -21.39856 1.000 77.70681 65 GLN B C 1
ATOM 2992 O O . GLN B 1 85 ? 51.39170 -2.39855 -20.43678 1.000 74.98440 65 GLN B O 1
ATOM 2998 N N . ALA B 1 86 ? 50.08061 -3.81180 -21.59953 1.000 72.87971 66 ALA B N 1
ATOM 2999 C CA . ALA B 1 86 ? 48.96400 -3.64841 -20.67332 1.000 68.31107 66 ALA B CA 1
ATOM 3000 C C . ALA B 1 86 ? 49.35221 -4.04996 -19.25418 1.000 62.00593 66 ALA B C 1
ATOM 3001 O O . ALA B 1 86 ? 48.98628 -3.37027 -18.28418 1.000 61.09358 66 ALA B O 1
ATOM 3003 N N . ALA B 1 87 ? 50.09720 -5.15180 -19.11562 1.000 60.61757 67 ALA B N 1
ATOM 3004 C CA . ALA B 1 87 ? 50.48602 -5.63136 -17.79479 1.000 57.63293 67 ALA B CA 1
ATOM 3005 C C . ALA B 1 87 ? 51.36530 -4.61652 -17.07358 1.000 58.18727 67 ALA B C 1
ATOM 3006 O O . ALA B 1 87 ? 51.21431 -4.40092 -15.86447 1.000 58.40796 67 ALA B O 1
ATOM 3008 N N . ARG B 1 88 ? 52.29596 -3.98342 -17.79229 1.000 60.41966 68 ARG B N 1
ATOM 3009 C CA . ARG B 1 88 ? 53.11619 -2.96591 -17.14827 1.000 59.34240 68 ARG B CA 1
ATOM 3010 C C . ARG B 1 88 ? 52.28702 -1.74676 -16.75153 1.000 61.06158 68 ARG B C 1
ATOM 3011 O O . ARG B 1 88 ? 52.56363 -1.12141 -15.72122 1.000 61.03411 68 ARG B O 1
ATOM 3019 N N . LYS B 1 89 ? 51.27239 -1.39531 -17.54985 1.000 61.14205 69 LYS B N 1
ATOM 3020 C CA . LYS B 1 89 ? 50.36051 -0.32254 -17.16342 1.000 60.23419 69 LYS B CA 1
ATOM 3021 C C . LYS B 1 89 ? 49.61445 -0.67983 -15.88345 1.000 58.32248 69 LYS B C 1
ATOM 3022 O O . LYS B 1 89 ? 49.47763 0.14646 -14.97112 1.000 56.44002 69 LYS B O 1
ATOM 3028 N N . MET B 1 90 ? 49.10626 -1.90825 -15.80513 1.000 60.24293 70 MET B N 1
ATOM 3029 C CA . MET B 1 90 ? 48.36234 -2.30354 -14.61725 1.000 62.18882 70 MET B CA 1
ATOM 3030 C C . MET B 1 90 ? 49.24992 -2.35640 -13.38021 1.000 63.92860 70 MET B C 1
ATOM 3031 O O . MET B 1 90 ? 48.78760 -2.04711 -12.27498 1.000 64.82632 70 MET B O 1
ATOM 3036 N N . VAL B 1 91 ? 50.51864 -2.73371 -13.53697 1.000 63.71786 71 VAL B N 1
ATOM 3037 C CA . VAL B 1 91 ? 51.42824 -2.71953 -12.39531 1.000 63.99449 71 VAL B CA 1
ATOM 3038 C C . VAL B 1 91 ? 51.61470 -1.29922 -11.87516 1.000 59.33847 71 VAL B C 1
ATOM 3039 O O . VAL B 1 91 ? 51.62175 -1.06279 -10.66113 1.000 58.77832 71 VAL B O 1
ATOM 3049 N N . LEU B 1 92 ? 51.76435 -0.33082 -12.77756 1.000 59.15772 72 LEU B N 1
ATOM 3050 C CA . LEU B 1 92 ? 51.94249 1.04668 -12.32852 1.000 57.62653 72 LEU B CA 1
ATOM 3051 C C . LEU B 1 92 ? 50.69770 1.56493 -11.61418 1.000 57.56729 72 LEU B C 1
ATOM 3052 O O . LEU B 1 92 ? 50.80226 2.20823 -10.56094 1.000 57.22680 72 LEU B O 1
ATOM 3057 N N . LEU B 1 93 ? 49.51211 1.27680 -12.16343 1.000 56.32838 73 LEU B N 1
ATOM 3058 C CA . LEU B 1 93 ? 48.26929 1.67862 -11.51694 1.000 55.69687 73 LEU B CA 1
ATOM 3059 C C . LEU B 1 93 ? 48.19000 1.11311 -10.10623 1.000 57.28380 73 LEU B C 1
ATOM 3060 O O . LEU B 1 93 ? 47.87673 1.83324 -9.15004 1.000 56.94709 73 LEU B O 1
ATOM 3065 N N . GLN B 1 94 ? 48.49499 -0.17728 -9.95433 1.000 59.14615 74 GLN B N 1
ATOM 3066 C CA . GLN B 1 94 ? 48.36797 -0.81192 -8.64771 1.000 60.06517 74 GLN B CA 1
ATOM 3067 C C . GLN B 1 94 ? 49.26164 -0.13597 -7.61921 1.000 56.09826 74 GLN B C 1
ATOM 3068 O O . GLN B 1 94 ? 48.82692 0.13935 -6.49485 1.000 56.62129 74 GLN B O 1
ATOM 3074 N N . ALA B 1 95 ? 50.50473 0.17465 -7.99362 1.000 50.76469 75 ALA B N 1
ATOM 3075 C CA . ALA B 1 95 ? 51.40991 0.82107 -7.05341 1.000 47.36297 75 ALA B CA 1
ATOM 3076 C C . ALA B 1 95 ? 50.93517 2.23185 -6.71240 1.000 51.29079 75 ALA B C 1
ATOM 3077 O O . ALA B 1 95 ? 50.97299 2.64344 -5.54603 1.000 53.30842 75 ALA B O 1
ATOM 3079 N N . GLU B 1 96 ? 50.50643 2.99817 -7.71738 1.000 54.23335 76 GLU B N 1
ATOM 3080 C CA . GLU B 1 96 ? 50.02369 4.35254 -7.45753 1.000 56.67081 76 GLU B CA 1
ATOM 3081 C C . GLU B 1 96 ? 48.76615 4.34038 -6.59248 1.000 57.30414 76 GLU B C 1
ATOM 3082 O O . GLU B 1 96 ? 48.62091 5.16737 -5.68399 1.000 59.33159 76 GLU B O 1
ATOM 3088 N N . THR B 1 97 ? 47.86488 3.38560 -6.83341 1.000 56.00780 77 THR B N 1
ATOM 3089 C CA . THR B 1 97 ? 46.64935 3.28461 -6.03116 1.000 55.99197 77 THR B CA 1
ATOM 3090 C C . THR B 1 97 ? 46.98095 3.04173 -4.56445 1.000 58.35212 77 THR B C 1
ATOM 3091 O O . THR B 1 97 ? 46.46469 3.72753 -3.67453 1.000 60.16438 77 THR B O 1
ATOM 3098 N N . LYS B 1 98 ? 47.82013 2.04345 -4.29449 1.000 58.82715 78 LYS B N 1
ATOM 3099 C CA . LYS B 1 98 ? 48.25007 1.77028 -2.92886 1.000 58.54001 78 LYS B CA 1
ATOM 3100 C C . LYS B 1 98 ? 48.81036 3.02212 -2.25450 1.000 60.75112 78 LYS B C 1
ATOM 3101 O O . LYS B 1 98 ? 48.51824 3.28870 -1.08270 1.000 63.12456 78 LYS B O 1
ATOM 3107 N N . ALA B 1 99 ? 49.62409 3.80102 -2.97690 1.000 55.57437 79 ALA B N 1
ATOM 3108 C CA . ALA B 1 99 ? 50.17062 5.02955 -2.40310 1.000 53.63327 79 ALA B CA 1
ATOM 3109 C C . ALA B 1 99 ? 49.08007 6.07928 -2.20185 1.000 55.74700 79 ALA B C 1
ATOM 3110 O O . ALA B 1 99 ? 49.08533 6.80351 -1.20102 1.000 56.24243 79 ALA B O 1
ATOM 3112 N N . GLN B 1 100 ? 48.13809 6.17700 -3.14341 1.000 59.53055 80 GLN B N 1
ATOM 3113 C CA . GLN B 1 100 ? 47.05785 7.15171 -3.01661 1.000 68.24024 80 GLN B CA 1
ATOM 3114 C C . GLN B 1 100 ? 46.17627 6.82977 -1.81569 1.000 61.53268 80 GLN B C 1
ATOM 3115 O O . GLN B 1 100 ? 45.86328 7.70440 -0.99847 1.000 59.80692 80 GLN B O 1
ATOM 3121 N N . LEU B 1 101 ? 45.77023 5.56834 -1.68802 1.000 61.06340 81 LEU B N 1
ATOM 3122 C CA . LEU B 1 101 ? 44.92922 5.19682 -0.55972 1.000 60.61642 81 LEU B CA 1
ATOM 3123 C C . LEU B 1 101 ? 45.62630 5.49437 0.76074 1.000 61.45076 81 LEU B C 1
ATOM 3124 O O . LEU B 1 101 ? 45.01839 6.03893 1.69239 1.000 64.19928 81 LEU B O 1
ATOM 3129 N N . SER B 1 102 ? 46.90771 5.15582 0.85569 1.000 58.58733 82 SER B N 1
ATOM 3130 C CA . SER B 1 102 ? 47.60754 5.34644 2.11326 1.000 58.32489 82 SER B CA 1
ATOM 3131 C C . SER B 1 102 ? 47.59900 6.81705 2.51681 1.000 59.37064 82 SER B C 1
ATOM 3132 O O . SER B 1 102 ? 47.43097 7.15138 3.69532 1.000 58.22237 82 SER B O 1
ATOM 3135 N N . GLY B 1 103 ? 47.73375 7.71114 1.54672 1.000 52.98821 83 GLY B N 1
ATOM 3136 C CA . GLY B 1 103 ? 47.80173 9.11906 1.85910 1.000 56.49002 83 GLY B CA 1
ATOM 3137 C C . GLY B 1 103 ? 46.43287 9.68013 2.17880 1.000 56.10786 83 GLY B C 1
ATOM 3138 O O . GLY B 1 103 ? 46.28413 10.52906 3.06757 1.000 58.13945 83 GLY B O 1
ATOM 3139 N N . ARG B 1 104 ? 45.41803 9.20864 1.44932 1.000 57.02681 84 ARG B N 1
ATOM 3140 C CA . ARG B 1 104 ? 44.05944 9.67099 1.70255 1.000 56.18685 84 ARG B CA 1
ATOM 3141 C C . ARG B 1 104 ? 43.57143 9.23076 3.07639 1.000 54.60637 84 ARG B C 1
ATOM 3142 O O . ARG B 1 104 ? 42.90387 10.00414 3.77133 1.000 51.77750 84 ARG B O 1
ATOM 3150 N N . LEU B 1 105 ? 43.90678 8.00068 3.49477 1.000 55.65394 85 LEU B N 1
ATOM 3151 C CA . LEU B 1 105 ? 43.50809 7.54279 4.82585 1.000 55.16140 85 LEU B CA 1
ATOM 3152 C C . LEU B 1 105 ? 44.05816 8.45730 5.91431 1.000 57.61456 85 LEU B C 1
ATOM 3153 O O . LEU B 1 105 ? 43.36823 8.74491 6.90069 1.000 57.93378 85 LEU B O 1
ATOM 3158 N N . ALA B 1 106 ? 45.30453 8.91262 5.76172 1.000 57.79668 86 ALA B N 1
ATOM 3159 C CA . ALA B 1 106 ? 45.88649 9.80722 6.75506 1.000 57.35737 86 ALA B CA 1
ATOM 3160 C C . ALA B 1 106 ? 45.06181 11.08514 6.86787 1.000 57.19561 86 ALA B C 1
ATOM 3161 O O . ALA B 1 106 ? 44.89074 11.63065 7.96507 1.000 58.06981 86 ALA B O 1
ATOM 3163 N N . GLU B 1 107 ? 44.60310 11.60919 5.72491 1.000 57.19445 87 GLU B N 1
ATOM 3164 C CA . GLU B 1 107 ? 43.82337 12.83804 5.64938 1.000 57.56910 87 GLU B CA 1
ATOM 3165 C C . GLU B 1 107 ? 42.37934 12.66867 6.09895 1.000 54.78578 87 GLU B C 1
ATOM 3166 O O . GLU B 1 107 ? 41.71684 13.67063 6.36787 1.000 53.15590 87 GLU B O 1
ATOM 3172 N N . ILE B 1 108 ? 41.87461 11.44720 6.23279 1.000 56.71251 88 ILE B N 1
ATOM 3173 C CA . ILE B 1 108 ? 40.42652 11.31997 6.37516 1.000 57.10439 88 ILE B CA 1
ATOM 3174 C C . ILE B 1 108 ? 40.04764 11.24273 7.84968 1.000 58.37154 88 ILE B C 1
ATOM 3175 O O . ILE B 1 108 ? 40.56858 10.40603 8.59781 1.000 59.37104 88 ILE B O 1
ATOM 3185 N N . PRO B 1 109 ? 39.12759 12.08685 8.29279 1.000 53.53304 89 PRO B N 1
ATOM 3186 C CA . PRO B 1 109 ? 38.74078 12.08327 9.70907 1.000 53.62478 89 PRO B CA 1
ATOM 3187 C C . PRO B 1 109 ? 37.88988 10.88110 10.07072 1.000 53.40421 89 PRO B C 1
ATOM 3188 O O . PRO B 1 109 ? 37.06031 10.42114 9.28112 1.000 54.50874 89 PRO B O 1
ATOM 3192 N N . LEU B 1 110 ? 38.14205 10.35025 11.26600 1.000 53.52712 90 LEU B N 1
ATOM 3193 C CA . LEU B 1 110 ? 37.27349 9.33758 11.84357 1.000 53.81176 90 LEU B CA 1
ATOM 3194 C C . LEU B 1 110 ? 35.96481 10.00301 12.27493 1.000 54.29467 90 LEU B C 1
ATOM 3195 O O . LEU B 1 110 ? 35.98045 11.03468 12.95082 1.000 54.49301 90 LEU B O 1
ATOM 3200 N N . THR B 1 111 ? 34.83066 9.42852 11.87160 1.000 56.39194 91 THR B N 1
ATOM 3201 C CA . THR B 1 111 ? 33.51926 10.03371 12.09175 1.000 59.87997 91 THR B CA 1
ATOM 3202 C C . THR B 1 111 ? 32.75547 9.33401 13.20733 1.000 60.91272 91 THR B C 1
ATOM 3203 O O . THR B 1 111 ? 32.61439 8.10648 13.20720 1.000 62.76258 91 THR B O 1
ATOM 3210 N N . ILE B 1 112 ? 32.25277 10.12377 14.14133 1.000 61.10438 92 ILE B N 1
ATOM 3211 C CA . ILE B 1 112 ? 31.60415 9.62982 15.34093 1.000 63.47726 92 ILE B CA 1
ATOM 3212 C C . ILE B 1 112 ? 30.25547 10.32034 15.46134 1.000 61.47188 92 ILE B C 1
ATOM 3213 O O . ILE B 1 112 ? 30.13983 11.52171 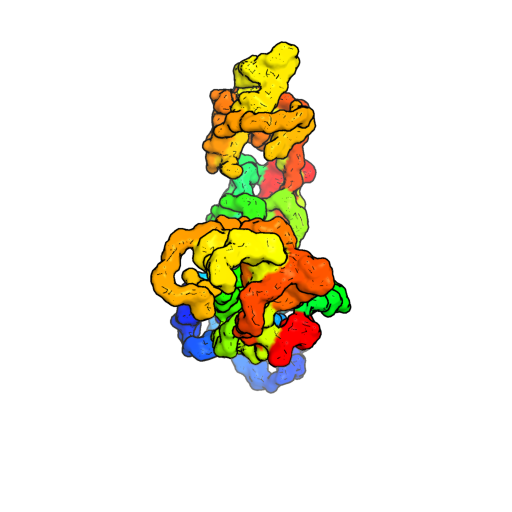15.19216 1.000 62.12233 92 ILE B O 1
ATOM 3223 N N . ALA B 1 113 ? 29.23838 9.56167 15.85419 1.000 59.50965 93 ALA B N 1
ATOM 3224 C CA . ALA B 1 113 ? 27.97066 10.12146 16.29010 1.000 58.61029 93 ALA B CA 1
ATOM 3225 C C . ALA B 1 113 ? 27.93700 10.09446 17.81251 1.000 59.02181 93 ALA B C 1
ATOM 3226 O O . ALA B 1 113 ? 28.28891 9.08284 18.43213 1.000 59.94497 93 ALA B O 1
ATOM 3228 N N . ILE B 1 114 ? 27.53179 11.21575 18.40719 1.000 58.03321 94 ILE B N 1
ATOM 3229 C CA . ILE B 1 114 ? 27.56846 11.40934 19.84861 1.000 57.15063 94 ILE B CA 1
ATOM 3230 C C . ILE B 1 114 ? 26.39907 12.30770 20.22308 1.000 55.98135 94 ILE B C 1
ATOM 3231 O O . ILE B 1 114 ? 25.84449 13.02235 19.38418 1.000 55.72929 94 ILE B O 1
ATOM 3241 N N . ASN B 1 115 ? 25.99647 12.24867 21.48210 1.000 53.24610 95 ASN B N 1
ATOM 3242 C CA . ASN B 1 115 ? 24.95288 13.13447 21.97007 1.000 53.43538 95 ASN B CA 1
ATOM 3243 C C . ASN B 1 115 ? 25.57027 14.31202 22.72671 1.000 51.01747 95 ASN B C 1
ATOM 3244 O O . ASN B 1 115 ? 26.69505 14.24387 23.22669 1.000 52.55326 95 ASN B O 1
ATOM 3249 N N . ALA B 1 116 ? 24.81718 15.40779 22.80046 1.000 49.86298 96 ALA B N 1
ATOM 3250 C CA . ALA B 1 116 ? 25.35207 16.61035 23.42637 1.000 48.85722 96 ALA B CA 1
ATOM 3251 C C . ALA B 1 116 ? 25.77805 16.36480 24.87271 1.000 54.08680 96 ALA B C 1
ATOM 3252 O O . ALA B 1 116 ? 26.74753 16.97341 25.33533 1.000 55.24339 96 ALA B O 1
ATOM 3254 N N . ASP B 1 117 ? 25.08064 15.48979 25.60638 1.000 58.65848 97 ASP B N 1
ATOM 3255 C CA . ASP B 1 117 ? 25.41107 15.29840 27.02206 1.000 62.74361 97 ASP B CA 1
ATOM 3256 C C . ASP B 1 117 ? 26.75991 14.61232 27.21260 1.000 60.92113 97 ASP B C 1
ATOM 3257 O O . ASP B 1 117 ? 27.49857 14.93572 28.15081 1.000 61.34860 97 ASP B O 1
ATOM 3262 N N . SER B 1 118 ? 27.10742 13.67314 26.33479 1.000 57.77306 98 SER B N 1
ATOM 3263 C CA . SER B 1 118 ? 28.43673 13.08549 26.40926 1.000 55.63665 98 SER B CA 1
ATOM 3264 C C . SER B 1 118 ? 29.50326 14.09164 25.98660 1.000 53.02944 98 SER B C 1
ATOM 3265 O O . SER B 1 118 ? 30.56342 14.18400 26.61833 1.000 52.61399 98 SER B O 1
ATOM 3268 N N . LEU B 1 119 ? 29.23243 14.86406 24.92686 1.000 52.79003 99 LEU B N 1
ATOM 3269 C CA . LEU B 1 119 ? 30.22689 15.80307 24.42131 1.000 51.87724 99 LEU B CA 1
ATOM 3270 C C . LEU B 1 119 ? 30.57913 16.86047 25.46085 1.000 53.67012 99 LEU B C 1
ATOM 3271 O O . LEU B 1 119 ? 31.74137 17.28332 25.54189 1.000 52.25310 99 LEU B O 1
ATOM 3276 N N . SER B 1 120 ? 29.60402 17.28223 26.27510 1.000 54.76714 100 SER B N 1
ATOM 3277 C CA . SER B 1 120 ? 29.82118 18.34282 27.25139 1.000 56.28514 100 SER B CA 1
ATOM 3278 C C . SER B 1 120 ? 30.32677 17.84254 28.59832 1.000 57.37359 100 SER B C 1
ATOM 3279 O O . SER B 1 120 ? 30.67544 18.66666 29.44762 1.000 59.80734 100 SER B O 1
ATOM 3282 N N . THR B 1 121 ? 30.38414 16.53122 28.83065 1.000 54.95763 101 THR B N 1
ATOM 3283 C CA . THR B 1 121 ? 30.84337 16.09610 30.14154 1.000 55.11207 101 THR B CA 1
ATOM 3284 C C . THR B 1 121 ? 32.14776 15.31118 30.06047 1.000 54.88361 101 THR B C 1
ATOM 3285 O O . THR B 1 121 ? 33.22990 15.88895 30.20219 1.000 55.79219 101 THR B O 1
ATOM 3292 N N . TRP B 1 122 ? 32.06319 14.00070 29.83509 1.000 54.74690 102 TRP B N 1
ATOM 3293 C CA . TRP B 1 122 ? 33.21022 13.11636 29.99664 1.000 55.97876 102 TRP B CA 1
ATOM 3294 C C . TRP B 1 122 ? 34.04561 12.95385 28.72896 1.000 56.98579 102 TRP B C 1
ATOM 3295 O O . TRP B 1 122 ? 35.16053 12.42545 28.80509 1.000 58.59381 102 TRP B O 1
ATOM 3306 N N . PHE B 1 123 ? 33.55642 13.39816 27.57904 1.000 56.68294 103 PHE B N 1
ATOM 3307 C CA . PHE B 1 123 ? 34.19610 13.05345 26.31490 1.000 56.31503 103 PHE B CA 1
ATOM 3308 C C . PHE B 1 123 ? 35.45614 13.85261 25.98503 1.000 56.95044 103 PHE B C 1
ATOM 3309 O O . PHE B 1 123 ? 36.40509 13.27992 25.43708 1.000 58.55270 103 PHE B O 1
ATOM 3317 N N . PRO B 1 124 ? 35.52348 15.14554 26.29063 1.000 54.95680 104 PRO B N 1
ATOM 3318 C CA . PRO B 1 124 ? 36.62331 15.98907 25.76296 1.000 55.70225 104 PRO B CA 1
ATOM 3319 C C . PRO B 1 124 ? 38.01006 15.39560 25.98202 1.000 57.28550 104 PRO B C 1
ATOM 3320 O O . PRO B 1 124 ? 38.90746 15.60641 25.15119 1.000 57.28514 104 PRO B O 1
ATOM 3324 N N . PRO B 1 125 ? 38.25865 14.66190 27.08622 1.000 58.82416 105 PRO B N 1
ATOM 3325 C CA . PRO B 1 125 ? 39.59092 14.04159 27.25067 1.000 60.00644 105 PRO B CA 1
ATOM 3326 C C . PRO B 1 125 ? 40.03291 13.17621 26.07062 1.000 59.08643 105 PRO B C 1
ATOM 3327 O O . PRO B 1 125 ? 41.23552 12.96907 25.87119 1.000 60.77888 105 PRO B O 1
ATOM 3331 N N . VAL B 1 126 ? 39.07436 12.65514 25.29777 1.000 58.22184 106 VAL B N 1
ATOM 3332 C CA . VAL B 1 126 ? 39.40180 11.90844 24.08479 1.000 57.71591 106 VAL B CA 1
ATOM 3333 C C . VAL B 1 126 ? 40.21161 12.77293 23.12771 1.000 57.94042 106 VAL B C 1
ATOM 3334 O O . VAL B 1 126 ? 41.08241 12.27419 22.40189 1.000 57.68119 106 VAL B O 1
ATOM 3344 N N . PHE B 1 127 ? 39.91663 14.07564 23.08867 1.000 56.58051 107 PHE B N 1
ATOM 3345 C CA . PHE B 1 127 ? 40.65557 14.98564 22.21696 1.000 55.91182 107 PHE B CA 1
ATOM 3346 C C . PHE B 1 127 ? 42.15465 14.91704 22.48094 1.000 57.46142 107 PHE B C 1
ATOM 3347 O O . PHE B 1 127 ? 42.95364 14.90406 21.54054 1.000 57.64733 107 PHE B O 1
ATOM 3355 N N . ASN B 1 128 ? 42.55657 14.89044 23.75616 1.000 61.85912 108 ASN B N 1
ATOM 3356 C CA . ASN B 1 128 ? 43.97842 14.79603 24.08675 1.000 64.15718 108 ASN B CA 1
ATOM 3357 C C . ASN B 1 128 ? 44.61161 13.57491 23.44082 1.000 67.06778 108 ASN B C 1
ATOM 3358 O O . ASN B 1 128 ? 45.71215 13.65385 22.87817 1.000 66.83787 108 ASN B O 1
ATOM 3363 N N . GLU B 1 129 ? 43.94063 12.42586 23.54740 1.000 67.50664 109 GLU B N 1
ATOM 3364 C CA . GLU B 1 129 ? 44.49442 11.18150 23.02423 1.000 70.79208 109 GLU B CA 1
ATOM 3365 C C . GLU B 1 129 ? 44.67673 11.26058 21.51263 1.000 66.01259 109 GLU B C 1
ATOM 3366 O O . GLU B 1 129 ? 45.75566 10.96443 20.98758 1.000 67.71126 109 GLU B O 1
ATOM 3372 N N . VAL B 1 130 ? 43.62701 11.66311 20.79525 1.000 63.26242 110 VAL B N 1
ATOM 3373 C CA . VAL B 1 130 ? 43.71864 11.80186 19.34297 1.000 60.71746 110 VAL B CA 1
ATOM 3374 C C . VAL B 1 130 ? 44.81840 12.79023 18.95992 1.000 62.25537 110 VAL B C 1
ATOM 3375 O O . VAL B 1 130 ? 45.57757 12.56143 18.00703 1.000 61.66147 110 VAL B O 1
ATOM 3385 N N . ALA B 1 131 ? 44.91384 13.90925 19.68541 1.000 60.92235 111 ALA B N 1
ATOM 3386 C CA . ALA B 1 131 ? 45.91545 14.92256 19.35621 1.000 60.51692 111 ALA B CA 1
ATOM 3387 C C . ALA B 1 131 ? 47.31939 14.33514 19.37043 1.000 62.33326 111 ALA B C 1
ATOM 3388 O O . ALA B 1 131 ? 48.17138 14.73266 18.57007 1.000 64.09371 111 ALA B O 1
ATOM 3390 N N . SER B 1 132 ? 47.58320 13.39909 20.28485 1.000 59.46210 112 SER B N 1
ATOM 3391 C CA . SER B 1 132 ? 48.91640 12.82963 20.44264 1.000 61.90074 112 SER B CA 1
ATOM 3392 C C . SER B 1 132 ? 49.30889 11.87781 19.31743 1.000 59.53269 112 SER B C 1
ATOM 3393 O O . SER B 1 132 ? 50.47613 11.48596 19.25225 1.000 62.28235 112 SER B O 1
ATOM 3396 N N . TRP B 1 133 ? 48.37684 11.46104 18.46386 1.000 62.96498 113 TRP B N 1
ATOM 3397 C CA . TRP B 1 133 ? 48.72023 10.54582 17.37935 1.000 69.02730 113 TRP B CA 1
ATOM 3398 C C . TRP B 1 133 ? 49.51597 11.27889 16.30994 1.000 77.00717 113 TRP B C 1
ATOM 3399 O O . TRP B 1 133 ? 50.07563 12.34726 16.57008 1.000 79.93058 113 TRP B O 1
ATOM 3410 N N . GLY B 1 134 ? 49.58621 10.72084 15.10962 1.000 84.25792 114 GLY B N 1
ATOM 3411 C CA . GLY B 1 134 ? 50.21064 11.45071 14.02395 1.000 86.16496 114 GLY B CA 1
ATOM 3412 C C . GLY B 1 134 ? 49.59205 12.81896 13.81482 1.000 83.78859 114 GLY B C 1
ATOM 3413 O O . GLY B 1 134 ? 49.89930 13.76973 14.53373 1.000 88.25900 114 GLY B O 1
ATOM 3414 N N . GLY B 1 135 ? 48.70878 12.92738 12.83554 1.000 72.98043 115 GLY B N 1
ATOM 3415 C CA . GLY B 1 135 ? 47.98047 14.15613 12.56371 1.000 64.56108 115 GLY B CA 1
ATOM 3416 C C . GLY B 1 135 ? 46.53025 13.78657 12.33227 1.000 57.58402 115 GLY B C 1
ATOM 3417 O O . GLY B 1 135 ? 45.97004 14.06280 11.26921 1.000 56.54923 115 GLY B O 1
ATOM 3418 N N . ALA B 1 136 ? 45.95001 13.06120 13.28592 1.000 55.36440 116 ALA B N 1
ATOM 3419 C CA . ALA B 1 136 ? 44.60069 12.53612 13.14917 1.000 54.16561 116 ALA B CA 1
ATOM 3420 C C . ALA B 1 136 ? 43.53916 13.61897 13.34175 1.000 53.87055 116 ALA B C 1
ATOM 3421 O O . ALA B 1 136 ? 43.75702 14.63035 14.02096 1.000 54.61868 116 ALA B O 1
ATOM 3423 N N . THR B 1 137 ? 42.38042 13.39846 12.71888 1.000 53.23014 117 THR B N 1
ATOM 3424 C CA . THR B 1 137 ? 41.25024 14.31213 12.80330 1.000 53.23683 117 THR B CA 1
ATOM 3425 C C . THR B 1 137 ? 39.98672 13.54452 13.15917 1.000 52.15637 117 THR B C 1
ATOM 3426 O O . THR B 1 137 ? 39.84083 12.36452 12.83239 1.000 51.88774 117 THR B O 1
ATOM 3433 N N . LEU B 1 138 ? 39.09289 14.22924 13.86398 1.000 54.51139 118 LEU B N 1
ATOM 3434 C CA . LEU B 1 138 ? 37.77723 13.73473 14.22714 1.000 53.55918 118 LEU B CA 1
ATOM 3435 C C . LEU B 1 138 ? 36.70904 14.55065 13.52544 1.000 55.98632 118 LEU B C 1
ATOM 3436 O O . LEU B 1 138 ? 36.85826 15.76057 13.32189 1.000 56.43686 118 LEU B O 1
ATOM 3441 N N . THR B 1 139 ? 35.63222 13.87982 13.15539 1.000 55.27480 119 THR B N 1
ATOM 3442 C CA . THR B 1 139 ? 34.39640 14.55035 12.77705 1.000 56.83410 119 THR B CA 1
ATOM 3443 C C . THR B 1 139 ? 33.29382 14.06253 13.70714 1.000 56.71186 119 THR B C 1
ATOM 3444 O O . THR B 1 139 ? 32.85877 12.90961 13.59741 1.000 57.71126 119 THR B O 1
ATOM 3451 N N . LEU B 1 140 ? 32.85482 14.92900 14.62744 1.000 57.31556 120 LEU B N 1
ATOM 3452 C CA . LEU B 1 140 ? 31.76987 14.59990 15.54699 1.000 57.60304 120 LEU B CA 1
ATOM 3453 C C . LEU B 1 140 ? 30.43717 15.07392 14.97726 1.000 58.40844 120 LEU B C 1
ATOM 3454 O O . LEU B 1 140 ? 30.30395 16.22985 14.56466 1.000 59.07170 120 LEU B O 1
ATOM 3459 N N . ARG B 1 141 ? 29.44758 14.18970 14.98115 1.000 57.55951 121 ARG B N 1
ATOM 3460 C CA . ARG B 1 141 ? 28.07861 14.52869 14.60755 1.000 57.69421 121 ARG B CA 1
ATOM 3461 C C . ARG B 1 141 ? 27.22134 14.40852 15.85338 1.000 55.62444 121 ARG B C 1
ATOM 3462 O O . ARG B 1 141 ? 27.22575 13.35843 16.50269 1.000 57.85101 121 ARG B O 1
ATOM 3470 N N . LEU B 1 142 ? 26.53190 15.49103 16.20981 1.000 55.22795 122 LEU B N 1
ATOM 3471 C CA . LEU B 1 142 ? 25.61329 15.49861 17.34228 1.000 54.36134 122 LEU B CA 1
ATOM 3472 C C . LEU B 1 142 ? 24.25498 15.01669 16.85366 1.000 59.29620 122 LEU B C 1
ATOM 3473 O O . LEU B 1 142 ? 23.60507 15.68508 16.04650 1.000 59.38407 122 LEU B O 1
ATOM 3478 N N . GLU B 1 143 ? 23.82023 13.86241 17.34203 1.000 61.56170 123 GLU B N 1
ATOM 3479 C CA . GLU B 1 143 ? 22.63713 13.22506 16.79362 1.000 67.12580 123 GLU B CA 1
ATOM 3480 C C . GLU B 1 143 ? 21.75932 12.72374 17.92786 1.000 69.91313 123 GLU B C 1
ATOM 3481 O O . GLU B 1 143 ? 22.24980 12.39315 19.01008 1.000 67.09118 123 GLU B O 1
ATOM 3487 N N . ASP B 1 144 ? 20.45293 12.68443 17.67910 1.000 74.16327 124 ASP B N 1
ATOM 3488 C CA . ASP B 1 144 ? 19.57156 12.01886 18.62461 1.000 81.19852 124 ASP B CA 1
ATOM 3489 C C . ASP B 1 144 ? 19.76796 10.50719 18.52980 1.000 77.33428 124 ASP B C 1
ATOM 3490 O O . ASP B 1 144 ? 20.49874 9.99983 17.67089 1.000 76.65525 124 ASP B O 1
ATOM 3495 N N . GLU B 1 145 ? 19.10937 9.77985 19.43262 1.000 77.30694 125 GLU B N 1
ATOM 3496 C CA . GLU B 1 145 ? 19.33764 8.34100 19.49970 1.000 76.98826 125 GLU B CA 1
ATOM 3497 C C . GLU B 1 145 ? 19.00594 7.66391 18.17565 1.000 74.31259 125 GLU B C 1
ATOM 3498 O O . GLU B 1 145 ? 19.75883 6.80087 17.70938 1.000 73.58509 125 GLU B O 1
ATOM 3504 N N . ALA B 1 146 ? 17.91552 8.07795 17.52490 1.000 76.90020 126 ALA B N 1
ATOM 3505 C CA . ALA B 1 146 ? 17.46581 7.37681 16.32422 1.000 77.38294 126 ALA B CA 1
ATOM 3506 C C . ALA B 1 146 ? 18.41843 7.60473 15.15188 1.000 77.28003 126 ALA B C 1
ATOM 3507 O O . ALA B 1 146 ? 18.87267 6.64724 14.51363 1.000 76.34825 126 ALA B O 1
ATOM 3509 N N . HIS B 1 147 ? 18.73547 8.86562 14.84853 1.000 76.22726 127 HIS B N 1
ATOM 3510 C CA . HIS B 1 147 ? 19.64510 9.13235 13.73812 1.000 75.48864 127 HIS B CA 1
ATOM 3511 C C . HIS B 1 147 ? 21.02065 8.53799 14.00601 1.000 71.25804 127 HIS B C 1
ATOM 3512 O O . HIS B 1 147 ? 21.69790 8.06819 13.08200 1.000 69.31876 127 HIS B O 1
ATOM 3519 N N . THR B 1 148 ? 21.46170 8.57657 15.26284 1.000 68.43863 128 THR B N 1
ATOM 3520 C CA . THR B 1 148 ? 22.74670 7.99083 15.61627 1.000 65.86193 128 THR B CA 1
ATOM 3521 C C . THR B 1 148 ? 22.83231 6.53237 15.16920 1.000 68.58948 128 THR B C 1
ATOM 3522 O O . THR B 1 148 ? 23.78049 6.13601 14.48019 1.000 68.17301 128 THR B O 1
ATOM 3529 N N . LEU B 1 149 ? 21.83772 5.71632 15.53650 1.000 68.89592 129 LEU B N 1
ATOM 3530 C CA . LEU B 1 149 ? 21.88731 4.30542 15.15848 1.000 68.74818 129 LEU B CA 1
ATOM 3531 C C . LEU B 1 149 ? 21.80420 4.12043 13.64606 1.000 72.71883 129 LEU B C 1
ATOM 3532 O O . LEU B 1 149 ? 22.48434 3.24906 13.08880 1.000 74.61688 129 LEU B O 1
ATOM 3537 N N . SER B 1 150 ? 20.97337 4.91171 12.95834 1.000 71.64244 130 SER B N 1
ATOM 3538 C CA . SER B 1 150 ? 20.91770 4.79705 11.50189 1.000 73.12107 130 SER B CA 1
ATOM 3539 C C . SER B 1 150 ? 22.25838 5.16168 10.87247 1.000 65.15225 130 SER B C 1
ATOM 3540 O O . SER B 1 150 ? 22.73241 4.46389 9.97095 1.000 64.24395 130 SER B O 1
ATOM 3543 N N . LEU B 1 151 ? 22.89577 6.24026 11.33978 1.000 64.18862 131 LEU B N 1
ATOM 3544 C CA . LEU B 1 151 ? 24.22171 6.57188 10.82389 1.000 61.98173 131 LEU B CA 1
ATOM 3545 C C . LEU B 1 151 ? 25.18169 5.39824 10.99424 1.000 63.37922 131 LEU B C 1
ATOM 3546 O O . LEU B 1 151 ? 25.92444 5.05814 10.06653 1.000 63.24096 131 LEU B O 1
ATOM 3551 N N . LEU B 1 152 ? 25.18758 4.76583 12.17539 1.000 64.60827 132 LEU B N 1
ATOM 3552 C CA . LEU B 1 152 ? 26.00049 3.56396 12.34862 1.000 64.84585 132 LEU B CA 1
ATOM 3553 C C . LEU B 1 152 ? 25.61195 2.48792 11.34672 1.000 67.84067 132 LEU B C 1
ATOM 3554 O O . LEU B 1 152 ? 26.44766 2.03790 10.55323 1.000 66.73816 132 LEU B O 1
ATOM 3559 N N . ARG B 1 153 ? 24.32321 2.10999 11.33449 1.000 68.21300 133 ARG B N 1
ATOM 3560 C CA . ARG B 1 153 ? 23.84634 1.01649 10.48843 1.000 70.55483 133 ARG B CA 1
ATOM 3561 C C . ARG B 1 153 ? 24.32392 1.19135 9.05806 1.000 68.36411 133 ARG B C 1
ATOM 3562 O O . ARG B 1 153 ? 24.89278 0.27192 8.46187 1.000 68.56453 133 ARG B O 1
ATOM 3570 N N . ARG B 1 154 ? 24.15209 2.39192 8.51326 1.000 72.57850 134 ARG B N 1
ATOM 3571 C CA . ARG B 1 154 ? 24.42168 2.64726 7.10911 1.000 76.04847 134 ARG B CA 1
ATOM 3572 C C . ARG B 1 154 ? 25.90543 2.81431 6.81558 1.000 73.87329 134 ARG B C 1
ATOM 3573 O O . ARG B 1 154 ? 26.29243 2.76338 5.64222 1.000 73.16886 134 ARG B O 1
ATOM 3581 N N . GLY B 1 155 ? 26.74194 2.93276 7.84774 1.000 69.78976 135 GLY B N 1
ATOM 3582 C CA . GLY B 1 155 ? 28.16970 3.10306 7.68030 1.000 66.50379 135 GLY B CA 1
ATOM 3583 C C . GLY B 1 155 ? 28.63337 4.53770 7.58958 1.000 63.34942 135 GLY B C 1
ATOM 3584 O O . GLY B 1 155 ? 29.80543 4.77193 7.26990 1.000 62.78806 135 GLY B O 1
ATOM 3585 N N . ASP B 1 156 ? 27.74947 5.50604 7.84750 1.000 63.03416 136 ASP B N 1
ATOM 3586 C CA . ASP B 1 156 ? 28.10959 6.91612 7.75648 1.000 62.76734 136 ASP B CA 1
ATOM 3587 C C . ASP B 1 156 ? 28.97427 7.38934 8.91985 1.000 59.87750 136 ASP B C 1
ATOM 3588 O O . ASP B 1 156 ? 29.61726 8.43814 8.80626 1.000 58.76329 136 ASP B O 1
ATOM 3593 N N . VAL B 1 157 ? 28.99688 6.66293 10.03480 1.000 60.88137 137 VAL B N 1
ATOM 3594 C CA . VAL B 1 157 ? 29.97520 6.89248 11.09105 1.000 59.21339 137 VAL B CA 1
ATOM 3595 C C . VAL B 1 157 ? 30.59632 5.55037 11.44701 1.000 60.41120 137 VAL B C 1
ATOM 3596 O O . VAL B 1 157 ? 29.95510 4.49937 11.33052 1.000 62.52434 137 VAL B O 1
ATOM 3606 N N . LEU B 1 158 ? 31.85631 5.58427 11.88460 1.000 56.83961 138 LEU B N 1
ATOM 3607 C CA . LEU B 1 158 ? 32.53000 4.34255 12.24320 1.000 56.01412 138 LEU B CA 1
ATOM 3608 C C . LEU B 1 158 ? 32.31454 3.96336 13.69941 1.000 55.09678 138 LEU B C 1
ATOM 3609 O O . LEU B 1 158 ? 32.47675 2.78837 14.05139 1.000 55.67685 138 LEU B O 1
ATOM 3614 N N . GLY B 1 159 ? 31.90237 4.91865 14.53138 1.000 54.65754 139 GLY B N 1
ATOM 3615 C CA . GLY B 1 159 ? 31.62545 4.65654 15.93222 1.000 55.74329 139 GLY B CA 1
ATOM 3616 C C . GLY B 1 159 ? 30.51687 5.55798 16.42719 1.000 55.32766 139 GLY B C 1
ATOM 3617 O O . GLY B 1 159 ? 30.17428 6.56658 15.79747 1.000 54.98028 139 GLY B O 1
ATOM 3618 N N . ALA B 1 160 ? 29.95060 5.18762 17.56993 1.000 56.69796 140 ALA B N 1
ATOM 3619 C CA . ALA B 1 160 ? 28.84239 5.97698 18.07965 1.000 56.90100 140 ALA B CA 1
ATOM 3620 C C . ALA B 1 160 ? 28.66055 5.71069 19.56306 1.000 57.70587 140 ALA B C 1
ATOM 3621 O O . ALA B 1 160 ? 28.80238 4.57496 20.01870 1.000 57.67176 140 ALA B O 1
ATOM 3623 N N . VAL B 1 161 ? 28.38038 6.77829 20.30415 1.000 58.77921 141 VAL B N 1
ATOM 3624 C CA . VAL B 1 161 ? 27.90609 6.69242 21.67835 1.000 61.71306 141 VAL B CA 1
ATOM 3625 C C . VAL B 1 161 ? 26.39161 6.54848 21.63904 1.000 64.28583 141 VAL B C 1
ATOM 3626 O O . VAL B 1 161 ? 25.71075 7.30672 20.93749 1.000 63.84413 141 VAL B O 1
ATOM 3636 N N . THR B 1 162 ? 25.86044 5.57784 22.38228 1.000 66.53682 142 THR B N 1
ATOM 3637 C CA . THR B 1 162 ? 24.45690 5.21898 22.24046 1.000 69.32451 142 THR B CA 1
ATOM 3638 C C . THR B 1 162 ? 23.90494 4.63055 23.53219 1.000 70.63615 142 THR B C 1
ATOM 3639 O O . THR B 1 162 ? 24.63084 4.02269 24.32374 1.000 70.91800 142 THR B O 1
ATOM 3646 N N . ARG B 1 163 ? 22.59936 4.81283 23.72779 1.000 67.53756 143 ARG B N 1
ATOM 3647 C CA . ARG B 1 163 ? 21.88768 4.10019 24.77510 1.000 70.99052 143 ARG B CA 1
ATOM 3648 C C . ARG B 1 163 ? 21.55933 2.67102 24.36676 1.000 69.27614 143 ARG B C 1
ATOM 3649 O O . ARG B 1 163 ? 21.16576 1.87254 25.21904 1.000 68.41126 143 ARG B O 1
ATOM 3657 N N . GLU B 1 164 ? 21.73089 2.32978 23.09349 1.000 72.08138 144 GLU B N 1
ATOM 3658 C CA . GLU B 1 164 ? 21.32343 1.03101 22.57660 1.000 79.50487 144 GLU B CA 1
ATOM 3659 C C . GLU B 1 164 ? 22.36886 -0.01845 22.93609 1.000 81.37395 144 GLU B C 1
ATOM 3660 O O . GLU B 1 164 ? 23.53892 0.11151 22.56222 1.000 79.45701 144 GLU B O 1
ATOM 3666 N N . ALA B 1 165 ? 21.94214 -1.07127 23.63848 1.000 83.13717 145 ALA B N 1
ATOM 3667 C CA . ALA B 1 165 ? 22.86387 -2.10499 24.09417 1.000 82.03179 145 ALA B CA 1
ATOM 3668 C C . ALA B 1 165 ? 23.08706 -3.22040 23.07742 1.000 84.79368 145 ALA B C 1
ATOM 3669 O O . ALA B 1 165 ? 24.13932 -3.86914 23.11235 1.000 81.77384 145 ALA B O 1
ATOM 3671 N N . ASN B 1 166 ? 22.12210 -3.48863 22.18946 1.000 83.82369 146 ASN B N 1
ATOM 3672 C CA . ASN B 1 166 ? 22.34268 -4.58440 21.24982 1.000 89.43991 146 ASN B CA 1
ATOM 3673 C C . ASN B 1 166 ? 23.15199 -4.10891 20.04382 1.000 83.00036 146 ASN B C 1
ATOM 3674 O O . ASN B 1 166 ? 22.91074 -3.01403 19.52743 1.000 82.02261 146 ASN B O 1
ATOM 3679 N N . PRO B 1 167 ? 24.11826 -4.90981 19.58491 1.000 85.15418 147 PRO B N 1
ATOM 3680 C CA . PRO B 1 167 ? 25.03088 -4.44693 18.52548 1.000 83.01494 147 PRO B CA 1
ATOM 3681 C C . PRO B 1 167 ? 24.31496 -4.31858 17.18947 1.000 84.99943 147 PRO B C 1
ATOM 3682 O O . PRO B 1 167 ? 23.58441 -5.21769 16.76913 1.000 90.97908 147 PRO B O 1
ATOM 3686 N N . VAL B 1 168 ? 24.53661 -3.19093 16.51611 1.000 81.62511 148 VAL B N 1
ATOM 3687 C CA . VAL B 1 168 ? 23.99620 -3.01711 15.17468 1.000 78.79023 148 VAL B CA 1
ATOM 3688 C C . VAL B 1 168 ? 24.81016 -3.84306 14.18246 1.000 71.92895 148 VAL B C 1
ATOM 3689 O O . VAL B 1 168 ? 26.01898 -4.06061 14.35876 1.000 72.29065 148 VAL B O 1
ATOM 3699 N N . ALA B 1 169 ? 24.15092 -4.28515 13.11137 1.000 70.83809 149 ALA B N 1
ATOM 3700 C CA . ALA B 1 169 ? 24.82851 -5.08228 12.09602 1.000 65.45704 149 ALA B CA 1
ATOM 3701 C C . ALA B 1 169 ? 26.14687 -4.42985 11.70780 1.000 67.23475 149 ALA B C 1
ATOM 3702 O O . ALA B 1 169 ? 26.21026 -3.22382 11.45458 1.000 64.66708 149 ALA B O 1
ATOM 3704 N N . GLY B 1 170 ? 27.20326 -5.23640 11.69557 1.000 68.02723 150 GLY B N 1
ATOM 3705 C CA . GLY B 1 170 ? 28.53773 -4.80965 11.34162 1.000 67.22174 150 GLY B CA 1
ATOM 3706 C C . GLY B 1 170 ? 29.35348 -4.23315 12.47751 1.000 69.94055 150 GLY B C 1
ATOM 3707 O O . GLY B 1 170 ? 30.53203 -3.91087 12.26766 1.000 68.44579 150 GLY B O 1
ATOM 3708 N N . CYS B 1 171 ? 28.78215 -4.10695 13.67658 1.000 72.03020 151 CYS B N 1
ATOM 3709 C CA . CYS B 1 171 ? 29.44856 -3.41933 14.77346 1.000 74.50083 151 CYS B CA 1
ATOM 3710 C C . CYS B 1 171 ? 29.50493 -4.28757 16.02414 1.000 78.21913 151 CYS B C 1
ATOM 3711 O O . CYS B 1 171 ? 28.71003 -5.21024 16.21098 1.000 80.66263 151 CYS B O 1
ATOM 3714 N N . GLU B 1 172 ? 30.45628 -3.95579 16.88919 1.000 78.57196 152 GLU B N 1
ATOM 3715 C CA . GLU B 1 172 ? 30.58899 -4.55254 18.20403 1.000 82.26861 152 GLU B CA 1
ATOM 3716 C C . GLU B 1 172 ? 30.36361 -3.48105 19.26416 1.000 77.91601 152 GLU B C 1
ATOM 3717 O O . GLU B 1 172 ? 30.64090 -2.29437 19.04375 1.000 74.66148 152 GLU B O 1
ATOM 3723 N N . VAL B 1 173 ? 29.89999 -3.91768 20.43302 1.000 79.73877 153 VAL B N 1
ATOM 3724 C CA . VAL B 1 173 ? 29.46033 -3.01990 21.49108 1.000 79.85161 153 VAL B CA 1
ATOM 3725 C C . VAL B 1 173 ? 30.32972 -3.19405 22.72376 1.000 78.13052 153 VAL B C 1
ATOM 3726 O O . VAL B 1 173 ? 30.79210 -4.29179 23.04886 1.000 78.36062 153 VAL B O 1
ATOM 3736 N N . VAL B 1 174 ? 30.52432 -2.08562 23.42408 1.000 77.40112 154 VAL B N 1
ATOM 3737 C CA . VAL B 1 174 ? 31.23519 -2.05140 24.69071 1.000 80.67219 154 VAL B CA 1
ATOM 3738 C C . VAL B 1 174 ? 30.44452 -1.14922 25.62145 1.000 79.65916 154 VAL B C 1
ATOM 3739 O O . VAL B 1 174 ? 30.01174 -0.06371 25.21919 1.000 77.01894 154 VAL B O 1
ATOM 3749 N N . GLU B 1 175 ? 30.24387 -1.59634 26.85395 1.000 83.29574 155 GLU B N 1
ATOM 3750 C CA . GLU B 1 175 ? 29.58604 -0.76626 27.84957 1.000 84.50504 155 GLU B CA 1
ATOM 3751 C C . GLU B 1 175 ? 30.58104 0.26095 28.37036 1.000 76.31903 155 GLU B C 1
ATOM 3752 O O . GLU B 1 175 ? 31.70922 -0.08838 28.73140 1.000 76.35464 155 GLU B O 1
ATOM 3758 N N . LEU B 1 176 ? 30.16597 1.52944 28.38927 1.000 70.11872 156 LEU B N 1
ATOM 3759 C CA . LEU B 1 176 ? 31.01357 2.63023 28.82287 1.000 66.00250 156 LEU B CA 1
ATOM 3760 C C . LEU B 1 176 ? 30.79569 3.03357 30.27219 1.000 69.79066 156 LEU B C 1
ATOM 3761 O O . LEU B 1 176 ? 31.69976 3.61932 30.87603 1.000 68.98380 156 LEU B O 1
ATOM 3766 N N . GLY B 1 177 ? 29.62340 2.76057 30.83326 1.000 74.57265 157 GLY B N 1
ATOM 3767 C CA . GLY B 1 177 ? 29.23101 3.25195 32.13347 1.000 77.98334 157 GLY B CA 1
ATOM 3768 C C . GLY B 1 177 ? 27.88568 3.93769 32.06519 1.000 79.78807 157 GLY B C 1
ATOM 3769 O O . GLY B 1 177 ? 27.19122 3.91172 31.04257 1.000 79.11470 157 GLY B O 1
ATOM 3770 N N . THR B 1 178 ? 27.51063 4.57168 33.17125 1.000 79.92103 158 THR B N 1
ATOM 3771 C CA . THR B 1 178 ? 26.15972 5.07515 33.36347 1.000 80.86150 158 THR B CA 1
ATOM 3772 C C . THR B 1 178 ? 26.18110 6.59296 33.49715 1.000 74.48601 158 THR B C 1
ATOM 3773 O O . THR B 1 178 ? 27.01271 7.14995 34.22148 1.000 75.51501 158 THR B O 1
ATOM 3780 N N . MET B 1 179 ? 25.26454 7.25351 32.80009 1.000 72.18808 159 MET B N 1
ATOM 3781 C CA . MET B 1 179 ? 25.07826 8.69145 32.90201 1.000 67.40309 159 MET B CA 1
ATOM 3782 C C . MET B 1 179 ? 23.91041 8.97847 33.83618 1.000 67.05990 159 MET B C 1
ATOM 3783 O O . MET B 1 179 ? 22.82968 8.39592 33.68276 1.000 65.03174 159 MET B O 1
ATOM 3788 N N . ARG B 1 180 ? 24.13587 9.85663 34.81232 1.000 67.75713 160 ARG B N 1
ATOM 3789 C CA . ARG B 1 180 ? 23.12530 10.21661 35.79842 1.000 70.90402 160 ARG B CA 1
ATOM 3790 C C . ARG B 1 180 ? 22.65235 11.64736 35.57759 1.000 69.49914 160 ARG B C 1
ATOM 3791 O O . ARG B 1 180 ? 23.46865 12.57503 35.51811 1.000 68.04242 160 ARG B O 1
ATOM 3799 N N . HIS B 1 181 ? 21.33460 11.82533 35.49775 1.000 70.25451 161 HIS B N 1
ATOM 3800 C CA . HIS B 1 181 ? 20.71618 13.13958 35.41055 1.000 68.93680 161 HIS B CA 1
ATOM 3801 C C . HIS B 1 181 ? 20.01834 13.49082 36.71726 1.000 71.66062 161 HIS B C 1
ATOM 3802 O O . HIS B 1 181 ? 19.41454 12.62981 37.36606 1.000 74.89715 161 HIS B O 1
ATOM 3809 N N . LEU B 1 182 ? 20.10349 14.76230 37.09437 1.000 70.26316 162 LEU B N 1
ATOM 3810 C CA . LEU B 1 182 ? 19.45063 15.28999 38.28061 1.000 69.40614 162 LEU B CA 1
ATOM 3811 C C . LEU B 1 182 ? 18.42532 16.34526 37.88855 1.000 67.81460 162 LEU B C 1
ATOM 3812 O O . LEU B 1 182 ? 18.60276 17.07352 36.90216 1.000 67.43661 162 LEU B O 1
ATOM 3817 N N . ALA B 1 183 ? 17.33709 16.39808 38.66175 1.000 69.26985 163 ALA B N 1
ATOM 3818 C CA . ALA B 1 183 ? 16.31192 17.42559 38.52082 1.000 65.41922 163 ALA B CA 1
ATOM 3819 C C . ALA B 1 183 ? 16.70904 18.59593 39.41048 1.000 68.77340 163 ALA B C 1
ATOM 3820 O O . ALA B 1 183 ? 16.69429 18.48057 40.64048 1.000 67.81147 163 ALA B O 1
ATOM 3822 N N . ILE B 1 184 ? 17.07114 19.72532 38.79973 1.000 68.48428 164 ILE B N 1
ATOM 3823 C CA . ILE B 1 184 ? 17.61539 20.84494 39.55631 1.000 71.37750 164 ILE B CA 1
ATOM 3824 C C . ILE B 1 184 ? 16.85511 22.11792 39.21118 1.000 76.01471 164 ILE B C 1
ATOM 3825 O O . ILE B 1 184 ? 16.19978 22.22046 38.17157 1.000 73.34374 164 ILE B O 1
ATOM 3835 N N . ALA B 1 185 ? 16.93506 23.08272 40.12719 1.000 63.90877 165 ALA B N 1
ATOM 3836 C CA . ALA B 1 185 ? 16.35773 24.41193 39.95761 1.000 66.35244 165 ALA B CA 1
ATOM 3837 C C . ALA B 1 185 ? 17.04896 25.36750 40.92461 1.000 66.42518 165 ALA B C 1
ATOM 3838 O O . ALA B 1 185 ? 17.74352 24.95019 41.85242 1.000 68.53976 165 ALA B O 1
ATOM 3840 N N . THR B 1 186 ? 16.86171 26.66241 40.68915 1.000 67.88992 166 THR B N 1
ATOM 3841 C CA . THR B 1 186 ? 17.33911 27.64508 41.64630 1.000 68.58007 166 THR B CA 1
ATOM 3842 C C . THR B 1 186 ? 16.45884 27.60051 42.89027 1.000 71.37195 166 THR B C 1
ATOM 3843 O O . THR B 1 186 ? 15.26900 27.28250 42.80679 1.000 73.03460 166 THR B O 1
ATOM 3850 N N . PRO B 1 187 ? 17.01931 27.89260 44.06060 1.000 73.12081 167 PRO B N 1
ATOM 3851 C CA . PRO B 1 187 ? 16.17029 27.94715 45.25875 1.000 76.85244 167 PRO B CA 1
ATOM 3852 C C . PRO B 1 187 ? 14.96025 28.84246 45.05941 1.000 77.75870 167 PRO B C 1
ATOM 3853 O O . PRO B 1 187 ? 13.84597 28.47508 45.45534 1.000 80.22965 167 PRO B O 1
ATOM 3857 N N . SER B 1 188 ? 15.15610 30.00859 44.43132 1.000 78.02078 168 SER B N 1
ATOM 3858 C CA . SER B 1 188 ? 14.06087 30.95657 44.23712 1.000 78.23041 168 SER B CA 1
ATOM 3859 C C . SER B 1 188 ? 12.96430 30.37254 43.35580 1.000 75.53249 168 SER B C 1
ATOM 3860 O O . SER B 1 188 ? 11.77080 30.55499 43.63170 1.000 76.37606 168 SER B O 1
ATOM 3863 N N . LEU B 1 189 ? 13.34849 29.67345 42.28605 1.000 68.39165 169 LEU B N 1
ATOM 3864 C CA . LEU B 1 189 ? 12.35536 29.08646 41.39338 1.000 66.99560 169 LEU B CA 1
ATOM 3865 C C . LEU B 1 189 ? 11.52479 28.03500 42.11765 1.000 71.90824 169 LEU B C 1
ATOM 3866 O O . LEU B 1 189 ? 10.29254 28.02022 42.01246 1.000 72.39471 169 LEU B O 1
ATOM 3871 N N . ARG B 1 190 ? 12.18522 27.12513 42.84087 1.000 75.76952 170 ARG B N 1
ATOM 3872 C CA . ARG B 1 190 ? 11.44809 26.14299 43.63150 1.000 81.66955 170 ARG B CA 1
ATOM 3873 C C . ARG B 1 190 ? 10.47417 26.82662 44.58130 1.000 85.07714 170 ARG B C 1
ATOM 3874 O O . ARG B 1 190 ? 9.27906 26.51552 44.58962 1.000 87.96220 170 ARG B O 1
ATOM 3882 N N . ASP B 1 191 ? 10.96944 27.77299 45.38644 1.000 83.95454 171 ASP B N 1
ATOM 3883 C CA . ASP B 1 191 ? 10.10244 28.48721 46.32409 1.000 85.26880 171 ASP B CA 1
ATOM 3884 C C . ASP B 1 191 ? 8.97504 29.21352 45.59793 1.000 82.96950 171 ASP B C 1
ATOM 3885 O O . ASP B 1 191 ? 7.88366 29.37708 46.15041 1.000 86.66797 171 ASP B O 1
ATOM 3890 N N . ALA B 1 192 ? 9.21988 29.66415 44.36394 1.000 78.82636 172 ALA B N 1
ATOM 3891 C CA . ALA B 1 192 ? 8.18276 30.37302 43.62116 1.000 78.95448 172 ALA B CA 1
ATOM 3892 C C . ALA B 1 192 ? 6.99815 29.47006 43.29952 1.000 80.43157 172 ALA B C 1
ATOM 3893 O O . ALA B 1 192 ? 5.87139 29.96102 43.14677 1.000 82.40660 172 ALA B O 1
ATOM 3895 N N . TYR B 1 193 ? 7.22727 28.15836 43.19305 1.000 83.88653 173 TYR B N 1
ATOM 3896 C CA . TYR B 1 193 ? 6.17772 27.19847 42.87260 1.000 85.81622 173 TYR B CA 1
ATOM 3897 C C . TYR B 1 193 ? 5.86430 26.25064 44.02685 1.000 96.42865 173 TYR B C 1
ATOM 3898 O O . TYR B 1 193 ? 5.21367 25.22172 43.81695 1.000 97.63926 173 TYR B O 1
ATOM 3907 N N . MET B 1 194 ? 6.30693 26.57219 45.24104 1.000 97.03061 174 MET B N 1
ATOM 3908 C CA . MET B 1 194 ? 5.80255 25.89282 46.42721 1.000 107.29228 174 MET B CA 1
ATOM 3909 C C . MET B 1 194 ? 4.48916 26.53132 46.85559 1.000 106.97881 174 MET B C 1
ATOM 3910 O O . MET B 1 194 ? 4.41496 27.75182 47.01927 1.000 107.89049 174 MET B O 1
ATOM 3915 N N . VAL B 1 195 ? 3.44951 25.71537 47.02340 1.000 115.92550 175 VAL B N 1
ATOM 3916 C CA . VAL B 1 195 ? 2.14873 26.19277 47.49122 1.000 122.33015 175 VAL B CA 1
ATOM 3917 C C . VAL B 1 195 ? 1.57227 25.14940 48.44192 1.000 128.08944 175 VAL B C 1
ATOM 3918 O O . VAL B 1 195 ? 1.26825 24.02575 48.02667 1.000 128.66729 175 VAL B O 1
ATOM 3928 N N . ASP B 1 196 ? 1.39757 25.52411 49.70611 1.000 131.80050 176 ASP B N 1
ATOM 3929 C CA . ASP B 1 196 ? 0.91052 24.60737 50.73482 1.000 134.60538 176 ASP B CA 1
ATOM 3930 C C . ASP B 1 196 ? 1.89845 23.47349 50.97162 1.000 131.24840 176 ASP B C 1
ATOM 3931 O O . ASP B 1 196 ? 1.50960 22.36332 51.34175 1.000 135.76101 176 ASP B O 1
ATOM 3936 N N . GLY B 1 197 ? 3.18383 23.75087 50.76019 1.000 121.33692 177 GLY B N 1
ATOM 3937 C CA . GLY B 1 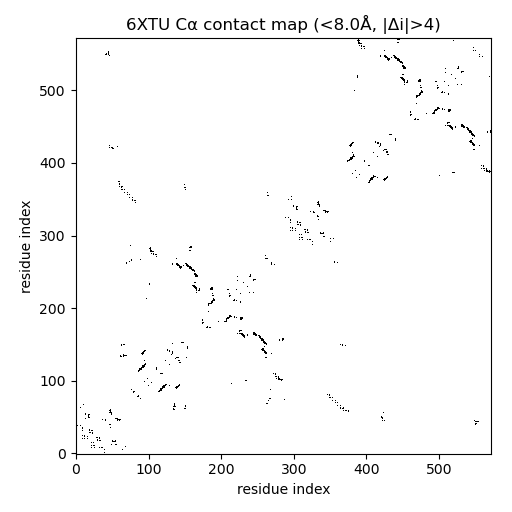197 ? 4.21461 22.76845 51.00208 1.000 117.25483 177 GLY B CA 1
ATOM 3938 C C . GLY B 1 197 ? 4.40405 21.76250 49.89480 1.000 110.93224 177 GLY B C 1
ATOM 3939 O O . GLY B 1 197 ? 5.20177 20.83231 50.05737 1.000 108.76827 177 GLY B O 1
ATOM 3940 N N . LYS B 1 198 ? 3.71394 21.92565 48.76759 1.000 112.97526 178 LYS B N 1
ATOM 3941 C CA . LYS B 1 198 ? 3.77463 20.97357 47.66884 1.000 110.51409 178 LYS B CA 1
ATOM 3942 C C . LYS B 1 198 ? 4.16317 21.70990 46.39801 1.000 108.96357 178 LYS B C 1
ATOM 3943 O O . LYS B 1 198 ? 3.60867 22.77029 46.09068 1.000 109.32931 178 LYS B O 1
ATOM 3949 N N . LEU B 1 199 ? 5.11096 21.13938 45.66370 1.000 100.07683 179 LEU B N 1
ATOM 3950 C CA . LEU B 1 199 ? 5.64956 21.77582 44.46996 1.000 93.68899 179 LEU B CA 1
ATOM 3951 C C . LEU B 1 199 ? 4.72939 21.53207 43.27959 1.000 92.14408 179 LEU B C 1
ATOM 3952 O O . LEU B 1 199 ? 4.36845 20.38860 42.98966 1.000 92.63286 179 LEU B O 1
ATOM 3957 N N . ASP B 1 200 ? 4.36799 22.60127 42.57084 1.000 90.83861 180 ASP B N 1
ATOM 3958 C CA . ASP B 1 200 ? 3.49692 22.47740 41.39934 1.000 95.41654 180 ASP B CA 1
ATOM 3959 C C . ASP B 1 200 ? 4.37823 22.21745 40.17785 1.000 90.52533 180 ASP B C 1
ATOM 3960 O O . ASP B 1 200 ? 4.73155 23.12165 39.41542 1.000 87.23179 180 ASP B O 1
ATOM 3965 N N . TRP B 1 201 ? 4.73083 20.93838 39.99770 1.000 92.50688 181 TRP B N 1
ATOM 3966 C CA . TRP B 1 201 ? 5.61714 20.54330 38.90541 1.000 88.26603 181 TRP B CA 1
ATOM 3967 C C . TRP B 1 201 ? 5.07277 20.99117 37.55127 1.000 87.59771 181 TRP B C 1
ATOM 3968 O O . TRP B 1 201 ? 5.81073 21.53948 36.72309 1.000 86.04492 181 TRP B O 1
ATOM 3979 N N . ALA B 1 202 ? 3.77841 20.77834 37.30835 1.000 87.13416 182 ALA B N 1
ATOM 3980 C CA . ALA B 1 202 ? 3.22395 21.09073 35.99488 1.000 84.16693 182 ALA B CA 1
ATOM 3981 C C . ALA B 1 202 ? 3.34571 22.57609 35.67186 1.000 80.17924 182 ALA B C 1
ATOM 3982 O O . ALA B 1 202 ? 3.59743 22.94729 34.52010 1.000 77.37827 182 ALA B O 1
ATOM 3984 N N . ALA B 1 203 ? 3.16686 23.44234 36.67229 1.000 82.21274 183 ALA B N 1
ATOM 3985 C CA . ALA B 1 203 ? 3.18581 24.88469 36.44572 1.000 81.83849 183 ALA B CA 1
ATOM 3986 C C . ALA B 1 203 ? 4.59744 25.46079 36.35996 1.000 78.21896 183 ALA B C 1
ATOM 3987 O O . ALA B 1 203 ? 4.75998 26.60214 35.91370 1.000 77.44890 183 ALA B O 1
ATOM 3989 N N . MET B 1 204 ? 5.60770 24.71535 36.79209 1.000 79.15344 184 MET B N 1
ATOM 3990 C CA . MET B 1 204 ? 6.97287 25.22417 36.84931 1.000 76.60075 184 MET B CA 1
ATOM 3991 C C . MET B 1 204 ? 7.59457 25.25732 35.45719 1.000 73.07814 184 MET B C 1
ATOM 3992 O O . MET B 1 204 ? 7.64429 24.22274 34.78075 1.000 73.86206 184 MET B O 1
ATOM 3997 N N . PRO B 1 205 ? 8.09790 26.40689 35.00774 1.000 69.23753 185 PRO B N 1
ATOM 3998 C CA . PRO B 1 205 ? 8.77533 26.45311 33.70753 1.000 63.98653 185 PRO B CA 1
ATOM 3999 C C . PRO B 1 205 ? 9.94652 25.49009 33.67587 1.000 63.17082 185 PRO B C 1
ATOM 4000 O O . PRO B 1 205 ? 10.68391 25.34558 34.65426 1.000 63.15347 185 PRO B O 1
ATOM 4004 N N . VAL B 1 206 ? 10.12889 24.85696 32.52529 1.000 62.81249 186 VAL B N 1
ATOM 4005 C CA . VAL B 1 206 ? 11.13457 23.82455 32.34308 1.000 64.73470 186 VAL B CA 1
ATOM 4006 C C . VAL B 1 206 ? 12.03843 24.20789 31.17800 1.000 61.89676 186 VAL B C 1
ATOM 4007 O O . VAL B 1 206 ? 11.61964 24.89862 30.24390 1.000 62.96614 186 VAL B O 1
ATOM 4017 N N . LEU B 1 207 ? 13.28675 23.74329 31.23519 1.000 62.38045 187 LEU B N 1
ATOM 4018 C CA . LEU B 1 207 ? 14.22546 23.87831 30.13135 1.000 60.01684 187 LEU B CA 1
ATOM 4019 C C . LEU B 1 207 ? 14.17384 22.63427 29.25716 1.000 62.47345 187 LEU B C 1
ATOM 4020 O O . LEU B 1 207 ? 13.98635 21.51590 29.75193 1.000 63.64639 187 LEU B O 1
ATOM 4025 N N . ARG B 1 208 ? 14.30888 22.84162 27.94917 1.000 61.38957 188 ARG B N 1
ATOM 4026 C CA . ARG B 1 208 ? 14.35405 21.75090 26.98890 1.000 61.29467 188 ARG B CA 1
ATOM 4027 C C . ARG B 1 208 ? 15.47600 22.01505 26.00432 1.000 59.33474 188 ARG B C 1
ATOM 4028 O O . ARG B 1 208 ? 15.82015 23.16847 25.72868 1.000 58.88327 188 ARG B O 1
ATOM 4036 N N . PHE B 1 209 ? 16.06384 20.93211 25.49905 1.000 58.34536 189 PHE B N 1
ATOM 4037 C CA . PHE B 1 209 ? 17.15639 21.07394 24.54788 1.000 57.46734 189 PHE B CA 1
ATOM 4038 C C . PHE B 1 209 ? 16.64937 21.34529 23.13571 1.000 61.63600 189 PHE B C 1
ATOM 4039 O O . PHE B 1 209 ? 17.36419 21.95146 22.32650 1.000 60.79541 189 PHE B O 1
ATOM 4047 N N . GLY B 1 210 ? 15.43415 20.91012 22.81912 1.000 65.89252 190 GLY B N 1
ATOM 4048 C CA . GLY B 1 210 ? 14.89087 21.10457 21.49896 1.000 72.03948 190 GLY B CA 1
ATOM 4049 C C . GLY B 1 210 ? 13.38806 20.96422 21.48444 1.000 76.40619 190 GLY B C 1
ATOM 4050 O O . GLY B 1 210 ? 12.75342 20.74062 22.51906 1.000 78.97251 190 GLY B O 1
ATOM 4051 N N . PRO B 1 211 ? 12.78093 21.09695 20.29834 1.000 83.05544 191 PRO B N 1
ATOM 4052 C CA . PRO B 1 211 ? 11.33309 20.92244 20.13994 1.000 84.14975 191 PRO B CA 1
ATOM 4053 C C . PRO B 1 211 ? 10.92275 19.45688 20.11920 1.000 87.59328 191 PRO B C 1
ATOM 4054 O O . PRO B 1 211 ? 10.44219 18.97310 21.14247 1.000 87.76171 191 PRO B O 1
ATOM 4058 N N . ASP B 1 217 ? 5.67591 13.78551 27.48802 1.000 123.12164 197 ASP B N 1
ATOM 4059 C CA . ASP B 1 217 ? 5.59958 14.41811 28.80389 1.000 120.94667 197 ASP B CA 1
ATOM 4060 C C . ASP B 1 217 ? 6.22631 13.52105 29.87481 1.000 123.96578 197 ASP B C 1
ATOM 4061 O O . ASP B 1 217 ? 5.81372 13.52558 31.03595 1.000 126.29126 197 ASP B O 1
ATOM 4066 N N . ARG B 1 218 ? 7.24873 12.77153 29.45863 1.000 121.73468 198 ARG B N 1
ATOM 4067 C CA . ARG B 1 218 ? 7.87826 11.77205 30.31661 1.000 121.52163 198 ARG B CA 1
ATOM 4068 C C . ARG B 1 218 ? 8.43386 12.36578 31.60733 1.000 110.90104 198 ARG B C 1
ATOM 4069 O O . ARG B 1 218 ? 8.44417 11.68803 32.64019 1.000 111.91018 198 ARG B O 1
ATOM 4077 N N . ASP B 1 219 ? 8.89515 13.62145 31.57527 1.000 100.94643 199 ASP B N 1
ATOM 4078 C CA . ASP B 1 219 ? 9.68767 14.18055 32.67103 1.000 92.72813 199 ASP B CA 1
ATOM 4079 C C . ASP B 1 219 ? 8.89880 14.40529 33.95446 1.000 92.40500 199 ASP B C 1
ATOM 4080 O O . ASP B 1 219 ? 9.51401 14.65348 34.99818 1.000 90.24701 199 ASP B O 1
ATOM 4085 N N . LEU B 1 220 ? 7.57084 14.33061 33.91713 1.000 95.34635 200 LEU B N 1
ATOM 4086 C CA . LEU B 1 220 ? 6.78349 14.48162 35.13104 1.000 96.89812 200 LEU B CA 1
ATOM 4087 C C . LEU B 1 220 ? 6.29933 13.14885 35.68322 1.000 105.19665 200 LEU B C 1
ATOM 4088 O O . LEU B 1 220 ? 5.72031 13.11969 36.77425 1.000 107.01562 200 LEU B O 1
ATOM 4093 N N . ASP B 1 221 ? 6.52001 12.05477 34.96026 1.000 107.42046 201 ASP B N 1
ATOM 4094 C CA . ASP B 1 221 ? 6.14490 10.73853 35.45207 1.000 114.95741 201 ASP B CA 1
ATOM 4095 C C . ASP B 1 221 ? 6.68259 10.53548 36.86383 1.000 113.39476 201 ASP B C 1
ATOM 4096 O O . ASP B 1 221 ? 7.85829 10.79485 37.13771 1.000 110.94056 201 ASP B O 1
ATOM 4101 N N . GLY B 1 222 ? 5.81134 10.08385 37.76490 1.000 116.34573 202 GLY B N 1
ATOM 4102 C CA . GLY B 1 222 ? 6.20033 9.95731 39.15470 1.000 117.28706 202 GLY B CA 1
ATOM 4103 C C . GLY B 1 222 ? 6.43883 11.26773 39.87083 1.000 112.53979 202 GLY B C 1
ATOM 4104 O O . GLY B 1 222 ? 6.96900 11.26228 40.98650 1.000 113.47037 202 GLY B O 1
ATOM 4105 N N . ARG B 1 223 ? 6.10744 12.39390 39.24421 1.000 111.82412 203 ARG B N 1
ATOM 4106 C CA . ARG B 1 223 ? 6.07861 13.69284 39.89918 1.000 106.95920 203 ARG B CA 1
ATOM 4107 C C . ARG B 1 223 ? 4.69224 14.30544 39.94424 1.000 111.80993 203 ARG B C 1
ATOM 4108 O O . ARG B 1 223 ? 4.39632 15.06879 40.86518 1.000 113.04336 203 ARG B O 1
ATOM 4116 N N . VAL B 1 224 ? 3.83910 13.98479 38.97813 1.000 110.31876 204 VAL B N 1
ATOM 4117 C CA . VAL B 1 224 ? 2.45246 14.42136 38.94213 1.000 113.03666 204 VAL B CA 1
ATOM 4118 C C . VAL B 1 224 ? 1.60486 13.20117 38.62361 1.000 118.92663 204 VAL B C 1
ATOM 4119 O O . VAL B 1 224 ? 2.03953 12.29209 37.90940 1.000 118.32495 204 VAL B O 1
ATOM 4129 N N . ASP B 1 225 ? 0.39713 13.16839 39.18013 1.000 126.17879 205 ASP B N 1
ATOM 4130 C CA . ASP B 1 225 ? -0.47206 12.02020 38.96550 1.000 134.29893 205 ASP B CA 1
ATOM 4131 C C . ASP B 1 225 ? -1.32191 12.16772 37.71021 1.000 133.90710 205 ASP B C 1
ATOM 4132 O O . ASP B 1 225 ? -0.99973 11.59713 36.66258 1.000 133.96298 205 ASP B O 1
ATOM 4137 N N . GLY B 1 226 ? -2.39988 12.94105 37.80840 1.000 135.34333 206 GLY B N 1
ATOM 4138 C CA . GLY B 1 226 ? -3.41268 12.99491 36.78041 1.000 132.37665 206 GLY B CA 1
ATOM 4139 C C . GLY B 1 226 ? -2.94021 13.61832 35.48366 1.000 125.50375 206 GLY B C 1
ATOM 4140 O O . GLY B 1 226 ? -1.75558 13.92769 35.30689 1.000 119.33540 206 GLY B O 1
ATOM 4141 N N . PRO B 1 227 ? -3.86926 13.80196 34.54093 1.000 115.66629 207 PRO B N 1
ATOM 4142 C CA . PRO B 1 227 ? -3.50981 14.42372 33.25965 1.000 114.99781 207 PRO B CA 1
ATOM 4143 C C . PRO B 1 227 ? -2.91271 15.81268 33.46401 1.000 109.19115 207 PRO B C 1
ATOM 4144 O O . PRO B 1 227 ? -3.38677 16.60477 34.28259 1.000 109.81170 207 PRO B O 1
ATOM 4148 N N . VAL B 1 228 ? -1.87012 16.10750 32.68954 1.000 113.80543 208 VAL B N 1
ATOM 4149 C CA . VAL B 1 228 ? -1.07005 17.32121 32.84385 1.000 113.36409 208 VAL B CA 1
ATOM 4150 C C . VAL B 1 228 ? -1.58117 18.41815 31.92151 1.000 117.54299 208 VAL B C 1
ATOM 4151 O O . VAL B 1 228 ? -1.85880 18.18140 30.74022 1.000 121.15279 208 VAL B O 1
ATOM 4161 N N . GLY B 1 229 ? -1.70239 19.62674 32.46145 1.000 113.52803 209 GLY B N 1
ATOM 4162 C CA . GLY B 1 229 ? -2.07138 20.77964 31.66979 1.000 113.79955 209 GLY B CA 1
ATOM 4163 C C . GLY B 1 229 ? -0.93969 21.21123 30.74784 1.000 106.21709 209 GLY B C 1
ATOM 4164 O O . GLY B 1 229 ? 0.04365 20.50277 30.52833 1.000 103.57337 209 GLY B O 1
ATOM 4165 N N . ARG B 1 230 ? -1.10629 22.40837 30.18043 1.000 112.97053 210 ARG B N 1
ATOM 4166 C CA . ARG B 1 230 ? -0.04249 23.05881 29.41850 1.000 110.33189 210 ARG B CA 1
ATOM 4167 C C . ARG B 1 230 ? 1.21908 23.16373 30.25801 1.000 106.93445 210 ARG B C 1
ATOM 4168 O O . ARG B 1 230 ? 1.15931 23.06601 31.48589 1.000 107.12639 210 ARG B O 1
ATOM 4176 N N . ARG B 1 231 ? 2.36198 23.37562 29.62112 1.000 94.41766 211 ARG B N 1
ATOM 4177 C CA . ARG B 1 231 ? 3.60253 23.55806 30.35358 1.000 85.45542 211 ARG B CA 1
ATOM 4178 C C . ARG B 1 231 ? 4.34993 24.74460 29.76810 1.000 80.45228 211 ARG B C 1
ATOM 4179 O O . ARG B 1 231 ? 4.22963 25.04739 28.57828 1.000 80.31183 211 ARG B O 1
ATOM 4187 N N . ARG B 1 232 ? 5.10757 25.42569 30.62348 1.000 76.23784 212 ARG B N 1
ATOM 4188 C CA . ARG B 1 232 ? 5.88416 26.59031 30.22249 1.000 73.33429 212 ARG B CA 1
ATOM 4189 C C . ARG B 1 232 ? 7.28576 26.11117 29.86670 1.000 69.72656 212 ARG B C 1
ATOM 4190 O O . ARG B 1 232 ? 8.00252 25.58559 30.72660 1.000 68.66256 212 ARG B O 1
ATOM 4198 N N . VAL B 1 233 ? 7.68624 26.30309 28.61497 1.000 69.83381 213 VAL B N 1
ATOM 4199 C CA . VAL B 1 233 ? 8.89261 25.67837 28.09335 1.000 66.55569 213 VAL B CA 1
ATOM 4200 C C . VAL B 1 233 ? 9.77103 26.72757 27.43931 1.000 64.81638 213 VAL B C 1
ATOM 4201 O O . VAL B 1 233 ? 9.29982 27.50765 26.60616 1.000 67.22976 213 VAL B O 1
ATOM 4211 N N . SER B 1 234 ? 11.04225 26.74442 27.81866 1.000 60.23298 214 SER B N 1
ATOM 4212 C CA . SER B 1 234 ? 12.08825 27.41567 27.06487 1.000 55.94430 214 SER B CA 1
ATOM 4213 C C . SER B 1 234 ? 12.97983 26.36534 26.41520 1.000 54.87566 214 SER B C 1
ATOM 4214 O O . SER B 1 234 ? 13.20349 25.28910 26.98737 1.000 55.43946 214 SER B O 1
ATOM 4217 N N . ILE B 1 235 ? 13.47505 26.67751 25.21798 1.000 52.24064 215 ILE B N 1
ATOM 4218 C CA . ILE B 1 235 ? 14.33456 25.78381 24.44945 1.000 52.64351 215 ILE B CA 1
ATOM 4219 C C . ILE B 1 235 ? 15.69856 26.44233 24.27631 1.000 51.33445 215 ILE B C 1
ATOM 4220 O O . ILE B 1 235 ? 15.79578 27.56943 23.76939 1.000 51.36797 215 ILE B O 1
ATOM 4230 N N . VAL B 1 236 ? 16.74674 25.75770 24.71986 1.000 54.22893 216 VAL B N 1
ATOM 4231 C CA . VAL B 1 236 ? 18.10730 26.25331 24.51534 1.000 54.67961 216 VAL B CA 1
ATOM 4232 C C . VAL B 1 236 ? 18.95906 25.12926 23.93392 1.000 56.83910 216 VAL B C 1
ATOM 4233 O O . VAL B 1 236 ? 19.35336 24.20965 24.66590 1.000 57.63714 216 VAL B O 1
ATOM 4243 N N . PRO B 1 237 ? 19.28960 25.17369 22.63936 1.000 55.86664 217 PRO B N 1
ATOM 4244 C CA . PRO B 1 237 ? 19.86709 23.99571 21.97761 1.000 55.96243 217 PRO B CA 1
ATOM 4245 C C . PRO B 1 237 ? 21.37234 23.83486 22.15641 1.000 55.97680 217 PRO B C 1
ATOM 4246 O O . PRO B 1 237 ? 22.05445 23.40359 21.22021 1.000 57.31083 217 PRO B O 1
ATOM 4250 N N . SER B 1 238 ? 21.90889 24.14146 23.33784 1.000 50.84932 218 SER B N 1
ATOM 4251 C CA . SER B 1 238 ? 23.29905 23.81524 23.62574 1.000 49.14331 218 SER B CA 1
ATOM 4252 C C . SER B 1 238 ? 23.37251 23.32557 25.06135 1.000 46.22556 218 SER B C 1
ATOM 4253 O O . SER B 1 238 ? 22.68594 23.85952 25.93585 1.000 47.50156 218 SER B O 1
ATOM 4256 N N . ALA B 1 239 ? 24.19756 22.29895 25.29283 1.000 47.99389 219 ALA B N 1
ATOM 4257 C CA . ALA B 1 239 ? 24.31684 21.71951 26.62839 1.000 46.87923 219 ALA B CA 1
ATOM 4258 C C . ALA B 1 239 ? 24.67117 22.77924 27.65408 1.000 50.59761 219 ALA B C 1
ATOM 4259 O O . ALA B 1 239 ? 24.07408 22.82821 28.73678 1.000 52.31601 219 ALA B O 1
ATOM 4261 N N . GLU B 1 240 ? 25.61459 23.66422 27.31710 1.000 49.86324 220 GLU B N 1
ATOM 4262 C CA . GLU B 1 240 ? 26.07975 24.63905 28.29398 1.000 54.58324 220 GLU B CA 1
ATOM 4263 C C . GLU B 1 240 ? 25.06746 25.75020 28.47903 1.000 48.88912 220 GLU B C 1
ATOM 4264 O O . GLU B 1 240 ? 24.86673 26.21412 29.60646 1.000 49.44097 220 GLU B O 1
ATOM 4270 N N . GLY B 1 241 ? 24.42603 26.18714 27.38852 1.000 49.61697 221 GLY B N 1
ATOM 4271 C CA . GLY B 1 241 ? 23.38978 27.20257 27.50536 1.000 49.94870 221 GLY B CA 1
ATOM 4272 C C . GLY B 1 241 ? 22.16419 26.68615 28.23397 1.000 50.95554 221 GLY B C 1
ATOM 4273 O O . GLY B 1 241 ? 21.51541 27.41927 28.99262 1.000 51.02722 221 GLY B O 1
ATOM 4274 N N . PHE B 1 242 ? 21.82213 25.42107 27.99046 1.000 50.41526 222 PHE B N 1
ATOM 4275 C CA . PHE B 1 242 ? 20.79121 24.74769 28.75663 1.000 49.52827 222 PHE B CA 1
ATOM 4276 C C . PHE B 1 242 ? 21.08319 24.85491 30.25161 1.000 48.84385 222 PHE B C 1
ATOM 4277 O O . PHE B 1 242 ? 20.23229 25.29417 31.03765 1.000 47.74144 222 PHE B O 1
ATOM 4285 N N . GLY B 1 243 ? 22.30586 24.49134 30.65635 1.000 49.78715 223 GLY B N 1
ATOM 4286 C CA . GLY B 1 243 ? 22.67116 24.60003 32.05999 1.000 51.36786 223 GLY B CA 1
ATOM 4287 C C . GLY B 1 243 ? 22.60969 26.02623 32.56974 1.000 52.14661 223 GLY B C 1
ATOM 4288 O O . GLY B 1 243 ? 22.15412 26.27575 33.68933 1.000 54.58925 223 GLY B O 1
ATOM 4289 N N . GLU B 1 244 ? 23.05576 26.98340 31.74897 1.000 52.31740 224 GLU B N 1
ATOM 4290 C CA . GLU B 1 244 ? 23.01899 28.38575 32.14669 1.000 53.78290 224 GLU B CA 1
ATOM 4291 C C . GLU B 1 244 ? 21.59173 28.86154 32.39354 1.000 55.42387 224 GLU B C 1
ATOM 4292 O O . GLU B 1 244 ? 21.33384 29.59009 33.36003 1.000 55.69549 224 GLU B O 1
ATOM 4298 N N . ALA B 1 245 ? 20.64825 28.46102 31.53376 1.000 53.88361 225 ALA B N 1
ATOM 4299 C CA . ALA B 1 245 ? 19.26471 28.88685 31.72007 1.000 53.00828 225 ALA B CA 1
ATOM 4300 C C . ALA B 1 245 ? 18.70511 28.36329 33.03504 1.000 54.77812 225 ALA B C 1
ATOM 4301 O O . ALA B 1 245 ? 17.98991 29.08136 33.74492 1.000 54.07546 225 ALA B O 1
ATOM 4303 N N . ILE B 1 246 ? 19.02302 27.11374 33.38032 1.000 52.38283 226 ILE B N 1
ATOM 4304 C CA . ILE B 1 246 ? 18.63590 26.58499 34.68837 1.000 55.27934 226 ILE B CA 1
ATOM 4305 C C . ILE B 1 246 ? 19.34522 27.34888 35.79824 1.000 54.83472 226 ILE B C 1
ATOM 4306 O O . ILE B 1 246 ? 18.72215 27.83958 36.74508 1.000 55.65411 226 ILE B O 1
ATOM 4316 N N . ARG B 1 247 ? 20.66874 27.43803 35.70310 1.000 59.70387 227 ARG B N 1
ATOM 4317 C CA . ARG B 1 247 ? 21.44866 28.17172 36.68523 1.000 63.06539 227 ARG B CA 1
ATOM 4318 C C . ARG B 1 247 ? 20.87229 29.55989 36.94757 1.000 63.88956 227 ARG B C 1
ATOM 4319 O O . ARG B 1 247 ? 21.00200 30.08761 38.05754 1.000 66.27661 227 ARG B O 1
ATOM 4327 N N . ARG B 1 248 ? 20.22300 30.16342 35.95172 1.000 61.05189 228 ARG B N 1
ATOM 4328 C CA . ARG B 1 248 ? 19.76137 31.54188 36.05728 1.000 59.57462 228 ARG B CA 1
ATOM 4329 C C . ARG B 1 248 ? 18.25501 31.65875 36.26745 1.000 59.85276 228 ARG B C 1
ATOM 4330 O O . ARG B 1 248 ? 17.71113 32.76429 36.16261 1.000 60.36384 228 ARG B O 1
ATOM 4338 N N . GLY B 1 249 ? 17.56895 30.55904 36.57314 1.000 58.67784 229 GLY B N 1
ATOM 4339 C CA . GLY B 1 249 ? 16.18300 30.61924 36.98430 1.000 60.84025 229 GLY B CA 1
ATOM 4340 C C . GLY B 1 249 ? 15.15120 30.59546 35.87726 1.000 61.00649 229 GLY B C 1
ATOM 4341 O O . GLY B 1 249 ? 13.95449 30.67387 36.17356 1.000 64.91426 229 GLY B O 1
ATOM 4342 N N . LEU B 1 250 ? 15.55893 30.50031 34.61352 1.000 57.14056 230 LEU B N 1
ATOM 4343 C CA . LEU B 1 250 ? 14.57367 30.48618 33.53798 1.000 56.48262 230 LEU B CA 1
ATOM 4344 C C . LEU B 1 250 ? 13.65516 29.26376 33.60174 1.000 58.85999 230 LEU B C 1
ATOM 4345 O O . LEU B 1 250 ? 12.55819 29.29733 33.03102 1.000 60.45373 230 LEU B O 1
ATOM 4350 N N . GLY B 1 251 ? 14.08079 28.18942 34.27145 1.000 58.61589 231 GLY B N 1
ATOM 4351 C CA . GLY B 1 251 ? 13.30422 26.96977 34.40315 1.000 60.29307 231 GLY B CA 1
ATOM 4352 C C . GLY B 1 251 ? 14.09589 25.89116 35.11710 1.000 61.62743 231 GLY B C 1
ATOM 4353 O O . GLY B 1 251 ? 15.31529 26.01786 35.26644 1.000 61.52635 231 GLY B O 1
ATOM 4354 N N . TRP B 1 252 ? 13.42488 24.84746 35.59987 1.000 63.21012 232 TRP B N 1
ATOM 4355 C CA . TRP B 1 252 ? 14.13629 23.67259 36.08129 1.000 61.90378 232 TRP B CA 1
ATOM 4356 C C . TRP B 1 252 ? 14.48004 22.78310 34.89075 1.000 60.86681 232 TRP B C 1
ATOM 4357 O O . TRP B 1 252 ? 14.04594 23.02570 33.76415 1.000 60.42353 232 TRP B O 1
ATOM 4368 N N . GLY B 1 253 ? 15.26719 21.74373 35.13445 1.000 60.11108 233 GLY B N 1
ATOM 4369 C CA . GLY B 1 253 ? 15.56204 20.81818 34.05290 1.000 59.63564 233 GLY B CA 1
ATOM 4370 C C . GLY B 1 253 ? 16.31859 19.61522 34.56064 1.000 60.18746 233 GLY B C 1
ATOM 4371 O O . GLY B 1 253 ? 16.84970 19.60535 35.67469 1.000 61.46872 233 GLY B O 1
ATOM 4372 N N . LEU B 1 254 ? 16.36453 18.59242 33.71998 1.000 62.32985 234 LEU B N 1
ATOM 4373 C CA . LEU B 1 254 ? 17.16100 17.41255 34.01579 1.000 64.40488 234 LEU B CA 1
ATOM 4374 C C . LEU B 1 254 ? 18.56236 17.64471 33.46344 1.000 64.18598 234 LEU B C 1
ATOM 4375 O O . LEU B 1 254 ? 18.74236 17.81868 32.25032 1.000 63.53318 234 LEU B O 1
ATOM 4380 N N . LEU B 1 255 ? 19.54037 17.70621 34.36666 1.000 64.30437 235 LEU B N 1
ATOM 4381 C CA . LEU B 1 255 ? 20.89170 18.08868 34.02238 1.000 63.09348 235 LEU B CA 1
ATOM 4382 C C . LEU B 1 255 ? 21.87552 16.99990 34.43807 1.000 66.86991 235 LEU B C 1
ATOM 4383 O O . LEU B 1 255 ? 21.72532 16.40791 35.51241 1.000 69.41412 235 LEU B O 1
ATOM 4388 N N . PRO B 1 256 ? 22.88278 16.70765 33.61720 1.000 65.52712 236 PRO B N 1
ATOM 4389 C CA . PRO B 1 256 ? 23.85950 15.68437 34.00269 1.000 68.53621 236 PRO B CA 1
ATOM 4390 C C . PRO B 1 256 ? 24.55853 16.08547 35.29023 1.000 69.55628 236 PRO B C 1
ATOM 4391 O O . PRO B 1 256 ? 24.95705 17.23912 35.46673 1.000 68.46025 236 PRO B O 1
ATOM 4395 N N . GLU B 1 257 ? 24.70302 15.12223 36.19998 1.000 72.22205 237 GLU B N 1
ATOM 4396 C CA . GLU B 1 257 ? 25.27339 15.45663 37.49949 1.000 73.40048 237 GLU B CA 1
ATOM 4397 C C . GLU B 1 257 ? 26.64874 16.08719 37.34809 1.000 73.34618 237 GLU B C 1
ATOM 4398 O O . GLU B 1 257 ? 27.03514 16.93909 38.15439 1.000 73.27301 237 GLU B O 1
ATOM 4404 N N . THR B 1 258 ? 27.38619 15.70257 36.30849 1.000 73.49328 238 THR B N 1
ATOM 4405 C CA . THR B 1 258 ? 28.65694 16.35048 36.01250 1.000 72.71476 238 THR B CA 1
ATOM 4406 C C . THR B 1 258 ? 28.49851 17.86421 35.87759 1.000 71.38665 238 THR B C 1
ATOM 4407 O O . THR B 1 258 ? 29.24306 18.63449 36.49455 1.000 71.42722 238 THR B O 1
ATOM 4414 N N . GLN B 1 259 ? 27.53421 18.30886 35.06176 1.000 67.22994 239 GLN B N 1
ATOM 4415 C CA . GLN B 1 259 ? 27.30936 19.74098 34.87966 1.000 66.76135 239 GLN B CA 1
ATOM 4416 C C . GLN B 1 259 ? 26.75124 20.38280 36.14430 1.000 66.40954 239 GLN B C 1
ATOM 4417 O O . GLN B 1 259 ? 27.07700 21.53297 36.45599 1.000 67.63004 239 GLN B O 1
ATOM 4423 N N . ALA B 1 260 ? 25.88655 19.66852 36.87020 1.000 69.24298 240 ALA B N 1
ATOM 4424 C CA . ALA B 1 260 ? 25.17217 20.27087 37.98938 1.000 69.59394 240 ALA B CA 1
ATOM 4425 C C . ALA B 1 260 ? 26.03406 20.38923 39.24138 1.000 72.75243 240 ALA B C 1
ATOM 4426 O O . ALA B 1 260 ? 25.77661 21.26466 40.07826 1.000 75.03290 240 ALA B O 1
ATOM 4428 N N . ALA B 1 261 ? 27.04185 19.52481 39.39343 1.000 69.61620 241 ALA B N 1
ATOM 4429 C CA . ALA B 1 261 ? 27.86486 19.50872 40.60396 1.000 69.30556 241 ALA B CA 1
ATOM 4430 C C . ALA B 1 261 ? 28.42513 20.87735 40.96580 1.000 68.91299 241 ALA B C 1
ATOM 4431 O O . ALA B 1 261 ? 28.36664 21.24932 42.14896 1.000 71.85653 241 ALA B O 1
ATOM 4433 N N . PRO B 1 262 ? 29.00604 21.64760 40.04040 1.000 70.74625 242 PRO B N 1
ATOM 4434 C CA . PRO B 1 262 ? 29.50629 22.97917 40.42419 1.000 71.65023 242 PRO B CA 1
ATOM 4435 C C . PRO B 1 262 ? 28.41135 23.93508 40.87703 1.000 73.87648 242 PRO B C 1
ATOM 4436 O O . PRO B 1 262 ? 28.60427 24.66213 41.86254 1.000 75.60146 242 PRO B O 1
ATOM 4440 N N . MET B 1 263 ? 27.26420 23.95512 40.18627 1.000 72.88472 243 MET B N 1
ATOM 4441 C CA . MET B 1 263 ? 26.16678 24.82952 40.59458 1.000 74.10559 243 MET B CA 1
ATOM 4442 C C . MET B 1 263 ? 25.64576 24.45010 41.97494 1.000 77.14779 243 MET B C 1
ATOM 4443 O O . MET B 1 263 ? 25.32807 25.32328 42.79243 1.000 80.98246 243 MET B O 1
ATOM 4448 N N . LEU B 1 264 ? 25.52178 23.14856 42.24295 1.000 75.65064 244 LEU B N 1
ATOM 4449 C CA . LEU B 1 264 ? 25.09648 22.70782 43.56553 1.000 75.93032 244 LEU B CA 1
ATOM 4450 C C . LEU B 1 264 ? 26.12267 23.08249 44.62485 1.000 81.25605 244 LEU B C 1
ATOM 4451 O O . LEU B 1 264 ? 25.76178 23.56785 45.70377 1.000 84.20841 244 LEU B O 1
ATOM 4456 N N . LYS B 1 265 ? 27.41018 22.88277 44.32561 1.000 84.20620 245 LYS B N 1
ATOM 4457 C CA . LYS B 1 265 ? 28.45701 23.22486 45.28253 1.000 88.36250 245 LYS B CA 1
ATOM 4458 C C . LYS B 1 265 ? 28.45918 24.71249 45.58822 1.000 89.29886 245 LYS B C 1
ATOM 4459 O O . LYS B 1 265 ? 28.70131 25.11674 46.73062 1.000 93.29100 245 LYS B O 1
ATOM 4465 N N . ALA B 1 266 ? 28.20384 25.54130 44.57885 1.000 85.72649 246 ALA B N 1
ATOM 4466 C CA . ALA B 1 266 ? 28.12236 26.98291 44.75742 1.000 84.39348 246 ALA B CA 1
ATOM 4467 C C . ALA B 1 266 ? 26.79377 27.42950 45.35103 1.000 84.28233 246 ALA B C 1
ATOM 4468 O O . ALA B 1 266 ? 26.61152 28.62812 45.58381 1.000 86.73448 246 ALA B O 1
ATOM 4470 N N . GLY B 1 267 ? 25.86904 26.50693 45.60618 1.000 80.30595 247 GLY B N 1
ATOM 4471 C CA . GLY B 1 267 ? 24.55799 26.89127 46.08138 1.000 79.16165 247 GLY B CA 1
ATOM 4472 C C . GLY B 1 267 ? 23.69445 27.62202 45.07793 1.000 76.33204 247 GLY B C 1
ATOM 4473 O O . GLY B 1 267 ? 22.66741 28.18641 45.46732 1.000 75.39975 247 GLY B O 1
ATOM 4474 N N . GLU B 1 268 ? 24.07525 27.63345 43.79498 1.000 76.20493 248 GLU B N 1
ATOM 4475 C CA . GLU B 1 268 ? 23.27467 28.33172 42.79344 1.000 76.73621 248 GLU B CA 1
ATOM 4476 C C . GLU B 1 268 ? 21.98508 27.58092 42.47030 1.000 76.47031 248 GLU B C 1
ATOM 4477 O O . GLU B 1 268 ? 20.95845 28.20936 42.18434 1.000 74.39432 248 GLU B O 1
ATOM 4483 N N . VAL B 1 269 ? 22.01500 26.24913 42.49056 1.000 75.72021 249 VAL B N 1
ATOM 4484 C CA . VAL B 1 269 ? 20.82119 25.43715 42.29250 1.000 74.93076 249 VAL B CA 1
ATOM 4485 C C . VAL B 1 269 ? 20.72914 24.42878 43.43247 1.000 80.20831 249 VAL B C 1
ATOM 4486 O O . VAL B 1 269 ? 21.68080 24.21219 44.18374 1.000 81.46940 249 VAL B O 1
ATOM 4496 N N . ILE B 1 270 ? 19.55818 23.80108 43.54007 1.000 77.90584 250 ILE B N 1
ATOM 4497 C CA . ILE B 1 270 ? 19.29307 22.75146 44.51360 1.000 81.74718 250 ILE B CA 1
ATOM 4498 C C . ILE B 1 270 ? 18.65111 21.56513 43.80234 1.000 76.46285 250 ILE B C 1
ATOM 4499 O O . ILE B 1 270 ? 18.20716 21.66201 42.65356 1.000 74.09065 250 ILE B O 1
ATOM 4509 N N . LEU B 1 271 ? 18.63582 20.42309 44.49241 1.000 76.81981 251 LEU B N 1
ATOM 4510 C CA . LEU B 1 271 ? 17.91648 19.24919 44.00552 1.000 74.47906 251 LEU B CA 1
ATOM 4511 C C . LEU B 1 271 ? 16.43306 19.42256 44.29192 1.000 75.08620 251 LEU B C 1
ATOM 4512 O O . LEU B 1 271 ? 16.04751 19.66049 45.43781 1.000 79.55737 251 LEU B O 1
ATOM 4517 N N . LEU B 1 272 ? 15.60612 19.33148 43.25563 1.000 73.71730 252 LEU B N 1
ATOM 4518 C CA . LEU B 1 272 ? 14.16324 19.24071 43.43817 1.000 75.92400 252 LEU B CA 1
ATOM 4519 C C . LEU B 1 272 ? 13.72523 17.85173 43.87717 1.000 81.61615 252 LEU B C 1
ATOM 4520 O O . LEU B 1 272 ? 12.53766 17.63337 44.13430 1.000 83.37240 252 LEU B O 1
ATOM 4525 N N . ASP B 1 273 ? 14.65576 16.91607 43.99048 1.000 87.63339 253 ASP B N 1
ATOM 4526 C CA . ASP B 1 273 ? 14.27830 15.51766 43.97419 1.000 93.00103 253 ASP B CA 1
ATOM 4527 C C . ASP B 1 273 ? 15.50507 14.66334 44.24332 1.000 96.96640 253 ASP B C 1
ATOM 4528 O O . ASP B 1 273 ? 16.55771 14.87584 43.63399 1.000 93.60234 253 ASP B O 1
ATOM 4533 N N . GLU B 1 274 ? 15.39064 13.72225 45.17059 1.000 99.89833 254 GLU B N 1
ATOM 4534 C CA . GLU B 1 274 ? 16.46026 12.77657 45.45684 1.000 104.93650 254 GLU B CA 1
ATOM 4535 C C . GLU B 1 274 ? 16.49555 11.61417 44.47414 1.000 99.38344 254 GLU B C 1
ATOM 4536 O O . GLU B 1 274 ? 17.31593 10.70555 44.64449 1.000 101.02020 254 GLU B O 1
ATOM 4542 N N . ILE B 1 275 ? 15.61503 11.60165 43.47752 1.000 99.33906 255 ILE B N 1
ATOM 4543 C CA . ILE B 1 275 ? 15.53502 10.48624 42.53826 1.000 97.71309 255 ILE B CA 1
ATOM 4544 C C . ILE B 1 275 ? 16.33006 10.80969 41.27803 1.000 94.38559 255 ILE B C 1
ATOM 4545 O O . ILE B 1 275 ? 15.82661 11.51060 40.38600 1.000 90.39126 255 ILE B O 1
ATOM 4555 N N . PRO B 1 276 ? 17.54511 10.28871 41.14067 1.000 95.74731 256 PRO B N 1
ATOM 4556 C CA . PRO B 1 276 ? 18.28672 10.47943 39.89452 1.000 91.57737 256 PRO B CA 1
ATOM 4557 C C . PRO B 1 276 ? 17.67537 9.63263 38.79340 1.000 88.74205 256 PRO B C 1
ATOM 4558 O O . PRO B 1 276 ? 16.91305 8.69707 39.04505 1.000 94.76467 256 PRO B O 1
ATOM 4562 N N . ILE B 1 277 ? 18.00131 9.98715 37.55578 1.000 94.05273 257 ILE B N 1
ATOM 4563 C CA . ILE B 1 277 ? 17.63365 9.19483 36.39009 1.000 86.31898 257 ILE B CA 1
ATOM 4564 C C . ILE B 1 277 ? 18.92382 8.69136 35.76261 1.000 83.32397 257 ILE B C 1
ATOM 4565 O O . ILE B 1 277 ? 19.74540 9.49177 35.29646 1.000 80.79724 257 ILE B O 1
ATOM 4575 N N . ASP B 1 278 ? 19.09619 7.37364 35.73944 1.000 82.05977 258 ASP B N 1
ATOM 4576 C CA . ASP B 1 278 ? 20.32052 6.75394 35.25504 1.000 80.95624 258 ASP B CA 1
ATOM 4577 C C . ASP B 1 278 ? 20.10100 6.16565 33.86969 1.000 78.01886 258 ASP B C 1
ATOM 4578 O O . ASP B 1 278 ? 19.08445 5.51731 33.60873 1.000 80.36919 258 ASP B O 1
ATOM 4583 N N . THR B 1 279 ? 21.05652 6.40938 32.98126 1.000 73.75014 259 THR B N 1
ATOM 4584 C CA . THR B 1 279 ? 20.99488 5.92429 31.60699 1.000 71.63206 259 THR B CA 1
ATOM 4585 C C . THR B 1 279 ? 22.30745 5.22829 31.28727 1.000 71.51165 259 THR B C 1
ATOM 4586 O O . THR B 1 279 ? 23.34501 5.91004 31.15790 1.000 69.84951 259 THR B O 1
ATOM 4593 N N . PRO B 1 280 ? 22.32828 3.90130 31.18730 1.000 75.70492 260 PRO B N 1
ATOM 4594 C CA . PRO B 1 280 ? 23.56107 3.21888 30.77373 1.000 74.80764 260 PRO B CA 1
ATOM 4595 C C . PRO B 1 280 ? 23.93585 3.58829 29.34745 1.000 73.68431 260 PRO B C 1
ATOM 4596 O O . PRO B 1 280 ? 23.07504 3.73797 28.47685 1.000 74.88908 260 PRO B O 1
ATOM 4600 N N . MET B 1 281 ? 25.23868 3.73591 29.11487 1.000 70.49669 261 MET B N 1
ATOM 4601 C CA . MET B 1 281 ? 25.76796 4.15511 27.82570 1.000 67.39920 261 MET B CA 1
ATOM 4602 C C . MET B 1 281 ? 26.70692 3.09961 27.24881 1.000 66.63301 261 MET B C 1
ATOM 4603 O O . MET B 1 281 ? 27.36661 2.35904 27.98402 1.000 65.68583 261 MET B O 1
ATOM 4608 N N . TYR B 1 282 ? 26.78543 3.06351 25.91868 1.000 66.91165 262 TYR B N 1
ATOM 4609 C CA . TYR B 1 282 ? 27.56740 2.06334 25.20397 1.000 69.24752 262 TYR B CA 1
ATOM 4610 C C . TYR B 1 282 ? 28.36918 2.71903 24.08443 1.000 68.20822 262 TYR B C 1
ATOM 4611 O O . TYR B 1 282 ? 28.01902 3.79011 23.57303 1.000 65.93373 262 TYR B O 1
ATOM 4620 N N . TRP B 1 283 ? 29.46247 2.05727 23.71050 1.000 67.23113 263 TRP B N 1
ATOM 4621 C CA . TRP B 1 283 ? 30.26617 2.44479 22.55814 1.000 66.20114 263 TRP B CA 1
ATOM 4622 C C . TRP B 1 283 ? 30.12416 1.38169 21.47794 1.000 67.12197 263 TRP B C 1
ATOM 4623 O O . TRP B 1 283 ? 30.42611 0.20237 21.71029 1.000 70.06570 263 TRP B O 1
ATOM 4634 N N . GLN B 1 284 ? 29.65222 1.80176 20.30932 1.000 68.73336 264 GLN B N 1
ATOM 4635 C CA . GLN B 1 284 ? 29.46841 0.92695 19.16477 1.000 70.26814 264 GLN B CA 1
ATOM 4636 C C . GLN B 1 284 ? 30.40489 1.35547 18.05186 1.000 75.92472 264 GLN B C 1
ATOM 4637 O O . GLN B 1 284 ? 30.45308 2.53568 17.70025 1.000 76.21850 264 GLN B O 1
ATOM 4643 N N . ARG B 1 285 ? 31.15646 0.40238 17.51545 1.000 77.22820 265 ARG B N 1
ATOM 4644 C CA . ARG B 1 285 ? 32.09326 0.67395 16.43973 1.000 78.84137 265 ARG B CA 1
ATOM 4645 C C . ARG B 1 285 ? 32.00176 -0.44916 15.42173 1.000 80.51365 265 ARG B C 1
ATOM 4646 O O . ARG B 1 285 ? 31.70805 -1.59859 15.76774 1.000 85.15691 265 ARG B O 1
ATOM 4654 N N . TRP B 1 286 ? 32.25161 -0.10767 14.16070 1.000 79.02191 266 TRP B N 1
ATOM 4655 C CA . TRP B 1 286 ? 32.35800 -1.13002 13.12771 1.000 77.62518 266 TRP B CA 1
ATOM 4656 C C . TRP B 1 286 ? 33.46668 -2.12897 13.43013 1.000 80.25669 266 TRP B C 1
ATOM 4657 O O . TRP B 1 286 ? 34.59106 -1.76118 13.78767 1.000 76.98181 266 TRP B O 1
ATOM 4668 N N . ARG B 1 287 ? 33.13956 -3.40390 13.24599 1.000 85.78419 267 ARG B N 1
ATOM 4669 C CA . ARG B 1 287 ? 34.11132 -4.48210 13.37048 1.000 92.80987 267 ARG B CA 1
ATOM 4670 C C . ARG B 1 287 ? 35.05075 -4.46014 12.17495 1.000 87.59965 267 ARG B C 1
ATOM 4671 O O . ARG B 1 287 ? 34.66356 -4.81209 11.05696 1.000 85.67828 267 ARG B O 1
ATOM 4679 N N . LEU B 1 288 ? 36.29486 -4.07309 12.42605 1.000 84.59892 268 LEU B N 1
ATOM 4680 C CA . LEU B 1 288 ? 37.31535 -3.90411 11.40650 1.000 85.20882 268 LEU B CA 1
ATOM 4681 C C . LEU B 1 288 ? 38.64836 -4.03316 12.11489 1.000 91.63147 268 LEU B C 1
ATOM 4682 O O . LEU B 1 288 ? 38.80411 -3.55764 13.24093 1.000 92.63414 268 LEU B O 1
ATOM 4687 N N . GLU B 1 289 ? 39.60141 -4.68269 11.46260 1.000 99.26641 269 GLU B N 1
ATOM 4688 C CA . GLU B 1 289 ? 40.93946 -4.79446 12.02397 1.000 107.49524 269 GLU B CA 1
ATOM 4689 C C . GLU B 1 289 ? 41.67575 -3.48987 11.74081 1.000 96.70565 269 GLU B C 1
ATOM 4690 O O . GLU B 1 289 ? 42.55381 -3.39348 10.88220 1.000 98.38133 269 GLU B O 1
ATOM 4696 N N . SER B 1 290 ? 41.23848 -2.44741 12.43658 1.000 89.06435 270 SER B N 1
ATOM 4697 C CA . SER B 1 290 ? 41.81200 -1.11913 12.29010 1.000 83.07307 270 SER B CA 1
ATOM 4698 C C . SER B 1 290 ? 42.47397 -0.73257 13.60040 1.000 82.74675 270 SER B C 1
ATOM 4699 O O . SER B 1 290 ? 41.80816 -0.66804 14.64118 1.000 80.39377 270 SER B O 1
ATOM 4702 N N . ARG B 1 291 ? 43.77198 -0.44024 13.54075 1.000 85.57558 271 ARG B N 1
ATOM 4703 C CA . ARG B 1 291 ? 44.45998 0.05884 14.72266 1.000 89.41952 271 ARG B CA 1
ATOM 4704 C C . ARG B 1 291 ? 44.02061 1.48510 15.03167 1.000 81.41857 271 ARG B C 1
ATOM 4705 O O . ARG B 1 291 ? 43.99393 1.88572 16.19948 1.000 80.44882 271 ARG B O 1
ATOM 4713 N N . SER B 1 292 ? 43.61109 2.23810 14.00711 1.000 81.24959 272 SER B N 1
ATOM 4714 C CA . SER B 1 292 ? 43.04586 3.56664 14.23000 1.000 79.84754 272 SER B CA 1
ATOM 4715 C C . SER B 1 292 ? 41.76863 3.48399 15.06069 1.000 78.41810 272 SER B C 1
ATOM 4716 O O . SER B 1 292 ? 41.63076 4.16999 16.08024 1.000 76.32804 272 SER B O 1
ATOM 4719 N N . LEU B 1 293 ? 40.81908 2.64240 14.63346 1.000 78.42199 273 LEU B N 1
ATOM 4720 C CA . LEU B 1 293 ? 39.57916 2.45653 15.38678 1.000 75.51436 273 LEU B CA 1
ATOM 4721 C C . LEU B 1 293 ? 39.84426 1.89398 16.78348 1.000 74.23294 273 LEU B C 1
ATOM 4722 O O . LEU B 1 293 ? 39.24964 2.35166 17.76912 1.000 75.21159 273 LEU B O 1
ATOM 4727 N N . ALA B 1 294 ? 40.72978 0.89564 16.88890 1.000 70.54172 274 ALA B N 1
ATOM 4728 C CA . ALA B 1 294 ? 41.06080 0.34307 18.19695 1.000 66.86379 274 ALA B CA 1
ATOM 4729 C C . ALA B 1 294 ? 41.58048 1.41939 19.13831 1.000 67.59904 274 ALA B C 1
ATOM 4730 O O . ALA B 1 294 ? 41.21427 1.44528 20.31766 1.000 66.06671 274 ALA B O 1
ATOM 4732 N N . ARG B 1 295 ? 42.44863 2.30832 18.64743 1.000 68.61338 275 ARG B N 1
ATOM 4733 C CA . ARG B 1 295 ? 42.97237 3.37007 19.50490 1.000 73.09574 275 ARG B CA 1
ATOM 4734 C C . ARG B 1 295 ? 41.85525 4.30731 19.94447 1.000 69.71155 275 ARG B C 1
ATOM 4735 O O . ARG B 1 295 ? 41.76258 4.67570 21.12339 1.000 70.59823 275 ARG B O 1
ATOM 4743 N N . LEU B 1 296 ? 41.00300 4.71570 18.99892 1.000 64.96349 276 LEU B N 1
ATOM 4744 C CA . LEU B 1 296 ? 39.88497 5.59065 19.33545 1.000 62.01233 276 LEU B CA 1
ATOM 4745 C C . LEU B 1 296 ? 38.99572 4.95804 20.39706 1.000 63.36491 276 LEU B C 1
ATOM 4746 O O . LEU B 1 296 ? 38.64069 5.60253 21.39240 1.000 64.18285 276 LEU B O 1
ATOM 4751 N N . THR B 1 297 ? 38.64659 3.68089 20.20877 1.000 63.87113 277 THR B N 1
ATOM 4752 C CA . THR B 1 297 ? 37.81642 2.98057 21.17899 1.000 64.72435 277 THR B CA 1
ATOM 4753 C C . THR B 1 297 ? 38.43830 3.02787 22.56500 1.000 65.82650 277 THR B C 1
ATOM 4754 O O . THR B 1 297 ? 37.78899 3.42902 23.53792 1.000 64.94015 277 THR B O 1
ATOM 4761 N N . ASP B 1 298 ? 39.70644 2.63416 22.67094 1.000 70.36529 278 ASP B N 1
ATOM 4762 C CA . ASP B 1 298 ? 40.39140 2.69020 23.95643 1.000 74.49226 278 ASP B CA 1
ATOM 4763 C C . ASP B 1 298 ? 40.31441 4.08664 24.56480 1.000 75.40901 278 ASP B C 1
ATOM 4764 O O . ASP B 1 298 ? 40.04757 4.23634 25.76208 1.000 76.73388 278 ASP B O 1
ATOM 4769 N N . ALA B 1 299 ? 40.54587 5.12493 23.75570 1.000 70.51596 279 ALA B N 1
ATOM 4770 C CA . ALA B 1 299 ? 40.45387 6.48667 24.27276 1.000 69.06635 279 ALA B CA 1
ATOM 4771 C C . ALA B 1 299 ? 39.05254 6.78043 24.80257 1.000 66.60537 279 ALA B C 1
ATOM 4772 O O . ALA B 1 299 ? 38.89768 7.39615 25.86532 1.000 67.72888 279 ALA B O 1
ATOM 4774 N N . VAL B 1 300 ? 38.02049 6.34103 24.07870 1.000 62.16687 280 VAL B N 1
ATOM 4775 C CA . VAL B 1 300 ? 36.64386 6.58301 24.50485 1.000 59.89098 280 VAL B CA 1
ATOM 4776 C C . VAL B 1 300 ? 36.35001 5.85408 25.81046 1.000 60.93404 280 VAL B C 1
ATOM 4777 O O . VAL B 1 300 ? 35.84108 6.43978 26.77549 1.000 61.19608 280 VAL B O 1
ATOM 4787 N N . VAL B 1 301 ? 36.64796 4.55343 25.84785 1.000 62.11795 281 VAL B N 1
ATOM 4788 C CA . VAL B 1 301 ? 36.41716 3.77271 27.05449 1.000 63.64355 281 VAL B CA 1
ATOM 4789 C C . VAL B 1 301 ? 37.11196 4.42408 28.24679 1.000 68.73775 281 VAL B C 1
ATOM 4790 O O . VAL B 1 301 ? 36.53313 4.55489 29.33241 1.000 68.10124 281 VAL B O 1
ATOM 4800 N N . ASP B 1 302 ? 38.37361 4.82879 28.06735 1.000 72.57628 282 ASP B N 1
ATOM 4801 C CA . ASP B 1 302 ? 39.11866 5.42558 29.17236 1.000 79.29029 282 ASP B CA 1
ATOM 4802 C C . ASP B 1 302 ? 38.48243 6.73385 29.62589 1.000 75.98421 282 ASP B C 1
ATOM 4803 O O . ASP B 1 302 ? 38.39204 7.00559 30.83038 1.000 77.66054 282 ASP B O 1
ATOM 4808 N N . ALA B 1 303 ? 38.04092 7.56407 28.67779 1.000 68.40352 283 ALA B N 1
ATOM 4809 C CA . ALA B 1 303 ? 37.35427 8.78925 29.06087 1.000 66.54926 283 ALA B CA 1
ATOM 4810 C C . ALA B 1 303 ? 36.05686 8.47239 29.79029 1.000 64.58354 283 ALA B C 1
ATOM 4811 O O . ALA B 1 303 ? 35.71230 9.13943 30.77307 1.000 66.07343 283 ALA B O 1
ATOM 4813 N N . ALA B 1 304 ? 35.32222 7.45428 29.32356 1.000 64.61401 284 ALA B N 1
ATOM 4814 C CA . ALA B 1 304 ? 34.06697 7.09292 29.97525 1.000 65.44954 284 ALA B CA 1
ATOM 4815 C C . ALA B 1 304 ? 34.30246 6.56728 31.38347 1.000 70.83838 284 ALA B C 1
ATOM 4816 O O . ALA B 1 304 ? 33.48691 6.81524 32.28337 1.000 72.77814 284 ALA B O 1
ATOM 4818 N N . ILE B 1 305 ? 35.41981 5.86539 31.59467 1.000 73.60797 285 ILE B N 1
ATOM 4819 C CA . ILE B 1 305 ? 35.77124 5.39289 32.92818 1.000 74.91914 285 ILE B CA 1
ATOM 4820 C C . ILE B 1 305 ? 35.94723 6.57238 33.88094 1.000 78.12758 285 ILE B C 1
ATOM 4821 O O . ILE B 1 305 ? 35.54509 6.51085 35.04920 1.000 79.26320 285 ILE B O 1
ATOM 4831 N N . GLU B 1 306 ? 36.53364 7.67083 33.39605 1.000 76.75132 286 GLU B N 1
ATOM 4832 C CA . GLU B 1 306 ? 36.77573 8.83704 34.24120 1.000 81.18425 286 GLU B CA 1
ATOM 4833 C C . GLU B 1 306 ? 35.53833 9.68851 34.49590 1.000 76.59147 286 GLU B C 1
ATOM 4834 O O . GLU B 1 306 ? 35.49199 10.38249 35.51733 1.000 75.19613 286 GLU B O 1
ATOM 4840 N N . GLY B 1 307 ? 34.52576 9.62640 33.63300 1.000 73.61906 287 GLY B N 1
ATOM 4841 C CA . GLY B 1 307 ? 33.42244 10.56470 33.72757 1.000 73.67016 287 GLY B CA 1
ATOM 4842 C C . GLY B 1 307 ? 32.02629 9.97442 33.79200 1.000 73.04347 287 GLY B C 1
ATOM 4843 O O . GLY B 1 307 ? 31.04400 10.72141 33.79650 1.000 73.78169 287 GLY B O 1
ATOM 4844 N N . LEU B 1 308 ? 31.90525 8.65307 33.81489 1.000 71.48793 288 LEU B N 1
ATOM 4845 C CA . LEU B 1 308 ? 30.61053 8.02515 33.99718 1.000 69.82678 288 LEU B CA 1
ATOM 4846 C C . LEU B 1 308 ? 30.63408 7.17713 35.26721 1.000 76.07429 288 LEU B C 1
ATOM 4847 O O . LEU B 1 308 ? 31.69668 6.87644 35.82292 1.000 78.17663 288 LEU B O 1
ATOM 4852 N N . ARG B 1 309 ? 29.44633 6.81591 35.74832 1.000 76.14343 289 ARG B N 1
ATOM 4853 C CA . ARG B 1 309 ? 29.43343 5.94180 36.90627 1.000 80.74334 289 ARG B CA 1
ATOM 4854 C C . ARG B 1 309 ? 29.56287 4.49248 36.45932 1.000 83.95272 289 ARG B C 1
ATOM 4855 O O . ARG B 1 309 ? 29.13523 4.13537 35.35757 1.000 83.52890 289 ARG B O 1
ATOM 4863 N N . PRO B 1 310 ? 30.15092 3.63673 37.30153 1.000 86.88520 290 PRO B N 1
ATOM 4864 C CA . PRO B 1 310 ? 30.30027 2.21793 36.98522 1.000 90.82117 290 PRO B CA 1
ATOM 4865 C C . PRO B 1 310 ? 29.02125 1.62345 36.39646 1.000 93.20027 290 PRO B C 1
ATOM 4866 O O . PRO B 1 310 ? 29.00355 1.18622 35.24495 1.000 92.85101 290 PRO B O 1
#

Secondary structure (DSSP, 8-state):
---HHHHHHHHHHHHHSSHHHHHHHHT--HHHHHHHHHHHHHHHTS--B-SSSS--B-HHHHHHHHHHHHHHHHHHHHHHHHHTS----EEEEEE-HHHHTTT-THHHHHHHHSSS-EEEEEE--HHHHHHHHHHTS-SEEEES--SPPTTEEEEEEEEEEEEEEE-HHHHHHTEETTEE-TTTS-EEES---GGGTTT--S------EEE--SHHHHHHHHHTTS-BEEEEHHHHHHHHHTTSSEES-S--EEEEEEEEEE-S--HHHHHHHHHHHHHHHHHSB-/---HHHHHHHHHHHHHSSHHHHHHHHT--HHHHHHHHHHHHHHHTS--B-SSSS--B-HHHHHHHHHHHHHHHHHHHHHHHHHHHHHHSPEEEEE-HHHHHTT-THHHHHHHTSSS--EEEEE--HHHHHHHHHHTS-SEEEES--SPPTTEEEEEEEEEEEEEEE-HHHHHHTEETTEE-TTTS-EEES---GGGBTTB-S------EEE--SHHHHHHHHHTTS-BEEEEHHHHHHHHHTTS-EES-S--EEEEEEEEEE----HHHHHHHHHHHHHHHHHSB-

InterPro domains:
  IPR000847 LysR, HTH, N-terminal domain [PF00126] (5-61)
  IPR000847 LysR, HTH, N-terminal domain [PS50931] (1-57)
  IPR005119 LysR, substrate-binding [PF03466] (90-283)
  IPR017685 HTH-type transcriptional regulator ArgP [TIGR03298] (2-286)
  IPR036388 Winged helix-like DNA-binding domain superfamily [G3DSA:1.10.10.10] (2-75)
  IPR036390 Winged helix DNA-binding domain superfamily [SSF46785] (1-107)
  IPR050176 LysR-type transcriptional regulator [PTHR30579] (2-284)